Protein 2XFX (pdb70)

Nearest PDB structures (foldseek):
  7emd-assembly1_B  TM=9.935E-01  e=4.336E-16  Sus scrofa
  7cjq-assembly2_E  TM=9.975E-01  e=2.329E-15  Canis lupus familiaris
  6j2f-assembly2_E  TM=9.961E-01  e=1.791E-15  Pteropus alecto
  5f1n-assembly2_E  TM=9.832E-01  e=1.452E-15  Canis lupus familiaris
  7dc6-assembly2_D  TM=9.765E-01  e=4.612E-15  Ailuropoda melanoleuca

Organism: Bos taurus (NCBI:txid9913)

Structure (mmCIF, N/CA/C/O backbone):
data_2XFX
#
_entry.id   2XFX
#
_cell.length_a   44.611
_cell.length_b   97.888
_cell.length_c   123.717
_cell.angle_alpha   90.00
_cell.angle_beta   90.00
_cell.angle_gamma   90.00
#
_symmetry.space_group_name_H-M   'P 21 21 21'
#
loop_
_entity.id
_entity.type
_entity.pdbx_description
1 polymer 'MHC CLASS 1'
2 polymer BETA-2-MICROGLOBULIN
3 polymer 'UNCHARACTERIZED PROTEIN'
4 water water
#
loop_
_atom_site.group_PDB
_atom_site.id
_atom_site.type_symbol
_atom_site.label_atom_id
_atom_site.label_alt_id
_atom_site.label_comp_id
_atom_site.label_asym_id
_atom_site.label_entity_id
_atom_site.label_seq_id
_atom_site.pdbx_PDB_ins_code
_atom_site.Cartn_x
_atom_site.Cartn_y
_atom_site.Cartn_z
_atom_site.occupancy
_atom_site.B_iso_or_equiv
_atom_site.auth_seq_id
_atom_site.auth_comp_id
_atom_site.auth_asym_id
_atom_site.auth_atom_id
_atom_site.pdbx_PDB_model_num
ATOM 1 N N . GLY A 1 1 ? 65.812 64.296 9.393 1.00 58.20 1 GLY A N 1
ATOM 2 C CA . GLY A 1 1 ? 66.713 63.207 9.859 1.00 53.12 1 GLY A CA 1
ATOM 3 C C . GLY A 1 1 ? 66.879 62.143 8.773 1.00 48.81 1 GLY A C 1
ATOM 4 O O . GLY A 1 1 ? 65.938 61.786 8.063 1.00 49.67 1 GLY A O 1
ATOM 5 N N . SER A 1 2 ? 68.108 61.686 8.611 1.00 47.34 2 SER A N 1
ATOM 6 C CA . SER A 1 2 ? 68.446 60.562 7.712 1.00 43.59 2 SER A CA 1
ATOM 7 C C . SER A 1 2 ? 68.126 59.248 8.376 1.00 38.83 2 SER A C 1
ATOM 8 O O . SER A 1 2 ? 67.969 59.195 9.559 1.00 35.94 2 SER A O 1
ATOM 11 N N . HIS A 1 3 ? 68.058 58.177 7.602 1.00 32.85 3 HIS A N 1
ATOM 12 C CA . HIS A 1 3 ? 67.741 56.855 8.138 1.00 30.79 3 HIS A CA 1
ATOM 13 C C . HIS A 1 3 ? 68.418 55.735 7.352 1.00 28.51 3 HIS A C 1
ATOM 14 O O . HIS A 1 3 ? 68.797 55.943 6.218 1.00 26.55 3 HIS A O 1
ATOM 21 N N . SER A 1 4 ? 68.528 54.522 7.947 1.00 25.60 4 SER A N 1
ATOM 22 C CA . SER A 1 4 ? 69.202 53.442 7.258 1.00 28.28 4 SER A CA 1
ATOM 23 C C . SER A 1 4 ? 68.435 52.145 7.360 1.00 25.54 4 SER A C 1
ATOM 24 O O . SER A 1 4 ? 67.756 51.889 8.352 1.00 27.62 4 SER A O 1
ATOM 27 N N . LEU A 1 5 ? 68.575 51.303 6.343 1.00 24.69 5 LEU A N 1
ATOM 28 C CA . LEU A 1 5 ? 68.131 49.939 6.437 1.00 21.34 5 LEU A CA 1
ATOM 29 C C . LEU A 1 5 ? 69.419 49.110 6.230 1.00 21.04 5 LEU A C 1
ATOM 30 O O . LEU A 1 5 ? 70.098 49.293 5.220 1.00 22.06 5 LEU A O 1
ATOM 35 N N . ARG A 1 6 ? 69.722 48.194 7.128 1.00 22.36 6 ARG A N 1
ATOM 36 C CA . ARG A 1 6 ? 70.928 47.400 7.011 1.00 22.83 6 ARG A CA 1
ATOM 37 C C . ARG A 1 6 ? 70.663 45.999 7.382 1.00 21.25 6 ARG A C 1
ATOM 38 O O . ARG A 1 6 ? 69.994 45.720 8.374 1.00 22.81 6 ARG A O 1
ATOM 46 N N . TYR A 1 7 ? 71.262 45.126 6.618 1.00 19.92 7 TYR A N 1
ATOM 47 C CA . TYR A 1 7 ? 71.275 43.720 6.956 1.00 18.39 7 TYR A CA 1
ATOM 48 C C . TYR A 1 7 ? 72.715 43.253 7.243 1.00 17.44 7 TYR A C 1
ATOM 49 O O . TYR A 1 7 ? 73.659 43.686 6.545 1.00 17.79 7 TYR A O 1
ATOM 58 N N . PHE A 1 8 ? 72.833 42.226 8.092 1.00 15.65 8 PHE A N 1
ATOM 59 C CA . PHE A 1 8 ? 74.089 41.714 8.583 1.00 16.73 8 PHE A CA 1
ATOM 60 C C . PHE A 1 8 ? 74.006 40.198 8.478 1.00 16.64 8 PHE A C 1
ATOM 61 O O . PHE A 1 8 ? 73.173 39.632 9.196 1.00 19.30 8 PHE A O 1
ATOM 69 N N . HIS A 1 9 ? 74.866 39.570 7.657 1.00 15.02 9 HIS A N 1
ATOM 70 C CA . HIS A 1 9 ? 74.959 38.104 7.521 1.00 15.24 9 HIS A CA 1
ATOM 71 C C . HIS A 1 9 ? 76.232 37.640 8.203 1.00 14.91 9 HIS A C 1
ATOM 72 O O . HIS A 1 9 ? 77.313 38.263 8.037 1.00 14.85 9 HIS A O 1
ATOM 79 N N . THR A 1 10 ? 76.188 36.475 8.880 1.00 15.23 10 THR A N 1
ATOM 80 C CA . THR A 1 10 ? 77.345 35.863 9.430 1.00 13.74 10 THR A CA 1
ATOM 81 C C . THR A 1 10 ? 77.235 34.391 9.045 1.00 14.42 10 THR A C 1
ATOM 82 O O . THR A 1 10 ? 76.215 33.815 9.318 1.00 15.78 10 THR A O 1
ATOM 86 N N . ALA A 1 11 ? 78.254 33.922 8.357 1.00 13.40 11 ALA A N 1
ATOM 87 C CA . ALA A 1 11 ? 78.327 32.457 8.018 1.00 12.72 11 ALA A CA 1
ATOM 88 C C . ALA A 1 11 ? 79.577 31.911 8.699 1.00 15.29 11 ALA A C 1
ATOM 89 O O . ALA A 1 11 ? 80.682 32.352 8.403 1.00 15.86 11 ALA A O 1
ATOM 91 N N . VAL A 1 12 ? 79.453 30.771 9.400 1.00 17.17 12 VAL A N 1
ATOM 92 C CA . VAL A 1 12 ? 80.532 30.180 10.138 1.00 15.92 12 VAL A CA 1
ATOM 93 C C . VAL A 1 12 ? 80.645 28.740 9.770 1.00 16.98 12 VAL A C 1
ATOM 94 O O . VAL A 1 12 ? 79.663 28.011 9.908 1.00 18.11 12 VAL A O 1
ATOM 98 N N . SER A 1 13 ? 81.739 28.409 9.189 1.00 16.55 13 SER A N 1
ATOM 99 C CA . SER A 1 13 ? 81.906 26.962 8.822 1.00 16.81 13 SER A CA 1
ATOM 100 C C . SER A 1 13 ? 82.033 26.127 10.053 1.00 19.48 13 SER A C 1
ATOM 101 O O . SER A 1 13 ? 82.571 26.538 11.023 1.00 18.34 13 SER A O 1
ATOM 104 N N . ARG A 1 14 ? 81.672 24.811 9.963 1.00 19.00 14 ARG A N 1
ATOM 105 C CA . ARG A 1 14 ? 81.592 23.984 11.140 1.00 23.76 14 ARG A CA 1
ATOM 106 C C . ARG A 1 14 ? 82.104 22.637 10.686 1.00 23.49 14 ARG A C 1
ATOM 107 O O . ARG A 1 14 ? 81.321 21.751 10.323 1.00 32.20 14 ARG A O 1
ATOM 115 N N . PRO A 1 15 ? 83.430 22.482 10.743 1.00 26.40 15 PRO A N 1
ATOM 116 C CA . PRO A 1 15 ? 84.097 21.252 10.351 1.00 28.08 15 PRO A CA 1
ATOM 117 C C . PRO A 1 15 ? 83.341 20.012 10.864 1.00 32.73 15 PRO A C 1
ATOM 118 O O . PRO A 1 15 ? 83.049 19.942 12.042 1.00 32.77 15 PRO A O 1
ATOM 122 N N . GLY A 1 16 ? 83.000 19.071 9.977 1.00 41.79 16 GLY A N 1
ATOM 123 C CA . GLY A 1 16 ? 82.301 17.872 10.372 1.00 50.19 16 GLY A CA 1
ATOM 124 C C . GLY A 1 16 ? 80.825 17.998 10.779 1.00 60.53 16 GLY A C 1
ATOM 125 O O . GLY A 1 16 ? 80.287 17.061 11.370 1.00 54.41 16 GLY A O 1
ATOM 126 N N . LEU A 1 17 ? 80.156 19.126 10.505 1.00 51.70 17 LEU A N 1
ATOM 127 C CA . LEU A 1 17 ? 78.699 19.142 10.560 1.00 42.31 17 LEU A CA 1
ATOM 128 C C . LEU A 1 17 ? 78.191 19.307 9.126 1.00 44.89 17 LEU A C 1
ATOM 129 O O . LEU A 1 17 ? 78.959 19.666 8.203 1.00 39.34 17 LEU A O 1
ATOM 134 N N . ARG A 1 18 ? 76.894 19.018 8.935 1.00 40.44 18 ARG A N 1
ATOM 135 C CA . ARG A 1 18 ? 76.299 19.013 7.606 1.00 42.82 18 ARG A CA 1
ATOM 136 C C . ARG A 1 18 ? 76.276 20.420 6.978 1.00 39.04 18 ARG A C 1
ATOM 137 O O . ARG A 1 18 ? 76.366 20.575 5.766 1.00 35.51 18 ARG A O 1
ATOM 145 N N . GLU A 1 19 ? 76.192 21.444 7.816 1.00 29.82 19 GLU A N 1
ATOM 146 C CA . GLU A 1 19 ? 76.002 22.778 7.325 1.00 29.97 19 GLU A CA 1
ATOM 147 C C . GLU A 1 19 ? 76.750 23.811 8.189 1.00 25.56 19 GLU A C 1
ATOM 148 O O . GLU A 1 19 ? 76.843 23.693 9.376 1.00 23.70 19 GLU A O 1
ATOM 154 N N . PRO A 1 20 ? 77.198 24.859 7.571 1.00 22.00 20 PRO A N 1
ATOM 155 C CA . PRO A 1 20 ? 77.549 26.063 8.349 1.00 23.17 20 PRO A CA 1
ATOM 156 C C . PRO A 1 20 ? 76.411 26.654 9.141 1.00 22.65 20 PRO A C 1
ATOM 157 O O . PRO A 1 20 ? 75.263 26.337 8.884 1.00 24.19 20 PRO A O 1
ATOM 161 N N . LEU A 1 21 ? 76.765 27.537 10.091 1.00 21.48 21 LEU A N 1
ATOM 162 C CA . LEU A 1 21 ? 75.814 28.308 10.843 1.00 20.28 21 LEU A CA 1
ATOM 163 C C . LEU A 1 21 ? 75.643 29.594 10.022 1.00 19.63 21 LEU A C 1
ATOM 164 O O . LEU A 1 21 ? 76.643 30.149 9.582 1.00 20.46 21 LEU A O 1
ATOM 169 N N . PHE A 1 22 ? 74.413 29.923 9.678 1.00 17.14 22 PHE A N 1
ATOM 170 C CA . PHE A 1 22 ? 74.070 31.146 8.938 1.00 17.71 22 PHE A CA 1
ATOM 171 C C . PHE A 1 22 ? 73.059 31.948 9.728 1.00 17.69 22 PHE A C 1
ATOM 172 O O . PHE A 1 22 ? 71.956 31.492 9.971 1.00 18.09 22 PHE A O 1
ATOM 180 N N . ILE A 1 23 ? 73.380 33.195 10.035 1.00 19.55 23 ILE A N 1
ATOM 181 C CA . ILE A 1 23 ? 72.504 34.111 10.7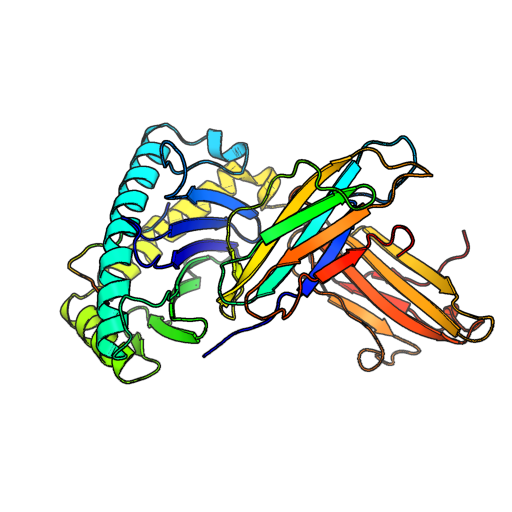82 1.00 21.92 23 ILE A CA 1
ATOM 182 C C . ILE A 1 23 ? 72.377 35.419 10.024 1.00 21.43 23 ILE A C 1
ATOM 183 O O . ILE A 1 23 ? 73.370 35.970 9.534 1.00 20.99 23 ILE A O 1
ATOM 188 N N . THR A 1 24 ? 71.177 35.908 9.885 1.00 19.78 24 THR A N 1
ATOM 189 C CA . THR A 1 24 ? 70.958 37.217 9.360 1.00 19.06 24 THR A CA 1
ATOM 190 C C . THR A 1 24 ? 70.228 38.030 10.400 1.00 18.82 24 THR A C 1
ATOM 191 O O . THR A 1 24 ? 69.312 37.540 10.996 1.00 19.66 24 THR A O 1
ATOM 195 N N . VAL A 1 25 ? 70.574 39.318 10.550 1.00 16.53 25 VAL A N 1
ATOM 196 C CA . VAL A 1 25 ? 69.790 40.232 11.330 1.00 19.50 25 VAL A CA 1
ATOM 197 C C . VAL A 1 25 ? 69.613 41.525 10.526 1.00 17.99 25 VAL A C 1
ATOM 198 O O . VAL A 1 25 ? 70.481 41.881 9.666 1.00 19.19 25 VAL A O 1
ATOM 202 N N . GLY A 1 26 ? 68.448 42.113 10.630 1.00 18.84 26 GLY A N 1
ATOM 203 C CA . GLY A 1 26 ? 68.155 43.363 10.000 1.00 17.62 26 GLY A CA 1
ATOM 204 C C . GLY A 1 26 ? 67.840 44.433 10.975 1.00 18.60 26 GLY A C 1
ATOM 205 O O . GLY A 1 26 ? 67.113 44.209 11.958 1.00 18.94 26 GLY A O 1
ATOM 206 N N . TYR A 1 27 ? 68.236 45.667 10.593 1.00 19.95 27 TYR A N 1
ATOM 207 C CA . TYR A 1 27 ? 68.089 46.823 11.434 1.00 20.89 27 TYR A CA 1
ATOM 208 C C . TYR A 1 27 ? 67.541 48.003 10.601 1.00 23.10 27 TYR A C 1
ATOM 209 O O . TYR A 1 27 ? 67.926 48.215 9.428 1.00 21.29 27 TYR A O 1
ATOM 218 N N . VAL A 1 28 ? 66.690 48.797 11.231 1.00 21.65 28 VAL A N 1
ATOM 219 C CA . VAL A 1 28 ? 66.366 50.120 10.723 1.00 23.55 28 VAL A CA 1
ATOM 220 C C . VAL A 1 28 ? 66.945 51.051 11.803 1.00 22.70 28 VAL A C 1
ATOM 221 O O . VAL A 1 28 ? 66.626 50.867 12.956 1.00 24.68 28 VAL A O 1
ATOM 225 N N . ASP A 1 29 ? 67.888 51.912 11.429 1.00 22.78 29 ASP A N 1
ATOM 226 C CA . ASP A 1 29 ? 68.671 52.741 12.348 1.00 25.04 29 ASP A CA 1
ATOM 227 C C . ASP A 1 29 ? 69.267 51.828 13.399 1.00 28.86 29 ASP A C 1
ATOM 228 O O . ASP A 1 29 ? 69.957 50.901 13.043 1.00 25.45 29 ASP A O 1
ATOM 233 N N . ASP A 1 30 ? 69.022 52.054 14.682 1.00 26.15 30 ASP A N 1
ATOM 234 C CA . ASP A 1 30 ? 69.618 51.267 15.716 1.00 25.49 30 ASP A CA 1
ATOM 235 C C . ASP A 1 30 ? 68.590 50.306 16.309 1.00 23.79 30 ASP A C 1
ATOM 236 O O . ASP A 1 30 ? 68.725 49.911 17.478 1.00 25.86 30 ASP A O 1
ATOM 241 N N . THR A 1 31 ? 67.554 49.971 15.546 1.00 23.20 31 THR A N 1
ATOM 242 C CA . THR A 1 31 ? 66.548 48.994 16.004 1.00 22.68 31 THR A CA 1
ATOM 243 C C . THR A 1 31 ? 66.543 47.682 15.188 1.00 23.35 31 THR A C 1
ATOM 244 O O . THR A 1 31 ? 66.313 47.696 13.985 1.00 24.31 31 THR A O 1
ATOM 248 N N . GLN A 1 32 ? 66.738 46.565 15.859 1.00 21.98 32 GLN A N 1
ATOM 249 C CA . GLN A 1 32 ? 66.692 45.267 15.180 1.00 23.35 32 GLN A CA 1
ATOM 250 C C . GLN A 1 32 ? 65.228 44.876 14.910 1.00 24.08 32 GLN A C 1
ATOM 251 O O . GLN A 1 32 ? 64.395 44.941 15.819 1.00 23.65 32 GLN A O 1
ATOM 257 N N . PHE A 1 33 ? 64.903 44.470 13.677 1.00 21.78 33 PHE A N 1
ATOM 258 C CA . PHE A 1 33 ? 63.508 44.239 13.292 1.00 23.77 33 PHE A CA 1
ATOM 259 C C . PHE A 1 33 ? 63.189 42.854 12.766 1.00 22.79 33 PHE A C 1
ATOM 260 O O . PHE A 1 33 ? 62.035 42.458 12.825 1.00 22.67 33 PHE A O 1
ATOM 268 N N . VAL A 1 34 ? 64.226 42.093 12.309 1.00 22.06 34 VAL A N 1
ATOM 269 C CA . VAL A 1 34 ? 64.058 40.772 11.847 1.00 19.08 34 VAL A CA 1
ATOM 270 C C . VAL A 1 34 ? 65.287 39.972 12.148 1.00 20.42 34 VAL A C 1
ATOM 271 O O . VAL A 1 34 ? 66.396 40.505 12.333 1.00 18.81 34 VAL A O 1
ATOM 275 N N . ARG A 1 35 ? 65.126 38.641 12.138 1.00 19.08 35 ARG A N 1
ATOM 276 C CA . ARG A 1 35 ? 66.264 37.742 12.155 1.00 20.29 35 ARG A CA 1
ATOM 277 C C . ARG A 1 35 ? 65.968 36.448 11.401 1.00 19.19 35 ARG A C 1
ATOM 278 O O . ARG A 1 35 ? 64.807 36.147 11.192 1.00 19.28 35 ARG A O 1
ATOM 286 N N . PHE A 1 36 ? 67.021 35.698 11.064 1.00 18.97 36 PHE A N 1
ATOM 287 C CA . PHE A 1 36 ? 66.923 34.348 10.550 1.00 19.45 36 PHE A CA 1
ATOM 288 C C . PHE A 1 36 ? 68.064 33.587 11.199 1.00 18.82 36 PHE A C 1
ATOM 289 O O . PHE A 1 36 ? 69.211 34.092 11.279 1.00 19.36 36 PHE A O 1
ATOM 297 N N . ASP A 1 37 ? 67.820 32.368 11.638 1.00 21.05 37 ASP A N 1
ATOM 298 C CA . ASP A 1 37 ? 68.873 31.564 12.232 1.00 23.17 37 ASP A CA 1
ATOM 299 C C . ASP A 1 37 ? 68.773 30.143 11.678 1.00 25.47 37 ASP A C 1
ATOM 300 O O . ASP A 1 37 ? 67.817 29.418 11.981 1.00 26.58 37 ASP A O 1
ATOM 305 N N . SER A 1 38 ? 69.780 29.745 10.878 1.00 20.63 38 SER A N 1
ATOM 306 C CA . SER A 1 38 ? 69.813 28.450 10.234 1.00 25.34 38 SER A CA 1
ATOM 307 C C . SER A 1 38 ? 69.799 27.308 11.226 1.00 26.13 38 SER A C 1
ATOM 308 O O . SER A 1 38 ? 69.491 26.192 10.860 1.00 25.27 38 SER A O 1
ATOM 311 N N . ASP A 1 39 ? 70.101 27.571 12.470 1.00 27.91 39 ASP A N 1
ATOM 312 C CA . ASP A 1 39 ? 70.101 26.475 13.409 1.00 32.17 39 ASP A CA 1
ATOM 313 C C . ASP A 1 39 ? 68.712 26.304 14.098 1.00 33.94 39 ASP A C 1
ATOM 314 O O . ASP A 1 39 ? 68.492 25.359 14.842 1.00 32.47 39 ASP A O 1
ATOM 319 N N . ALA A 1 40 ? 67.770 27.207 13.868 1.00 30.29 40 ALA A N 1
ATOM 320 C CA . ALA A 1 40 ? 66.423 27.027 14.502 1.00 34.93 40 ALA A CA 1
ATOM 321 C C . ALA A 1 40 ? 65.829 25.668 14.091 1.00 36.02 40 ALA A C 1
ATOM 322 O O . ALA A 1 40 ? 66.193 25.116 13.051 1.00 39.99 40 ALA A O 1
ATOM 324 N N . ARG A 1 41 ? 64.860 25.165 14.848 1.00 44.58 41 ARG A N 1
ATOM 325 C CA . ARG A 1 41 ? 64.226 23.861 14.516 1.00 51.85 41 ARG A CA 1
ATOM 326 C C . ARG A 1 41 ? 63.587 23.893 13.118 1.00 45.44 41 ARG A C 1
ATOM 327 O O . ARG A 1 41 ? 63.779 22.988 12.297 1.00 42.52 41 ARG A O 1
ATOM 335 N N . ASP A 1 42 ? 62.859 24.956 12.844 1.00 36.30 42 ASP A N 1
ATOM 336 C CA . ASP A 1 42 ? 62.259 25.150 11.530 1.00 38.17 42 ASP A CA 1
ATOM 337 C C . ASP A 1 42 ? 62.625 26.559 11.080 1.00 32.96 42 ASP A C 1
ATOM 338 O O . ASP A 1 42 ? 61.883 27.501 11.327 1.00 34.01 42 ASP A O 1
ATOM 343 N N . PRO A 1 43 ? 63.810 26.709 10.481 1.00 30.44 43 PRO A N 1
ATOM 344 C CA . PRO A 1 43 ? 64.336 28.080 10.291 1.00 25.79 43 PRO A CA 1
ATOM 345 C C . PRO A 1 43 ? 63.402 28.974 9.487 1.00 23.76 43 PRO A C 1
ATOM 346 O O . PRO A 1 43 ? 63.038 28.662 8.361 1.00 23.81 43 PRO A O 1
ATOM 350 N N . ARG A 1 44 ? 63.110 30.144 10.010 1.00 24.73 44 ARG A N 1
ATOM 351 C CA . ARG A 1 44 ? 62.255 31.077 9.373 1.00 26.85 44 ARG A CA 1
ATOM 352 C C . ARG A 1 44 ? 62.710 32.459 9.703 1.00 23.99 44 ARG A C 1
ATOM 353 O O . ARG A 1 44 ? 63.240 32.699 10.797 1.00 24.87 44 ARG A O 1
ATOM 361 N N . THR A 1 45 ? 62.468 33.393 8.822 1.00 21.99 45 THR A N 1
ATOM 362 C CA . THR A 1 45 ? 62.638 34.780 9.148 1.00 24.56 45 THR A CA 1
ATOM 363 C C . THR A 1 45 ? 61.511 35.195 10.097 1.00 24.67 45 THR A C 1
ATOM 364 O O . THR A 1 45 ? 60.382 34.914 9.827 1.00 26.03 45 THR A O 1
ATOM 368 N N . GLU A 1 46 ? 61.850 35.894 11.165 1.00 23.24 46 GLU A N 1
ATOM 369 C CA . GLU A 1 46 ? 60.950 36.247 12.254 1.00 25.91 46 GLU A CA 1
ATOM 370 C C . GLU A 1 46 ? 61.046 37.674 12.591 1.00 24.49 46 GLU A C 1
ATOM 371 O O . GLU A 1 46 ? 62.111 38.241 12.461 1.00 23.33 46 GLU A O 1
ATOM 377 N N . PRO A 1 47 ? 59.954 38.233 13.100 1.00 25.66 47 PRO A N 1
ATOM 378 C CA . PRO A 1 47 ? 59.947 39.616 13.483 1.00 26.06 47 PRO A CA 1
ATOM 379 C C . PRO A 1 47 ? 60.657 39.745 14.818 1.00 27.12 47 PRO A C 1
ATOM 380 O O . PRO A 1 47 ? 60.661 38.794 15.600 1.00 24.66 47 PRO A O 1
ATOM 384 N N . ARG A 1 48 ? 61.289 40.889 15.049 1.00 26.04 48 ARG A N 1
ATOM 385 C CA . ARG A 1 48 ? 61.864 41.232 16.372 1.00 27.26 48 ARG A CA 1
ATOM 386 C C . ARG A 1 48 ? 61.333 42.522 16.896 1.00 27.81 48 ARG A C 1
ATOM 387 O O . ARG A 1 48 ? 61.864 43.105 17.846 1.00 27.54 48 ARG A O 1
ATOM 395 N N . GLN A 1 49 ? 60.283 42.999 16.250 1.00 30.24 49 GLN A N 1
ATOM 396 C CA . GLN A 1 49 ? 59.528 44.146 16.742 1.00 33.21 49 GLN A CA 1
ATOM 397 C C . GLN A 1 49 ? 58.023 43.891 16.519 1.00 33.75 49 GLN A C 1
ATOM 398 O O . GLN A 1 49 ? 57.609 43.388 15.469 1.00 33.10 49 GLN A O 1
ATOM 404 N N . PRO A 1 50 ? 57.184 44.298 17.488 1.00 36.59 50 PRO A N 1
ATOM 405 C CA . PRO A 1 50 ? 55.759 44.025 17.381 1.00 36.79 50 PRO A CA 1
ATOM 406 C C . PRO A 1 50 ? 55.123 44.590 16.134 1.00 35.99 50 PRO A C 1
ATOM 407 O O . PRO A 1 50 ? 54.245 43.950 15.590 1.00 36.78 50 PRO A O 1
ATOM 411 N N . TRP A 1 51 ? 55.580 45.767 15.683 1.00 32.92 51 TRP A N 1
ATOM 412 C CA . TRP A 1 51 ? 55.027 46.430 14.513 1.00 33.39 51 TRP A CA 1
ATOM 413 C C . TRP A 1 51 ? 55.333 45.768 13.163 1.00 33.06 51 TRP A C 1
ATOM 414 O O . TRP A 1 51 ? 54.730 46.127 12.132 1.00 31.96 51 TRP A O 1
ATOM 425 N N . MET A 1 52 ? 56.304 44.846 13.136 1.00 31.09 52 MET A N 1
ATOM 426 C CA . MET A 1 52 ? 56.474 43.933 11.988 1.00 31.02 52 MET A CA 1
ATOM 427 C C . MET A 1 52 ? 55.348 42.930 11.812 1.00 32.49 52 MET A C 1
ATOM 428 O O . MET A 1 52 ? 55.232 42.313 10.769 1.00 33.77 52 MET A O 1
ATOM 433 N N . GLU A 1 53 ? 54.467 42.797 12.786 1.00 39.48 53 GLU A N 1
ATOM 434 C CA . GLU A 1 53 ? 53.315 41.905 12.590 1.00 42.66 53 GLU A CA 1
ATOM 435 C C . GLU A 1 53 ? 52.357 42.488 11.549 1.00 39.29 53 GLU A C 1
ATOM 436 O O . GLU A 1 53 ? 51.546 41.809 11.003 1.00 39.67 53 GLU A O 1
ATOM 442 N N . LYS A 1 54 ? 52.524 43.752 11.231 1.00 40.43 54 LYS A N 1
ATOM 443 C CA . LYS A 1 54 ? 51.808 44.352 10.122 1.00 39.80 54 LYS A CA 1
ATOM 444 C C . LYS A 1 54 ? 52.072 43.701 8.765 1.00 45.63 54 LYS A C 1
ATOM 445 O O . LYS A 1 54 ? 51.332 43.956 7.831 1.00 41.53 54 LYS A O 1
ATOM 451 N N . GLU A 1 55 ? 53.151 42.908 8.620 1.00 37.14 55 GLU A N 1
ATOM 452 C CA . GLU A 1 55 ? 53.457 42.257 7.334 1.00 32.66 55 GLU A CA 1
ATOM 453 C C . GLU A 1 55 ? 52.824 40.921 7.334 1.00 33.61 55 GLU A C 1
ATOM 454 O O . GLU A 1 55 ? 52.920 40.166 8.302 1.00 37.01 55 GLU A O 1
ATOM 460 N N . GLY A 1 56 ? 52.211 40.607 6.218 1.00 32.80 56 GLY A N 1
ATOM 461 C CA . GLY A 1 56 ? 51.524 39.377 6.025 1.00 33.39 56 GLY A CA 1
ATOM 462 C C . GLY A 1 56 ? 52.384 38.189 5.728 1.00 32.07 56 GLY A C 1
ATOM 463 O O . GLY A 1 56 ? 53.637 38.293 5.617 1.00 30.53 56 GLY A O 1
ATOM 464 N N . PRO A 1 57 ? 51.755 37.028 5.661 1.00 31.84 57 PRO A N 1
ATOM 465 C CA . PRO A 1 57 ? 52.490 35.795 5.515 1.00 33.98 57 PRO A CA 1
ATOM 466 C C . PRO A 1 57 ? 53.315 35.627 4.227 1.00 35.22 57 PRO A C 1
ATOM 467 O O . PRO A 1 57 ? 54.202 34.754 4.191 1.00 35.55 57 PRO A O 1
ATOM 471 N N . GLU A 1 58 ? 53.039 36.400 3.175 1.00 31.41 58 GLU A N 1
ATOM 472 C CA . GLU A 1 58 ? 53.897 36.361 2.006 1.00 31.67 58 GLU A CA 1
ATOM 473 C C . GLU A 1 58 ? 55.263 36.957 2.279 1.00 27.76 58 GLU A C 1
ATOM 474 O O . GLU A 1 58 ? 56.260 36.477 1.743 1.00 25.06 58 GLU A O 1
ATOM 480 N N . TYR A 1 59 ? 55.266 38.051 3.027 1.00 28.94 59 TYR A N 1
ATOM 481 C CA . TYR A 1 59 ? 56.497 38.708 3.455 1.00 28.27 59 TYR A CA 1
ATOM 482 C C . TYR A 1 59 ? 57.434 37.701 4.147 1.00 26.90 59 TYR A C 1
ATOM 483 O O . TYR A 1 59 ? 58.580 37.526 3.736 1.00 24.45 59 TYR A O 1
ATOM 492 N N . TRP A 1 60 ? 56.899 37.023 5.157 1.00 28.91 60 TRP A N 1
ATOM 493 C CA . TRP A 1 60 ? 57.649 36.007 5.959 1.00 29.20 60 TRP A CA 1
ATOM 494 C C . TRP A 1 60 ? 58.119 34.841 5.172 1.00 26.90 60 TRP A C 1
ATOM 495 O O . TRP A 1 60 ? 59.323 34.450 5.240 1.00 24.67 60 TRP A O 1
ATOM 506 N N . ASP A 1 61 ? 57.231 34.332 4.324 1.00 29.28 61 ASP A N 1
ATOM 507 C CA . ASP A 1 61 ? 57.588 33.201 3.457 1.00 27.07 61 ASP A CA 1
ATOM 508 C C . ASP A 1 61 ? 58.677 33.530 2.477 1.00 26.51 61 ASP A C 1
ATOM 509 O O . ASP A 1 61 ? 59.586 32.764 2.327 1.00 26.59 61 ASP A O 1
ATOM 514 N N . ARG A 1 62 ? 58.585 34.693 1.852 1.00 26.69 62 ARG A N 1
ATOM 515 C CA . ARG A 1 62 ? 59.574 35.116 0.887 1.00 30.30 62 ARG A CA 1
ATOM 516 C C . ARG A 1 62 ? 60.912 35.411 1.596 1.00 25.57 62 ARG A C 1
ATOM 517 O O . ARG A 1 62 ? 61.964 34.986 1.105 1.00 28.61 62 ARG A O 1
ATOM 525 N N . GLU A 1 63 ? 60.887 36.112 2.716 1.00 23.72 63 GLU A N 1
ATOM 526 C CA . GLU A 1 63 ? 62.176 36.438 3.412 1.00 23.59 63 GLU A CA 1
ATOM 527 C C . GLU A 1 63 ? 62.815 35.083 3.799 1.00 23.19 63 GLU A C 1
ATOM 528 O O . GLU A 1 63 ? 64.028 34.915 3.758 1.00 22.15 63 GLU A O 1
ATOM 534 N N . THR A 1 64 ? 61.979 34.108 4.155 1.00 25.46 64 THR A N 1
ATOM 535 C CA . THR A 1 64 ? 62.462 32.823 4.605 1.00 22.89 64 THR A CA 1
ATOM 536 C C . THR A 1 64 ? 63.123 32.089 3.465 1.00 23.27 64 THR A C 1
ATOM 537 O O . THR A 1 64 ? 64.259 31.542 3.624 1.00 22.32 64 THR A O 1
ATOM 541 N N . GLN A 1 65 ? 62.483 32.133 2.300 1.00 22.52 65 GLN A N 1
ATOM 542 C CA . GLN A 1 65 ? 62.994 31.419 1.160 1.00 26.67 65 GLN A CA 1
ATOM 543 C C . GLN A 1 65 ? 64.315 31.996 0.680 1.00 21.11 65 GLN A C 1
ATOM 544 O O . GLN A 1 65 ? 65.271 31.252 0.426 1.00 18.77 65 GLN A O 1
ATOM 550 N N . ILE A 1 66 ? 64.443 33.310 0.661 1.00 21.92 66 ILE A N 1
ATOM 551 C CA . ILE A 1 66 ? 65.692 33.806 0.173 1.00 23.21 66 ILE A CA 1
ATOM 552 C C . ILE A 1 66 ? 66.807 33.563 1.213 1.00 20.79 66 ILE A C 1
ATOM 553 O O . ILE A 1 66 ? 67.966 33.446 0.820 1.00 18.85 66 ILE A O 1
ATOM 558 N N . SER A 1 67 ? 66.465 33.499 2.520 1.00 18.84 67 SER A N 1
ATOM 559 C CA . SER A 1 67 ? 67.428 33.292 3.579 1.00 19.42 67 SER A CA 1
ATOM 560 C C . SER A 1 67 ? 68.012 31.915 3.441 1.00 21.06 67 SER A C 1
ATOM 561 O O . SER A 1 67 ? 69.207 31.760 3.531 1.00 18.42 67 SER A O 1
ATOM 564 N N . LYS A 1 68 ? 67.148 30.952 3.139 1.00 20.85 68 LYS A N 1
ATOM 565 C CA . LYS A 1 68 ? 67.601 29.587 2.923 1.00 22.03 68 LYS A CA 1
ATOM 566 C C . LYS A 1 68 ? 68.534 29.485 1.748 1.00 21.00 68 LYS A C 1
ATOM 567 O O . LYS A 1 68 ? 69.571 28.750 1.811 1.00 20.35 68 LYS A O 1
ATOM 573 N N . GLU A 1 69 ? 68.181 30.154 0.652 1.00 19.25 69 GLU A N 1
ATOM 574 C CA . GLU A 1 69 ? 69.041 30.147 -0.500 1.00 21.08 69 GLU A CA 1
ATOM 575 C C . GLU A 1 69 ? 70.383 30.869 -0.213 1.00 17.95 69 GLU A C 1
ATOM 576 O O . GLU A 1 69 ? 71.417 30.451 -0.665 1.00 18.22 69 GLU A O 1
ATOM 582 N N . ASN A 1 70 ? 70.317 32.023 0.451 1.00 18.11 70 ASN A N 1
ATOM 583 C CA . ASN A 1 70 ? 71.484 32.704 0.991 1.00 16.80 70 ASN A CA 1
ATOM 584 C C . ASN A 1 70 ? 72.419 31.806 1.807 1.00 17.58 70 ASN A C 1
ATOM 585 O O . ASN A 1 70 ? 73.617 31.869 1.610 1.00 17.33 70 ASN A O 1
ATOM 590 N N . ALA A 1 71 ? 71.832 30.962 2.661 1.00 18.38 71 ALA A N 1
ATOM 591 C CA . ALA A 1 71 ? 72.587 29.981 3.437 1.00 21.34 71 ALA A CA 1
ATOM 592 C C . ALA A 1 71 ? 73.346 29.058 2.510 1.00 21.75 71 ALA A C 1
ATOM 593 O O . ALA A 1 71 ? 74.564 28.772 2.730 1.00 17.16 71 ALA A O 1
ATOM 595 N N . LEU A 1 72 ? 72.672 28.565 1.457 1.00 24.85 72 LEU A N 1
ATOM 596 C CA . LEU A 1 72 ? 73.397 27.717 0.456 1.00 22.82 72 LEU A CA 1
ATOM 597 C C . LEU A 1 72 ? 74.519 28.464 -0.266 1.00 20.32 72 LEU A C 1
ATOM 598 O O . LEU A 1 72 ? 75.590 27.931 -0.469 1.00 23.21 72 LEU A O 1
ATOM 603 N N . TRP A 1 73 ? 74.276 29.730 -0.585 1.00 17.98 73 TRP A N 1
ATOM 604 C CA . TRP A 1 73 ? 75.232 30.495 -1.280 1.00 18.17 73 TRP A CA 1
ATOM 605 C C . TRP A 1 73 ? 76.498 30.614 -0.385 1.00 19.26 73 TRP A C 1
ATOM 606 O O . TRP A 1 73 ? 77.609 30.468 -0.866 1.00 18.34 73 TRP A O 1
ATOM 617 N N . TYR A 1 74 ? 76.307 30.939 0.881 1.00 18.20 74 TYR A N 1
ATOM 618 C CA . TYR A 1 74 ? 77.390 31.116 1.826 1.00 16.50 74 TYR A CA 1
ATOM 619 C C . TYR A 1 74 ? 78.183 29.808 2.013 1.00 16.51 74 TYR A C 1
ATOM 620 O O . TYR A 1 74 ? 79.405 29.838 2.172 1.00 17.24 74 TYR A O 1
ATOM 629 N N . ARG A 1 75 ? 77.538 28.696 1.886 1.00 20.49 75 ARG A N 1
ATOM 630 C CA . ARG A 1 75 ? 78.258 27.474 2.073 1.00 20.32 75 ARG A CA 1
ATOM 631 C C . ARG A 1 75 ? 79.335 27.319 0.964 1.00 20.93 75 ARG A C 1
ATOM 632 O O . ARG A 1 75 ? 80.483 26.883 1.200 1.00 21.03 75 ARG A O 1
ATOM 640 N N . GLU A 1 76 ? 78.915 27.604 -0.261 1.00 20.78 76 GLU A N 1
ATOM 641 C CA . GLU A 1 76 ? 79.807 27.539 -1.404 1.00 20.90 76 GLU A CA 1
ATOM 642 C C . GLU A 1 76 ? 80.918 28.635 -1.263 1.00 19.98 76 GLU A C 1
ATOM 643 O O . GLU A 1 76 ? 82.123 28.393 -1.526 1.00 18.61 76 GLU A O 1
ATOM 649 N N . ALA A 1 77 ? 80.525 29.832 -0.880 1.00 19.92 77 ALA A N 1
ATOM 650 C CA . ALA A 1 77 ? 81.508 30.902 -0.698 1.00 19.03 77 ALA A CA 1
ATOM 651 C C . ALA A 1 77 ? 82.605 30.523 0.293 1.00 17.76 77 ALA A C 1
ATOM 652 O O . ALA A 1 77 ? 83.796 30.760 0.035 1.00 18.42 77 ALA A O 1
ATOM 654 N N . LEU A 1 78 ? 82.220 29.933 1.405 1.00 18.00 78 LEU A N 1
ATOM 655 C CA . LEU A 1 78 ? 83.147 29.538 2.435 1.00 18.03 78 LEU A CA 1
ATOM 656 C C . LEU A 1 78 ? 84.147 28.506 1.858 1.00 19.16 78 LEU A C 1
ATOM 657 O O . LEU A 1 78 ? 85.383 28.597 2.082 1.00 18.23 78 LEU A O 1
ATOM 662 N N . ASN A 1 79 ? 83.652 27.545 1.137 1.00 18.54 79 ASN A N 1
ATOM 663 C CA . ASN A 1 79 ? 84.542 26.620 0.441 1.00 20.02 79 ASN A CA 1
ATOM 664 C C . ASN A 1 79 ? 85.521 27.269 -0.510 1.00 19.56 79 ASN A C 1
ATOM 665 O O . ASN A 1 79 ? 86.709 26.936 -0.515 1.00 19.72 79 ASN A O 1
ATOM 670 N N . ASN A 1 80 ? 85.038 28.216 -1.299 1.00 20.63 80 ASN A N 1
ATOM 671 C CA . ASN A 1 80 ? 85.885 28.855 -2.279 1.00 20.44 80 ASN A CA 1
ATOM 672 C C . ASN A 1 80 ? 87.007 29.666 -1.592 1.00 21.37 80 ASN A C 1
ATOM 673 O O . ASN A 1 80 ? 88.205 29.630 -1.990 1.00 20.83 80 ASN A O 1
ATOM 678 N N . LEU A 1 81 ? 86.615 30.475 -0.609 1.00 19.59 81 LEU A N 1
ATOM 679 C CA . LEU A 1 81 ? 87.610 31.243 0.144 1.00 20.73 81 LEU A CA 1
ATOM 680 C C . LEU A 1 81 ? 88.670 30.388 0.785 1.00 21.86 81 LEU A C 1
ATOM 681 O O . LEU A 1 81 ? 89.836 30.727 0.731 1.00 21.62 81 LEU A O 1
ATOM 686 N N . ARG A 1 82 ? 88.306 29.266 1.400 1.00 19.69 82 ARG A N 1
ATOM 687 C CA . ARG A 1 82 ? 89.344 28.400 1.924 1.00 21.67 82 ARG A CA 1
ATOM 688 C C . ARG A 1 82 ? 90.353 27.963 0.812 1.00 20.96 82 ARG A C 1
ATOM 689 O O . ARG A 1 82 ? 91.574 27.853 1.035 1.00 22.16 82 ARG A O 1
ATOM 697 N N . GLY A 1 83 ? 89.845 27.712 -0.393 1.00 20.42 83 GLY A N 1
ATOM 698 C CA . GLY A 1 83 ? 90.669 27.341 -1.540 1.00 21.50 83 GLY A CA 1
ATOM 699 C C . GLY A 1 83 ? 91.684 28.433 -1.874 1.00 22.73 83 GLY A C 1
ATOM 700 O O . GLY A 1 83 ? 92.875 28.166 -1.955 1.00 21.90 83 GLY A O 1
ATOM 701 N N . TYR A 1 84 ? 91.207 29.685 -1.932 1.00 22.02 84 TYR A N 1
ATOM 702 C CA . TYR A 1 84 ? 92.055 30.784 -2.223 1.00 24.15 84 TYR A CA 1
ATOM 703 C C . TYR A 1 84 ? 93.179 30.908 -1.234 1.00 25.22 84 TYR A C 1
ATOM 704 O O . TYR A 1 84 ? 94.257 31.309 -1.612 1.00 23.32 84 TYR A O 1
ATOM 713 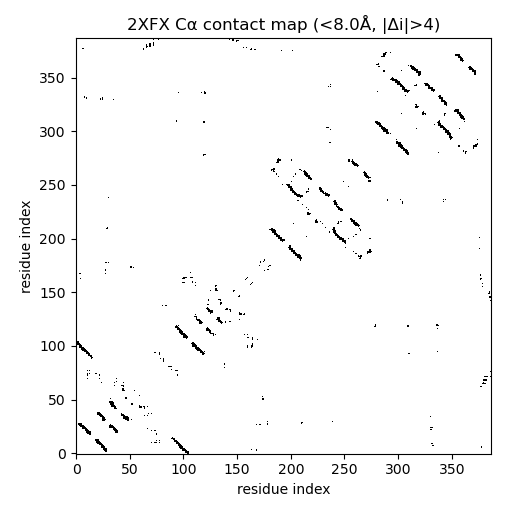N N . TYR A 1 85 ? 92.936 30.555 0.020 1.00 23.01 85 TYR A N 1
ATOM 714 C CA . TYR A 1 85 ? 93.870 30.790 1.100 1.00 22.92 85 TYR A CA 1
ATOM 715 C C . TYR A 1 85 ? 94.607 29.515 1.520 1.00 24.64 85 TYR A C 1
ATOM 716 O O . TYR A 1 85 ? 95.346 29.510 2.493 1.00 21.40 85 TYR A O 1
ATOM 725 N N . ASN A 1 86 ? 94.406 28.459 0.768 1.00 21.93 86 ASN A N 1
ATOM 726 C CA . ASN A 1 86 ? 94.957 27.113 1.106 1.00 24.65 86 ASN A CA 1
AT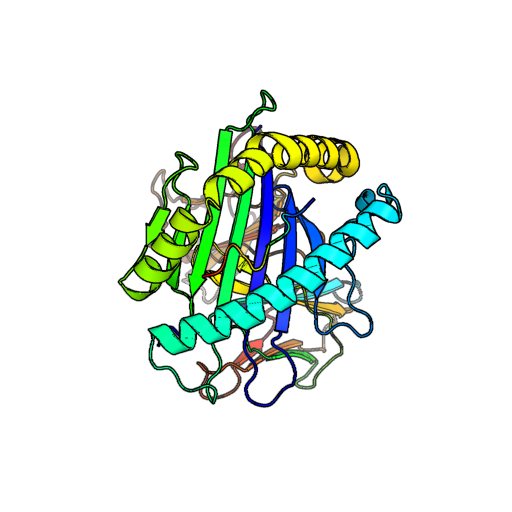OM 727 C C . ASN A 1 86 ? 94.682 26.735 2.556 1.00 22.51 86 ASN A C 1
ATOM 728 O O . ASN A 1 86 ? 95.543 26.290 3.308 1.00 23.59 86 ASN A O 1
ATOM 733 N N . GLN A 1 87 ? 93.445 26.912 2.970 1.00 20.40 87 GLN A N 1
ATOM 734 C CA . GLN A 1 87 ? 93.037 26.634 4.339 1.00 19.09 87 GLN A CA 1
ATOM 735 C C . GLN A 1 87 ? 92.297 25.328 4.353 1.00 20.97 87 GLN A C 1
ATOM 736 O O . GLN A 1 87 ? 91.352 25.112 3.562 1.00 20.47 87 GLN A O 1
ATOM 742 N N . SER A 1 88 ? 92.699 24.475 5.283 1.00 21.15 88 SER A N 1
ATOM 743 C CA . SER A 1 88 ? 92.099 23.122 5.424 1.00 22.17 88 SER A CA 1
ATOM 744 C C . SER A 1 88 ? 90.614 23.199 5.849 1.00 22.96 88 SER A C 1
ATOM 745 O O . SER A 1 88 ? 90.221 24.088 6.615 1.00 22.26 88 SER A O 1
ATOM 748 N N . GLU A 1 89 ? 89.799 22.321 5.251 1.00 24.99 89 GLU A N 1
ATOM 749 C CA . GLU A 1 89 ? 88.382 22.148 5.659 1.00 26.31 89 GLU A CA 1
ATOM 750 C C . GLU A 1 89 ? 88.252 21.827 7.174 1.00 26.31 89 GLU A C 1
ATOM 751 O O . GLU A 1 89 ? 87.202 22.010 7.736 1.00 22.05 89 GLU A O 1
ATOM 757 N N . ALA A 1 90 ? 89.315 21.335 7.809 1.00 26.99 90 ALA A N 1
ATOM 758 C CA . ALA A 1 90 ? 89.339 21.006 9.258 1.00 26.69 90 ALA A CA 1
ATOM 759 C C . ALA A 1 90 ? 89.171 22.192 10.201 1.00 26.29 90 ALA A C 1
ATOM 760 O O . ALA A 1 90 ? 88.943 22.008 11.378 1.00 27.88 90 ALA A O 1
ATOM 762 N N . GLY A 1 91 ? 89.358 23.390 9.700 1.00 22.55 91 GLY A N 1
ATOM 763 C CA . GLY A 1 91 ? 89.372 24.593 10.495 1.00 22.74 91 GLY A CA 1
ATOM 764 C C . GLY A 1 91 ? 88.126 25.396 10.161 1.00 21.82 91 GLY A C 1
ATOM 765 O O . GLY A 1 91 ? 87.620 25.363 9.013 1.00 23.03 91 GLY A O 1
ATOM 766 N N . SER A 1 92 ? 87.605 26.080 11.183 1.00 22.23 92 SER A N 1
ATOM 767 C CA . SER A 1 92 ? 86.489 27.014 11.022 1.00 19.42 92 SER A CA 1
ATOM 768 C C . SER A 1 92 ? 86.905 28.458 10.589 1.00 21.77 92 SER A C 1
ATOM 769 O O . SER A 1 92 ? 87.974 28.899 10.905 1.00 21.34 92 SER A O 1
ATOM 772 N N . HIS A 1 93 ? 86.098 29.048 9.698 1.00 17.22 93 HIS A N 1
ATOM 773 C CA . HIS A 1 93 ? 86.304 30.401 9.191 1.00 17.93 93 HIS A CA 1
ATOM 774 C C . HIS A 1 93 ? 84.991 31.109 9.172 1.00 17.17 93 HIS A C 1
ATOM 775 O O . HIS A 1 93 ? 83.946 30.491 9.198 1.00 19.96 93 HIS A O 1
ATOM 782 N N . THR A 1 94 ? 85.035 32.442 9.110 1.00 17.44 94 THR A N 1
ATOM 783 C CA . THR A 1 94 ? 83.894 33.251 9.222 1.00 18.61 94 THR A CA 1
ATOM 784 C C . THR A 1 94 ? 83.811 34.242 8.032 1.00 19.01 94 THR A C 1
ATOM 785 O O . THR A 1 94 ? 84.754 34.990 7.712 1.00 19.49 94 THR A O 1
ATOM 789 N N . LEU A 1 95 ? 82.679 34.207 7.354 1.00 18.29 95 LEU A N 1
ATOM 790 C CA . LEU A 1 95 ? 82.351 35.210 6.358 1.00 16.03 95 LEU A CA 1
ATOM 791 C C . LEU A 1 95 ? 81.261 36.081 6.884 1.00 17.44 95 LEU A C 1
ATOM 792 O O . LEU A 1 95 ? 80.272 35.622 7.418 1.00 16.29 95 LEU A O 1
ATOM 797 N N . GLN A 1 96 ? 81.455 37.386 6.721 1.00 16.20 96 GLN A N 1
ATOM 798 C CA . GLN A 1 96 ? 80.482 38.375 7.166 1.00 17.25 96 GLN A CA 1
ATOM 799 C C . GLN A 1 96 ? 80.158 39.363 6.050 1.00 16.61 96 GLN A C 1
ATOM 800 O O . GLN A 1 96 ? 81.010 39.683 5.221 1.00 17.01 96 GLN A O 1
ATOM 806 N N . GLU A 1 97 ? 78.919 39.840 6.039 1.00 15.49 97 GLU A N 1
ATOM 807 C CA . GLU A 1 97 ? 78.458 40.786 5.036 1.00 16.16 97 GLU A CA 1
ATOM 808 C C . GLU A 1 97 ? 77.545 41.796 5.700 1.00 16.80 97 GLU A C 1
ATOM 809 O O . GLU A 1 97 ? 76.639 41.492 6.450 1.00 14.87 97 GLU A O 1
ATOM 815 N N . MET A 1 98 ? 77.752 43.035 5.348 1.00 16.51 98 MET A N 1
ATOM 816 C CA . MET A 1 98 ? 76.854 44.096 5.717 1.00 19.58 98 MET A CA 1
ATOM 817 C C . MET A 1 98 ? 76.447 44.813 4.455 1.00 18.21 98 MET A C 1
ATOM 818 O O . MET A 1 98 ? 77.306 45.029 3.556 1.00 18.45 98 MET A O 1
ATOM 823 N N . TYR A 1 99 ? 75.156 45.119 4.330 1.00 17.34 99 TYR A N 1
ATOM 824 C CA . TYR A 1 99 ? 74.651 45.770 3.123 1.00 18.07 99 TYR A CA 1
ATOM 825 C C . TYR A 1 99 ? 73.375 46.536 3.453 1.00 21.92 99 TYR A C 1
ATOM 826 O O . TYR A 1 99 ? 72.699 46.235 4.449 1.00 19.18 99 TYR A O 1
ATOM 835 N N . GLY A 1 100 ? 73.045 47.529 2.627 1.00 23.21 100 GLY A N 1
ATOM 836 C CA . GLY A 1 100 ? 71.804 48.259 2.778 1.00 25.06 100 GLY A CA 1
ATOM 837 C C . GLY A 1 100 ? 71.955 49.639 2.209 1.00 25.51 100 GLY A C 1
ATOM 838 O O . GLY A 1 100 ? 72.902 49.897 1.458 1.00 24.75 100 GLY A O 1
ATOM 839 N N . CYS A 1 101 ? 71.061 50.528 2.634 1.00 26.27 101 CYS A N 1
ATOM 840 C CA . CYS A 1 101 ? 70.933 51.826 2.068 1.00 30.33 101 CYS A CA 1
ATOM 841 C C . CYS A 1 101 ? 70.695 52.847 3.139 1.00 30.61 101 CYS A C 1
ATOM 842 O O . CYS A 1 101 ? 70.031 52.544 4.131 1.00 30.69 101 CYS A O 1
ATOM 845 N N . ASP A 1 102 ? 71.235 54.058 2.906 1.00 32.86 102 ASP A N 1
ATOM 846 C CA . ASP A 1 102 ? 70.917 55.264 3.688 1.00 34.91 102 ASP A CA 1
ATOM 847 C C . ASP A 1 102 ? 70.060 56.196 2.868 1.00 40.36 102 ASP A C 1
ATOM 848 O O . ASP A 1 102 ? 70.318 56.366 1.664 1.00 40.77 102 ASP A O 1
ATOM 853 N N . VAL A 1 103 ? 69.066 56.812 3.504 1.00 37.85 103 VAL A N 1
ATOM 854 C CA . VAL A 1 103 ? 68.214 57.777 2.802 1.00 40.38 103 VAL A CA 1
ATOM 855 C C . VAL A 1 103 ? 68.213 59.058 3.587 1.00 40.29 103 VAL A C 1
ATOM 856 O O . VAL A 1 103 ? 68.328 59.041 4.809 1.00 36.58 103 VAL A O 1
ATOM 860 N N . GLY A 1 104 ? 68.117 60.184 2.870 1.00 45.47 104 GLY A N 1
ATOM 861 C CA . GLY A 1 104 ? 68.131 61.477 3.508 1.00 43.93 104 GLY A CA 1
ATOM 862 C C . GLY A 1 104 ? 66.729 61.797 3.940 1.00 45.09 104 GLY A C 1
ATOM 863 O O . GLY A 1 104 ? 65.829 61.045 3.633 1.00 41.77 104 GLY A O 1
ATOM 864 N N . SER A 1 105 ? 66.545 62.923 4.642 1.00 51.14 105 SER A N 1
ATOM 865 C CA . SER A 1 105 ? 65.193 63.452 4.989 1.00 58.24 105 SER A CA 1
ATOM 866 C C . SER A 1 105 ? 64.344 63.592 3.751 1.00 55.81 105 SER A C 1
ATOM 867 O O . SER A 1 105 ? 63.176 63.250 3.769 1.00 55.71 105 SER A O 1
ATOM 870 N N . ASP A 1 106 ? 64.957 64.012 2.650 1.00 60.38 106 ASP A N 1
ATOM 871 C CA . ASP A 1 106 ? 64.255 64.082 1.368 1.00 63.32 106 ASP A CA 1
ATOM 872 C C . ASP A 1 106 ? 63.728 62.740 0.870 1.00 62.83 106 ASP A C 1
ATOM 873 O O . ASP A 1 106 ? 63.120 62.711 -0.174 1.00 56.66 106 ASP A O 1
ATOM 878 N N . GLY A 1 107 ? 64.019 61.633 1.563 1.00 61.18 107 GLY A N 1
ATOM 879 C CA . GLY A 1 107 ? 63.481 60.302 1.216 1.00 54.49 107 GLY A CA 1
ATOM 880 C C . GLY A 1 107 ? 64.192 59.482 0.132 1.00 52.46 107 GLY A C 1
ATOM 881 O O . GLY A 1 107 ? 63.773 58.357 -0.164 1.00 47.65 107 GLY A O 1
ATOM 882 N N . ARG A 1 108 ? 65.248 60.048 -0.457 1.00 46.84 108 ARG A N 1
ATOM 883 C CA . ARG A 1 108 ? 65.973 59.460 -1.587 1.00 50.33 108 ARG A CA 1
ATOM 884 C C . ARG A 1 108 ? 67.340 58.836 -1.159 1.00 44.15 108 ARG A C 1
ATOM 885 O O . ARG A 1 108 ? 67.973 59.287 -0.192 1.00 38.76 108 ARG A O 1
ATOM 893 N N . LEU A 1 109 ? 67.800 57.870 -1.949 1.00 39.34 109 LEU A N 1
ATOM 894 C CA . LEU A 1 109 ? 69.061 57.188 -1.737 1.00 40.80 109 LEU A CA 1
ATOM 895 C C . LEU A 1 109 ? 70.225 58.158 -1.572 1.00 46.78 109 LEU A C 1
ATOM 896 O O . LEU A 1 109 ? 70.591 58.889 -2.495 1.00 42.42 109 LEU A O 1
ATOM 901 N N . ARG A 1 110 ? 70.774 58.213 -0.364 1.00 40.35 110 ARG A N 1
ATOM 902 C CA . ARG A 1 110 ? 71.969 58.980 -0.143 1.00 44.55 110 ARG A CA 1
ATOM 903 C C . ARG A 1 110 ? 73.227 58.132 -0.304 1.00 45.57 110 ARG A C 1
ATOM 904 O O . ARG A 1 110 ? 74.270 58.612 -0.773 1.00 45.02 110 ARG A O 1
ATOM 912 N N . ARG A 1 111 ? 73.168 56.873 0.103 1.00 43.16 111 ARG A N 1
ATOM 913 C CA . ARG A 1 111 ? 74.341 56.037 -0.081 1.00 38.54 111 ARG A CA 1
ATOM 914 C C . ARG A 1 111 ? 73.967 54.545 0.020 1.00 32.99 111 ARG A C 1
ATOM 915 O O . ARG A 1 111 ? 73.123 54.165 0.828 1.00 34.42 111 ARG A O 1
ATOM 923 N N . GLY A 1 112 ? 74.595 53.737 -0.824 1.00 29.70 112 GLY A N 1
ATOM 924 C CA . GLY A 1 112 ? 74.413 52.260 -0.755 1.00 26.30 112 GLY A CA 1
ATOM 925 C C . GLY A 1 112 ? 75.705 51.551 -0.348 1.00 30.24 112 GLY A C 1
ATOM 926 O O . GLY A 1 112 ? 76.808 52.071 -0.592 1.00 28.11 112 GLY A O 1
ATOM 927 N N . TYR A 1 113 ? 75.565 50.334 0.238 1.00 23.79 113 TYR A N 1
ATOM 928 C CA . TYR A 1 113 ? 76.689 49.644 0.916 1.00 26.30 113 TYR A CA 1
ATOM 929 C C . TYR A 1 113 ? 76.557 48.208 0.574 1.00 22.46 113 TYR A C 1
ATOM 930 O O . TYR A 1 113 ? 75.423 47.752 0.558 1.00 20.15 113 TYR A O 1
ATOM 939 N N . GLU A 1 114 ? 77.696 47.536 0.301 1.00 21.81 114 GLU A N 1
ATOM 940 C CA . GLU A 1 114 ? 77.807 46.097 0.309 1.00 22.90 114 GLU A CA 1
ATOM 941 C C . GLU A 1 114 ? 79.268 45.685 0.557 1.00 23.41 114 GLU A C 1
ATOM 942 O O . GLU A 1 114 ? 80.114 45.927 -0.269 1.00 26.23 114 GLU A O 1
ATOM 948 N N . GLN A 1 115 ? 79.530 45.111 1.717 1.00 22.50 115 GLN A N 1
ATOM 949 C CA . GLN A 1 115 ? 80.876 44.833 2.222 1.00 22.48 115 GLN A CA 1
ATOM 950 C C . GLN A 1 115 ? 80.931 43.465 2.769 1.00 18.94 115 GLN A C 1
ATOM 951 O O . GLN A 1 115 ? 80.074 43.078 3.563 1.00 18.73 115 GLN A O 1
ATOM 957 N N . TYR A 1 116 ? 81.959 42.739 2.392 1.00 17.29 116 TYR A N 1
ATOM 958 C CA . TYR A 1 116 ? 82.296 41.457 2.915 1.00 18.35 116 TYR A CA 1
ATOM 959 C C . TYR A 1 116 ? 83.547 41.528 3.792 1.00 18.09 116 TYR A C 1
ATOM 960 O O . TYR A 1 116 ? 84.543 42.197 3.436 1.00 18.57 116 TYR A O 1
ATOM 969 N N . GLY A 1 117 ? 83.551 40.692 4.842 1.00 17.19 117 GLY A N 1
ATOM 970 C CA . GLY A 1 117 ? 84.642 40.491 5.731 1.00 15.53 117 GLY A CA 1
ATOM 971 C C . GLY A 1 117 ? 84.963 39.035 5.800 1.00 16.02 117 GLY A C 1
ATOM 972 O O . GLY A 1 117 ? 84.050 38.249 5.719 1.00 15.34 117 GLY A O 1
ATOM 973 N N . TYR A 1 118 ? 86.216 38.732 5.894 1.00 15.31 118 TYR A N 1
ATOM 974 C CA . TYR A 1 118 ? 86.614 37.290 6.012 1.00 13.90 118 TYR A CA 1
ATOM 975 C C . TYR A 1 118 ? 87.565 37.154 7.212 1.00 17.60 118 TYR A C 1
ATOM 976 O O . TYR A 1 118 ? 88.631 37.792 7.300 1.00 17.68 118 TYR A O 1
ATOM 985 N N . ASP A 1 119 ? 87.235 36.229 8.117 1.00 18.42 119 ASP A N 1
ATOM 986 C CA . ASP A 1 119 ? 87.982 36.016 9.393 1.00 18.92 119 ASP A CA 1
ATOM 987 C C . ASP A 1 119 ? 88.328 37.314 10.078 1.00 20.06 119 ASP A C 1
ATOM 988 O O . ASP A 1 119 ? 89.438 37.510 10.527 1.00 19.57 119 ASP A O 1
ATOM 993 N N . GLY A 1 120 ? 87.358 38.209 10.097 1.00 21.14 120 GLY A N 1
ATOM 994 C CA . GLY A 1 120 ? 87.496 39.483 10.811 1.00 19.95 120 GLY A CA 1
ATOM 995 C C . GLY A 1 120 ? 88.177 40.585 10.112 1.00 21.69 120 GLY A C 1
ATOM 996 O O . GLY A 1 120 ? 88.410 41.578 10.767 1.00 21.39 120 GLY A O 1
ATOM 997 N N . ARG A 1 121 ? 88.515 40.457 8.824 1.00 19.51 121 ARG A N 1
ATOM 998 C CA . ARG A 1 121 ? 89.159 41.509 8.075 1.00 23.73 121 ARG A CA 1
ATOM 999 C C . ARG A 1 121 ? 88.348 41.904 6.847 1.00 21.30 121 ARG A C 1
ATOM 1000 O O . ARG A 1 121 ? 87.710 41.068 6.219 1.00 17.21 121 ARG A O 1
ATOM 1008 N N . ASP A 1 122 ? 88.532 43.129 6.352 1.00 18.97 122 ASP A N 1
ATOM 1009 C CA . ASP A 1 122 ? 87.923 43.525 5.096 1.00 20.39 122 ASP A CA 1
ATOM 1010 C C . ASP A 1 122 ? 88.368 42.669 3.968 1.00 20.58 122 ASP A C 1
ATOM 1011 O O . ASP A 1 122 ? 89.552 42.396 3.856 1.00 18.66 122 ASP A O 1
ATOM 1016 N N . TYR A 1 123 ? 87.415 42.175 3.160 1.00 18.96 123 TYR A N 1
ATOM 1017 C CA . TYR A 1 123 ? 87.730 41.366 2.075 1.00 18.09 123 TYR A CA 1
ATOM 1018 C C . TYR A 1 123 ? 87.449 41.965 0.707 1.00 19.37 123 TYR A C 1
ATOM 1019 O O . TYR A 1 123 ? 88.355 42.124 -0.110 1.00 20.20 123 TYR A O 1
ATOM 1028 N N . LEU A 1 124 ? 86.182 42.283 0.463 1.00 19.36 124 LEU A N 1
ATOM 1029 C CA . LEU A 1 124 ? 85.702 42.787 -0.811 1.00 20.56 124 LEU A CA 1
ATOM 1030 C C . LEU A 1 124 ? 84.570 43.738 -0.508 1.00 21.33 124 LEU A C 1
ATOM 1031 O O . LEU A 1 124 ? 83.675 43.406 0.278 1.00 20.85 124 LEU A O 1
ATOM 1036 N N . ALA A 1 125 ? 84.587 44.897 -1.162 1.00 20.75 125 ALA A N 1
ATOM 1037 C CA . ALA A 1 125 ? 83.558 45.936 -0.971 1.00 23.12 125 ALA A CA 1
ATOM 1038 C C . ALA A 1 125 ? 83.099 46.597 -2.295 1.00 23.44 125 ALA A C 1
ATOM 1039 O O . ALA A 1 125 ? 83.907 46.903 -3.179 1.00 21.49 125 ALA A O 1
ATOM 1041 N N . LEU A 1 126 ? 81.793 46.798 -2.397 1.00 23.03 126 LEU A N 1
ATOM 1042 C CA . LEU A 1 126 ? 81.196 47.507 -3.521 1.00 23.99 126 LEU A CA 1
ATOM 1043 C C . LEU A 1 126 ? 81.578 49.006 -3.267 1.00 26.70 126 LEU A C 1
ATOM 1044 O O . LEU A 1 126 ? 81.472 49.447 -2.140 1.00 25.81 126 LEU A O 1
ATOM 1049 N N . ASN A 1 127 ? 82.120 49.693 -4.254 1.00 26.66 127 ASN A N 1
ATOM 1050 C CA . ASN A 1 127 ? 82.432 51.125 -4.055 1.00 28.45 127 ASN A CA 1
ATOM 1051 C C . ASN A 1 127 ? 81.174 51.989 -4.052 1.00 28.28 127 ASN A C 1
ATOM 1052 O O . ASN A 1 127 ? 80.078 51.600 -4.509 1.00 25.38 127 ASN A O 1
ATOM 1057 N N . GLU A 1 128 ? 81.327 53.185 -3.515 1.00 33.24 128 GLU A N 1
ATOM 1058 C CA . GLU A 1 128 ? 80.256 54.165 -3.503 1.00 36.01 128 GLU A CA 1
ATOM 1059 C C . GLU A 1 128 ? 79.640 54.440 -4.879 1.00 36.56 128 GLU A C 1
ATOM 1060 O O . GLU A 1 128 ? 78.456 54.771 -4.960 1.00 35.07 128 GLU A O 1
ATOM 1066 N N . ASP A 1 129 ? 80.394 54.265 -5.958 1.00 36.77 129 ASP A N 1
ATOM 1067 C CA . ASP A 1 129 ? 79.808 54.427 -7.326 1.00 36.66 129 ASP A CA 1
ATOM 1068 C C . ASP A 1 129 ? 78.800 53.306 -7.693 1.00 32.16 129 ASP A C 1
ATOM 1069 O O . ASP A 1 129 ? 78.159 53.366 -8.710 1.00 31.19 129 ASP A O 1
ATOM 1074 N N . LEU A 1 130 ? 78.720 52.252 -6.877 1.00 32.78 130 LEU A N 1
ATOM 1075 C CA . LEU A 1 130 ? 77.800 51.153 -7.070 1.00 28.33 130 LEU A CA 1
ATOM 1076 C C . LEU A 1 130 ? 77.990 50.464 -8.381 1.00 27.90 130 LEU A C 1
ATOM 1077 O O . LEU A 1 130 ? 77.060 49.874 -8.897 1.00 29.23 130 LEU A O 1
ATOM 1082 N N . ARG A 1 131 ? 79.210 50.503 -8.919 1.00 31.05 131 ARG A N 1
ATOM 1083 C CA . ARG A 1 131 ? 79.533 49.789 -10.130 1.00 33.95 131 ARG A CA 1
ATOM 1084 C C . ARG A 1 131 ? 80.936 49.244 -10.184 1.00 36.39 131 ARG A C 1
ATOM 1085 O O . ARG A 1 131 ? 81.300 48.609 -11.152 1.00 49.07 131 ARG A O 1
ATOM 1093 N N . SER A 1 132 ? 81.741 49.483 -9.175 1.00 33.07 132 SER A N 1
ATOM 1094 C CA . SER A 1 132 ? 83.111 48.941 -9.176 1.00 29.84 132 SER A CA 1
ATOM 1095 C C . SER A 1 132 ? 83.357 48.391 -7.742 1.00 28.20 132 SER A C 1
ATOM 1096 O O . SER A 1 132 ? 82.633 48.760 -6.798 1.00 29.36 132 SER A O 1
ATOM 1099 N N . TRP A 1 133 ? 84.365 47.550 -7.612 1.00 27.66 133 TRP A N 1
ATOM 1100 C CA . TRP A 1 133 ? 84.697 46.915 -6.386 1.00 26.22 133 TRP A CA 1
ATOM 1101 C C . TRP A 1 133 ? 86.153 47.108 -5.942 1.00 25.78 133 TRP A C 1
ATOM 1102 O O . TRP A 1 133 ? 87.064 47.262 -6.795 1.00 25.85 133 TRP A O 1
ATOM 1113 N N . THR A 1 134 ? 86.373 47.004 -4.620 1.00 24.87 134 THR A N 1
ATOM 1114 C CA . THR A 1 134 ? 87.700 47.074 -3.975 1.00 24.86 134 THR A CA 1
ATOM 1115 C C . THR A 1 134 ? 87.973 45.786 -3.277 1.00 25.61 134 THR A C 1
ATOM 1116 O O . THR A 1 134 ? 87.200 45.362 -2.382 1.00 24.79 134 THR A O 1
ATOM 1120 N N . ALA A 1 135 ? 89.070 45.161 -3.709 1.00 25.68 135 ALA A N 1
ATOM 1121 C CA . ALA A 1 135 ? 89.514 43.874 -3.209 1.00 24.44 135 ALA A CA 1
ATOM 1122 C C . ALA A 1 135 ? 90.719 44.115 -2.275 1.00 26.58 135 ALA A C 1
ATOM 1123 O O . ALA A 1 135 ? 91.670 44.813 -2.649 1.00 26.19 135 ALA A O 1
ATOM 1125 N N . ALA A 1 136 ? 90.711 43.486 -1.111 1.00 25.26 136 ALA A N 1
ATOM 1126 C CA . ALA A 1 136 ? 91.742 43.687 -0.088 1.00 27.54 136 ALA A CA 1
ATOM 1127 C C . ALA A 1 136 ? 93.062 42.998 -0.422 1.00 30.22 136 ALA A C 1
ATOM 1128 O O . ALA A 1 136 ? 94.067 43.418 0.093 1.00 32.59 136 ALA A O 1
ATOM 1130 N N . ASP A 1 137 ? 93.081 41.972 -1.278 1.00 27.25 137 ASP A N 1
ATOM 1131 C CA . ASP A 1 137 ? 94.277 41.184 -1.559 1.00 26.46 137 ASP A CA 1
ATOM 1132 C C . ASP A 1 137 ? 94.045 40.358 -2.819 1.00 28.85 137 ASP A C 1
ATOM 1133 O O . ASP A 1 137 ? 93.015 40.534 -3.463 1.00 24.49 137 ASP A O 1
ATOM 1138 N N . THR A 1 138 ? 94.931 39.422 -3.175 1.00 29.07 138 THR A N 1
ATOM 1139 C CA . THR A 1 138 ? 94.736 38.695 -4.448 1.00 29.82 138 THR A CA 1
ATOM 1140 C C . THR A 1 138 ? 93.607 37.644 -4.447 1.00 29.88 138 THR A C 1
ATOM 1141 O O . THR A 1 138 ? 92.972 37.445 -5.472 1.00 29.57 138 THR A O 1
ATOM 1145 N N . ALA A 1 139 ? 93.292 37.035 -3.297 1.00 26.83 139 ALA A N 1
ATOM 1146 C CA . ALA A 1 139 ? 92.117 36.201 -3.142 1.00 27.02 139 ALA A CA 1
ATOM 1147 C C . ALA A 1 139 ? 90.877 37.030 -3.501 1.00 25.24 139 ALA A C 1
ATOM 1148 O O . ALA A 1 139 ? 90.074 36.658 -4.362 1.00 24.96 139 ALA A O 1
ATOM 1150 N N . ALA A 1 140 ? 90.721 38.172 -2.856 1.00 22.58 140 ALA A N 1
ATOM 1151 C CA . ALA A 1 140 ? 89.576 39.014 -3.110 1.00 20.76 140 ALA A CA 1
ATOM 1152 C C . ALA A 1 140 ? 89.568 39.535 -4.547 1.00 23.61 140 ALA A C 1
ATOM 1153 O O . ALA A 1 140 ? 88.486 39.801 -5.116 1.00 23.63 140 ALA A O 1
ATOM 1155 N N . GLN A 1 141 ? 90.735 39.616 -5.197 1.00 24.01 141 GLN A N 1
ATOM 1156 C CA . GLN A 1 141 ? 90.750 39.985 -6.618 1.00 26.28 141 GLN A CA 1
ATOM 1157 C C . GLN A 1 141 ? 90.095 38.883 -7.507 1.00 25.18 141 GLN A C 1
ATOM 1158 O O . GLN A 1 141 ? 89.456 39.184 -8.485 1.00 24.88 141 GLN A O 1
ATOM 1164 N N . ILE A 1 142 ? 90.249 37.615 -7.138 1.00 22.82 142 ILE A N 1
ATOM 1165 C CA . ILE A 1 142 ? 89.500 36.523 -7.764 1.00 22.54 142 ILE A CA 1
ATOM 1166 C C . ILE A 1 142 ? 87.993 36.721 -7.596 1.00 23.12 142 ILE A C 1
ATOM 1167 O O . ILE A 1 142 ? 87.252 36.769 -8.590 1.00 24.45 142 ILE A O 1
ATOM 1172 N N . SER A 1 143 ? 87.545 36.980 -6.363 1.00 21.79 143 SER A N 1
ATOM 1173 C CA . SER A 1 143 ? 86.139 37.310 -6.127 1.00 21.12 143 SER A CA 1
ATOM 1174 C C . SER A 1 143 ? 85.697 38.532 -6.901 1.00 21.94 143 SER A C 1
ATOM 1175 O O . SER A 1 143 ? 84.613 38.535 -7.452 1.00 22.11 143 SER A O 1
ATOM 1178 N N . LYS A 1 144 ? 86.516 39.588 -6.945 1.00 22.28 144 LYS A N 1
ATOM 1179 C CA . LYS A 1 144 ? 86.197 40.782 -7.696 1.00 25.04 144 LYS A CA 1
ATOM 1180 C C . LYS A 1 144 ? 85.981 40.472 -9.204 1.00 25.74 144 LYS A C 1
ATOM 1181 O O . LYS A 1 144 ? 85.016 40.947 -9.795 1.00 22.77 144 LYS A O 1
ATOM 1187 N N . ARG A 1 145 ? 86.894 39.717 -9.794 1.00 26.48 145 ARG A N 1
ATOM 1188 C CA . ARG A 1 145 ? 86.758 39.301 -11.212 1.00 31.77 145 ARG A CA 1
ATOM 1189 C C . ARG A 1 145 ? 85.486 38.535 -11.451 1.00 28.77 145 ARG A C 1
ATOM 1190 O O . ARG A 1 145 ? 84.832 38.802 -12.404 1.00 26.21 145 ARG A O 1
ATOM 1198 N N . LYS A 1 146 ? 85.170 37.569 -10.582 1.00 28.28 146 LYS A N 1
ATOM 1199 C CA . LYS A 1 146 ? 83.873 36.852 -10.634 1.00 24.56 146 LYS A CA 1
ATOM 1200 C C . LYS A 1 146 ? 82.704 37.786 -10.563 1.00 23.34 146 LYS A C 1
ATOM 1201 O O . LYS A 1 146 ? 81.812 37.707 -11.369 1.00 23.82 146 LYS A O 1
ATOM 1207 N N . MET A 1 147 ? 82.698 38.746 -9.650 1.00 24.28 147 MET A N 1
ATOM 1208 C CA . MET A 1 147 ? 81.573 39.689 -9.550 1.00 24.95 147 MET A CA 1
ATOM 1209 C C . MET A 1 147 ? 81.411 40.576 -10.826 1.00 24.75 147 MET A C 1
ATOM 1210 O O . MET A 1 147 ? 80.290 41.029 -11.202 1.00 23.72 147 MET A O 1
ATOM 1215 N N . GLU A 1 148 ? 82.544 40.960 -11.377 1.00 26.89 148 GLU A N 1
ATOM 1216 C CA . GLU A 1 148 ? 82.575 41.735 -12.635 1.00 26.12 148 GLU A CA 1
ATOM 1217 C C . GLU A 1 148 ? 82.050 40.886 -13.800 1.00 23.69 148 GLU A C 1
ATOM 1218 O O . GLU A 1 148 ? 81.209 41.320 -14.560 1.00 25.28 148 GLU A O 1
ATOM 1224 N N . ALA A 1 149 ? 82.481 39.621 -13.899 1.00 27.26 149 ALA A N 1
ATOM 1225 C CA . ALA A 1 149 ? 82.060 38.782 -15.020 1.00 25.87 149 ALA A CA 1
ATOM 1226 C C . ALA A 1 149 ? 80.594 38.445 -14.915 1.00 27.96 149 ALA A C 1
ATOM 1227 O O . ALA A 1 149 ? 79.895 38.191 -15.940 1.00 27.90 149 ALA A O 1
ATOM 1229 N N . ALA A 1 150 ? 80.085 38.352 -13.668 1.00 25.74 150 ALA A N 1
ATOM 1230 C CA . ALA A 1 150 ? 78.684 38.071 -13.457 1.00 22.84 150 ALA A CA 1
ATOM 1231 C C . ALA A 1 150 ? 77.756 39.274 -13.562 1.00 23.27 150 ALA A C 1
ATOM 1232 O O . ALA A 1 150 ? 76.515 39.163 -13.563 1.00 23.80 150 ALA A O 1
ATOM 1234 N N . GLY A 1 151 ? 78.360 40.453 -13.616 1.00 26.07 151 GLY A N 1
ATOM 1235 C CA . GLY A 1 151 ? 77.619 41.704 -13.492 1.00 24.03 151 GLY A CA 1
ATOM 1236 C C . GLY A 1 151 ? 76.846 41.980 -12.215 1.00 24.60 151 GLY A C 1
ATOM 1237 O O . GLY A 1 151 ? 75.841 42.667 -12.217 1.00 25.19 151 GLY A O 1
ATOM 1238 N N . ALA A 1 152 ? 77.362 41.473 -11.103 1.00 23.11 152 ALA A N 1
ATOM 1239 C CA . ALA A 1 152 ? 76.669 41.486 -9.817 1.00 21.27 152 ALA A CA 1
ATOM 1240 C C . ALA A 1 152 ? 76.311 42.891 -9.409 1.00 19.73 152 ALA A C 1
ATOM 1241 O O . ALA A 1 152 ? 75.304 43.121 -8.813 1.00 20.63 152 ALA A O 1
ATOM 1243 N N . ALA A 1 153 ? 77.218 43.788 -9.658 1.00 20.68 153 ALA A N 1
ATOM 1244 C CA . ALA A 1 153 ? 76.992 45.185 -9.175 1.00 21.66 153 ALA A CA 1
ATOM 1245 C C . ALA A 1 153 ? 75.695 45.738 -9.708 1.00 23.74 153 ALA A C 1
ATOM 1246 O O . ALA A 1 153 ? 74.998 46.495 -9.008 1.00 23.86 153 ALA A O 1
ATOM 1248 N N . GLU A 1 154 ? 75.361 45.415 -10.976 1.00 26.03 154 GLU A N 1
ATOM 1249 C CA . GLU A 1 154 ? 74.155 45.996 -11.612 1.00 24.98 154 GLU A CA 1
ATOM 1250 C C . GLU A 1 154 ? 72.892 45.606 -10.856 1.00 25.01 154 GLU A C 1
ATOM 1251 O O . GLU A 1 154 ? 72.056 46.447 -10.547 1.00 22.45 154 GLU A O 1
ATOM 1257 N N . ARG A 1 155 ? 72.781 44.327 -10.548 1.00 22.62 155 ARG A N 1
ATOM 1258 C CA . ARG A 1 155 ? 71.640 43.825 -9.829 1.00 23.09 155 ARG A CA 1
ATOM 1259 C C . ARG A 1 155 ? 71.546 44.408 -8.441 1.00 24.33 155 ARG A C 1
ATOM 1260 O O . ARG A 1 155 ? 70.440 44.833 -7.991 1.00 26.79 155 ARG A O 1
ATOM 1268 N N . PHE A 1 156 ? 72.682 44.567 -7.784 1.00 23.84 156 PHE A N 1
ATOM 1269 C CA . PHE A 1 156 ? 72.647 45.137 -6.457 1.00 23.70 156 PHE A CA 1
ATOM 1270 C C . PHE A 1 156 ? 72.293 46.626 -6.477 1.00 25.23 156 PHE A C 1
ATOM 1271 O O . PHE A 1 156 ? 71.493 47.091 -5.671 1.00 25.55 156 PHE A O 1
ATOM 1279 N N . ARG A 1 157 ? 72.868 47.346 -7.427 1.00 24.61 157 ARG A N 1
ATOM 1280 C CA . ARG A 1 157 ? 72.489 48.769 -7.616 1.00 26.85 157 ARG A CA 1
ATOM 1281 C C . ARG A 1 157 ? 70.977 48.919 -7.829 1.00 28.14 157 ARG A C 1
ATOM 1282 O O . ARG A 1 157 ? 70.356 49.802 -7.233 1.00 31.60 157 ARG A O 1
ATOM 1290 N N . ASN A 1 158 ? 70.364 48.067 -8.637 1.00 30.11 158 ASN A N 1
ATOM 1291 C CA . ASN A 1 158 ? 68.897 48.129 -8.866 1.00 32.10 158 ASN A CA 1
ATOM 1292 C C . ASN A 1 158 ? 68.123 47.929 -7.541 1.00 33.50 158 ASN A C 1
ATOM 1293 O O . ASN A 1 158 ? 67.120 48.551 -7.287 1.00 28.94 158 ASN A O 1
ATOM 1298 N N . TYR A 1 159 ? 68.603 47.017 -6.696 1.00 31.28 159 TYR A N 1
ATOM 1299 C CA . TYR A 1 159 ? 67.952 46.800 -5.401 1.00 29.27 159 TYR A CA 1
ATOM 1300 C C . TYR A 1 159 ? 68.000 48.026 -4.527 1.00 27.75 159 TYR A C 1
ATOM 1301 O O . TYR A 1 159 ? 67.006 48.430 -3.935 1.00 30.15 159 TYR A O 1
ATOM 1310 N N . LEU A 1 160 ? 69.180 48.583 -4.419 1.00 31.35 160 LEU A N 1
ATOM 1311 C CA . LEU A 1 160 ? 69.425 49.727 -3.612 1.00 32.89 160 LEU A CA 1
ATOM 1312 C C . LEU A 1 160 ? 68.571 50.950 -3.989 1.00 40.34 160 LEU A C 1
ATOM 1313 O O . LEU A 1 160 ? 68.012 51.670 -3.114 1.00 39.49 160 LEU A O 1
ATOM 1318 N N . GLU A 1 161 ? 68.488 51.189 -5.295 1.00 37.19 161 GLU A N 1
ATOM 1319 C CA . GLU A 1 161 ? 67.846 52.393 -5.811 1.00 39.59 161 GLU A CA 1
ATOM 1320 C C . GLU A 1 161 ? 66.347 52.218 -5.780 1.00 38.15 161 GLU A C 1
ATOM 1321 O O . GLU A 1 161 ? 65.638 53.178 -5.771 1.00 43.32 161 GLU A O 1
ATOM 1327 N N . GLY A 1 162 ? 65.861 50.983 -5.739 1.00 38.79 162 GLY A N 1
ATOM 1328 C CA . GLY A 1 162 ? 64.442 50.761 -5.736 1.00 35.34 162 GLY A CA 1
ATOM 1329 C C . GLY A 1 162 ? 63.965 50.123 -4.450 1.00 37.35 162 GLY A C 1
ATOM 1330 O O . GLY A 1 162 ? 63.620 50.801 -3.469 1.00 32.09 162 GLY A O 1
ATOM 1331 N N . THR A 1 163 ? 63.898 48.802 -4.483 1.00 31.46 163 THR A N 1
ATOM 1332 C CA . THR A 1 163 ? 63.475 48.001 -3.319 1.00 35.21 163 THR A CA 1
ATOM 1333 C C . THR A 1 163 ? 64.000 48.495 -1.933 1.00 30.92 163 THR A C 1
ATOM 1334 O O . THR A 1 163 ? 63.213 48.761 -1.030 1.00 29.03 163 THR A O 1
ATOM 1338 N N . CYS A 1 164 ? 65.309 48.698 -1.810 1.00 27.69 164 CYS A N 1
ATOM 1339 C CA . CYS A 1 164 ? 65.877 49.036 -0.500 1.00 27.75 164 CYS A CA 1
ATOM 1340 C C . CYS A 1 164 ? 65.249 50.324 0.044 1.00 29.95 164 CYS A C 1
ATOM 1341 O O . CYS A 1 164 ? 64.690 50.347 1.169 1.00 26.73 164 CYS A O 1
ATOM 1344 N N . VAL A 1 165 ? 65.325 51.387 -0.758 1.00 31.52 165 VAL A N 1
ATOM 1345 C CA . VAL A 1 165 ? 64.849 52.703 -0.356 1.00 30.06 165 VAL A CA 1
ATOM 1346 C C . VAL A 1 165 ? 63.331 52.669 -0.119 1.00 31.16 165 VAL A C 1
ATOM 1347 O O . VAL A 1 165 ? 62.833 53.281 0.824 1.00 31.81 165 VAL A O 1
ATOM 1351 N N . GLU A 1 166 ? 62.607 51.879 -0.908 1.00 30.41 166 GLU A N 1
ATOM 1352 C CA . GLU A 1 166 ? 61.157 51.806 -0.814 1.00 34.99 166 GLU A CA 1
ATOM 1353 C C . GLU A 1 166 ? 60.725 51.070 0.428 1.00 33.03 166 GLU A C 1
ATOM 1354 O O . GLU A 1 166 ? 59.869 51.513 1.152 1.00 27.54 166 GLU A O 1
ATOM 1360 N N . TRP A 1 167 ? 61.328 49.925 0.693 1.00 28.83 167 TRP A N 1
ATOM 1361 C CA . TRP A 1 167 ? 61.032 49.268 1.948 1.00 27.82 167 TRP A CA 1
ATOM 1362 C C . TRP A 1 167 ? 61.426 50.000 3.200 1.00 27.14 167 TRP A C 1
ATOM 1363 O O . TRP A 1 167 ? 60.711 49.972 4.175 1.00 29.00 167 TRP A O 1
ATOM 1374 N N . LEU A 1 168 ? 62.539 50.693 3.208 1.00 26.42 168 LEU A N 1
ATOM 1375 C CA . LEU A 1 168 ? 62.915 51.445 4.386 1.00 27.07 168 LEU A CA 1
ATOM 1376 C C . LEU A 1 168 ? 61.831 52.480 4.678 1.00 31.30 168 LEU A C 1
ATOM 1377 O O . LEU A 1 168 ? 61.378 52.579 5.796 1.00 32.70 168 LEU A O 1
ATOM 1382 N N . ARG A 1 169 ? 61.352 53.176 3.637 1.00 33.30 169 ARG A N 1
ATOM 1383 C CA . ARG A 1 169 ? 60.189 54.108 3.785 1.00 33.92 169 ARG A CA 1
ATOM 1384 C C . ARG A 1 169 ? 58.992 53.390 4.456 1.00 31.82 169 ARG A C 1
ATOM 1385 O O . ARG A 1 169 ? 58.441 53.827 5.451 1.00 33.36 169 ARG A O 1
ATOM 1393 N N . ARG A 1 170 ? 58.651 52.222 3.974 1.00 29.18 170 ARG A N 1
ATOM 1394 C CA . ARG A 1 170 ? 57.566 51.501 4.550 1.00 30.59 170 ARG A CA 1
ATOM 1395 C C . ARG A 1 170 ? 57.796 51.117 6.023 1.00 32.38 170 ARG A C 1
ATOM 1396 O O . ARG A 1 170 ? 56.876 51.166 6.858 1.00 34.12 170 ARG A O 1
ATOM 1404 N N . TYR A 1 171 ? 59.026 50.703 6.376 1.00 29.20 171 TYR A N 1
ATOM 1405 C CA . TYR A 1 171 ? 59.288 50.239 7.733 1.00 28.14 171 TYR A CA 1
ATOM 1406 C C . TYR A 1 171 ? 59.204 51.430 8.650 1.00 27.28 171 TYR A C 1
ATOM 1407 O O . TYR A 1 171 ? 58.710 51.297 9.770 1.00 28.40 171 TYR A O 1
ATOM 1416 N N . LEU A 1 172 ? 59.675 52.565 8.155 1.00 29.25 172 LEU A N 1
ATOM 1417 C CA . LEU A 1 172 ? 59.685 53.795 8.904 1.00 33.33 172 LEU A CA 1
ATOM 1418 C C . LEU A 1 172 ? 58.250 54.265 9.218 1.00 38.64 172 LEU A C 1
ATOM 1419 O O . LEU A 1 172 ? 58.021 54.855 10.267 1.00 38.52 172 LEU A O 1
ATOM 1424 N N . GLU A 1 173 ? 57.324 54.009 8.303 1.00 41.68 173 GLU A N 1
ATOM 1425 C CA . GLU A 1 173 ? 55.905 54.291 8.542 1.00 46.02 173 GLU A CA 1
ATOM 1426 C C . GLU A 1 173 ? 55.288 53.239 9.487 1.00 41.30 173 GLU A C 1
ATOM 1427 O O . GLU A 1 173 ? 54.727 53.606 10.505 1.00 43.68 173 GLU A O 1
ATOM 1433 N N . ASN A 1 174 ? 55.434 51.956 9.194 1.00 34.58 174 ASN A N 1
ATOM 1434 C CA . ASN A 1 174 ? 54.874 50.922 10.088 1.00 36.48 174 ASN A CA 1
ATOM 1435 C C . ASN A 1 174 ? 55.382 50.921 11.538 1.00 37.85 174 ASN A C 1
ATOM 1436 O O . ASN A 1 174 ? 54.645 50.558 12.444 1.00 33.44 174 ASN A O 1
ATOM 1441 N N . GLY A 1 175 ? 56.620 51.360 11.773 1.00 34.87 175 GLY A N 1
ATOM 1442 C CA . GLY A 1 175 ? 57.165 51.429 13.125 1.00 34.38 175 GLY A CA 1
ATOM 1443 C C . GLY A 1 175 ? 57.412 52.861 13.570 1.00 37.43 175 GLY A C 1
ATOM 1444 O O . GLY A 1 175 ? 58.299 53.108 14.364 1.00 38.18 175 GLY A O 1
ATOM 1445 N N . LYS A 1 176 ? 56.634 53.795 13.059 1.00 38.52 176 LYS A N 1
ATOM 1446 C CA . LYS A 1 176 ? 56.863 55.222 13.329 1.00 44.31 176 LYS A CA 1
ATOM 1447 C C . LYS A 1 176 ? 57.025 55.552 14.817 1.00 43.43 176 LYS A C 1
ATOM 1448 O O . LYS A 1 176 ? 57.951 56.267 15.192 1.00 45.30 176 LYS A O 1
ATOM 1454 N N . ASP A 1 177 ? 56.220 54.936 15.669 1.00 45.57 177 ASP A N 1
ATOM 1455 C CA . ASP A 1 177 ? 56.321 55.176 17.126 1.00 51.09 177 ASP A CA 1
ATOM 1456 C C . ASP A 1 177 ? 57.636 54.762 17.768 1.00 50.01 177 ASP A C 1
ATOM 1457 O O . ASP A 1 177 ? 58.187 55.483 18.581 1.00 53.94 177 ASP A O 1
ATOM 1462 N N . THR A 1 178 ? 58.098 53.584 17.428 1.00 48.15 178 THR A N 1
ATOM 1463 C CA . THR A 1 178 ? 59.416 53.099 17.783 1.00 46.67 178 THR A CA 1
ATOM 1464 C C . THR A 1 178 ? 60.518 53.925 17.081 1.00 42.10 178 THR A C 1
ATOM 1465 O O . THR A 1 178 ? 61.443 54.400 17.725 1.00 42.69 178 THR A O 1
ATOM 1469 N N . LEU A 1 179 ? 60.442 54.047 15.763 1.00 35.29 179 LEU A N 1
ATOM 1470 C CA . LEU A 1 179 ? 61.614 54.418 14.964 1.00 31.93 179 LEU A CA 1
ATOM 1471 C C . LEU A 1 179 ? 61.838 55.877 14.857 1.00 37.10 179 LEU A C 1
ATOM 1472 O O . LEU A 1 179 ? 62.951 56.300 14.707 1.00 35.08 179 LEU A O 1
ATOM 1477 N N . LEU A 1 180 ? 60.792 56.688 14.918 1.00 40.04 180 LEU A N 1
ATOM 1478 C CA . LEU A 1 180 ? 60.993 58.100 14.695 1.00 41.66 180 LEU A CA 1
ATOM 1479 C C . LEU A 1 180 ? 61.114 58.899 16.002 1.00 47.26 180 LEU A C 1
ATOM 1480 O O . LEU A 1 180 ? 60.989 60.111 16.005 1.00 56.02 180 LEU A O 1
ATOM 1485 N N . ARG A 1 181 ? 61.371 58.219 17.099 1.00 46.04 181 ARG A N 1
ATOM 1486 C CA . ARG A 1 181 ? 61.534 58.858 18.384 1.00 45.57 181 ARG A CA 1
ATOM 1487 C C . ARG A 1 181 ? 62.984 59.237 18.619 1.00 44.44 181 ARG A C 1
ATOM 1488 O O . ARG A 1 181 ? 63.906 58.658 18.008 1.00 45.88 181 ARG A O 1
ATOM 1496 N N . ALA A 1 182 ? 63.191 60.230 19.476 1.00 41.17 182 ALA A N 1
ATOM 1497 C CA . ALA A 1 182 ? 64.529 60.611 19.939 1.00 38.69 182 ALA A CA 1
ATOM 1498 C C . ALA A 1 182 ? 64.368 60.721 21.417 1.00 39.56 182 ALA A C 1
ATOM 1499 O O . ALA A 1 182 ? 63.878 61.736 21.863 1.00 46.32 182 ALA A O 1
ATOM 1501 N N . ASP A 1 183 ? 64.639 59.648 22.164 1.00 37.66 183 ASP A N 1
ATOM 1502 C CA . ASP A 1 183 ? 64.465 59.633 23.621 1.00 37.28 183 ASP A CA 1
ATOM 1503 C C . ASP A 1 183 ? 65.759 60.098 24.247 1.00 38.54 183 ASP A C 1
ATOM 1504 O O . ASP A 1 183 ? 66.804 59.418 24.122 1.00 33.99 183 ASP A O 1
ATOM 1509 N N . PRO A 1 184 ? 65.724 61.255 24.915 1.00 35.49 184 PRO A N 1
ATOM 1510 C CA . PRO A 1 184 ? 66.928 61.800 25.512 1.00 35.71 184 PRO A CA 1
ATOM 1511 C C . PRO A 1 184 ? 67.389 60.935 26.677 1.00 31.62 184 PRO A C 1
ATOM 1512 O O . PRO A 1 184 ? 66.582 60.241 27.325 1.00 32.36 184 PRO A O 1
ATOM 1516 N N . PRO A 1 185 ? 68.687 60.959 26.955 1.00 31.17 185 PRO A N 1
ATOM 1517 C CA . PRO A 1 185 ? 69.128 60.199 28.117 1.00 29.96 185 PRO A CA 1
ATOM 1518 C C . PRO A 1 185 ? 68.610 60.850 29.429 1.00 33.48 185 PRO A C 1
ATOM 1519 O O . PRO A 1 185 ? 68.602 62.043 29.495 1.00 33.46 185 PRO A O 1
ATOM 1523 N N . LYS A 1 186 ? 68.249 60.066 30.429 1.00 33.22 186 LYS A N 1
ATOM 1524 C CA . LYS A 1 186 ? 68.165 60.566 31.814 1.00 38.39 186 LYS A CA 1
ATOM 1525 C C . LYS A 1 186 ? 69.585 60.454 32.361 1.00 38.70 186 LYS A C 1
ATOM 1526 O O . LYS A 1 186 ? 70.190 59.369 32.306 1.00 29.32 186 LYS A O 1
ATOM 1532 N N . ALA A 1 187 ? 70.145 61.573 32.820 1.00 31.77 187 ALA A N 1
ATOM 1533 C CA . ALA A 1 187 ? 71.541 61.586 33.222 1.00 31.21 187 ALA A CA 1
ATOM 1534 C C . ALA A 1 187 ? 71.724 62.003 34.685 1.00 30.61 187 ALA A C 1
ATOM 1535 O O . ALA A 1 187 ? 71.022 62.849 35.191 1.00 32.12 187 ALA A O 1
ATOM 1537 N N . HIS A 1 188 ? 72.672 61.385 35.344 1.00 28.21 188 HIS A N 1
ATOM 1538 C CA . HIS A 1 188 ? 73.072 61.796 36.689 1.00 29.61 188 HIS A CA 1
ATOM 1539 C C . HIS A 1 188 ? 74.504 61.369 37.004 1.00 31.91 188 HIS A C 1
ATOM 1540 O O . HIS A 1 188 ? 75.016 60.449 36.359 1.00 24.91 188 HIS A O 1
ATOM 1547 N N . VAL A 1 189 ? 75.152 62.088 37.945 1.00 31.82 189 VAL A N 1
ATOM 1548 C CA . VAL A 1 189 ? 76.494 61.783 38.401 1.00 30.50 189 VAL A CA 1
ATOM 1549 C C . VAL A 1 189 ? 76.350 61.076 39.742 1.00 33.63 189 VAL A C 1
ATOM 1550 O O . VAL A 1 189 ? 75.625 61.515 40.622 1.00 31.68 189 VAL A O 1
ATOM 1554 N N . THR A 1 190 ? 77.034 59.957 39.915 1.00 27.68 190 THR A N 1
ATOM 1555 C CA . THR A 1 190 ? 77.084 59.313 41.190 1.00 23.83 190 THR A CA 1
ATOM 1556 C C . THR A 1 190 ? 78.505 59.303 41.752 1.00 22.71 190 THR A C 1
ATOM 1557 O O . THR A 1 190 ? 79.483 59.353 40.996 1.00 23.27 190 THR A O 1
ATOM 1561 N N . ARG A 1 191 ? 78.598 59.240 43.082 1.00 23.65 191 ARG A N 1
ATOM 1562 C CA . ARG A 1 191 ? 79.865 59.330 43.804 1.00 26.15 191 ARG A CA 1
ATOM 1563 C C . ARG A 1 191 ? 80.263 57.988 44.424 1.00 24.68 191 ARG A C 1
ATOM 1564 O O . ARG A 1 191 ? 79.476 57.321 45.078 1.00 23.75 191 ARG A O 1
ATOM 1572 N N . HIS A 1 192 ? 81.534 57.628 44.270 1.00 24.35 192 HIS A N 1
ATOM 1573 C CA . HIS A 1 192 ? 82.072 56.356 44.724 1.00 25.46 192 HIS A CA 1
ATOM 1574 C C . HIS A 1 192 ? 83.449 56.573 45.344 1.00 25.80 192 HIS A C 1
ATOM 1575 O O . HIS A 1 192 ? 84.468 56.623 44.637 1.00 27.26 192 HIS A O 1
ATOM 1582 N N . PRO A 1 193 ? 83.486 56.775 46.664 1.00 29.59 193 PRO A N 1
ATOM 1583 C CA . PRO A 1 193 ? 84.697 57.116 47.367 1.00 32.44 193 PRO A CA 1
ATOM 1584 C C . PRO A 1 193 ? 85.512 55.882 47.693 1.00 35.47 193 PRO A C 1
ATOM 1585 O O . PRO A 1 193 ? 85.073 55.080 48.482 1.00 34.57 193 PRO A O 1
ATOM 1589 N N . SER A 1 194 ? 86.691 55.752 47.121 1.00 40.99 194 SER A N 1
ATOM 1590 C CA . SER A 1 194 ? 87.631 54.677 47.573 1.00 50.30 194 SER A CA 1
ATOM 1591 C C . SER A 1 194 ? 88.251 54.959 48.970 1.00 48.16 194 SER A C 1
ATOM 1592 O O . SER A 1 194 ? 88.233 54.074 49.866 1.00 48.43 194 SER A O 1
ATOM 1595 N N . SER A 1 195 ? 88.735 56.203 49.142 1.00 42.14 195 SER A N 1
ATOM 1596 C CA . SER A 1 195 ? 89.353 56.678 50.354 1.00 43.93 195 SER A CA 1
ATOM 1597 C C . SER A 1 195 ? 88.877 58.130 50.604 1.00 52.15 195 SER A C 1
ATOM 1598 O O . SER A 1 195 ? 88.048 58.714 49.815 1.00 46.88 195 SER A O 1
ATOM 1601 N N . GLU A 1 196 ? 89.413 58.696 51.697 1.00 49.09 196 GLU A N 1
ATOM 16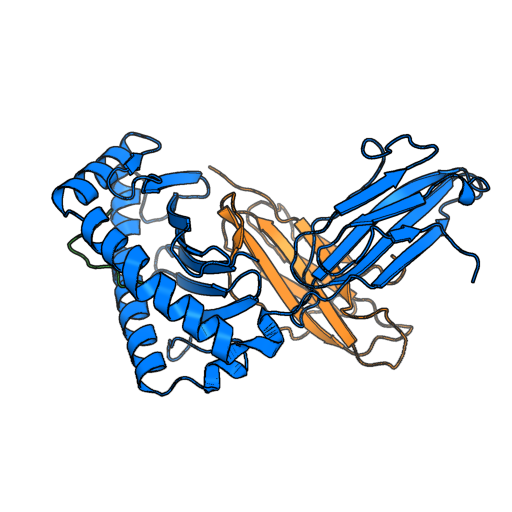02 C CA . GLU A 1 196 ? 89.160 60.086 52.115 1.00 52.13 196 GLU A CA 1
ATOM 1603 C C . GLU A 1 196 ? 89.860 61.102 51.210 1.00 54.70 196 GLU A C 1
ATOM 1604 O O . GLU A 1 196 ? 89.581 62.311 51.333 1.00 51.40 196 GLU A O 1
ATOM 1610 N N . HIS A 1 197 ? 90.768 60.618 50.336 1.00 54.78 197 HIS A N 1
ATOM 1611 C CA . HIS A 1 197 ? 91.559 61.477 49.450 1.00 56.09 197 HIS A CA 1
ATOM 1612 C C . HIS A 1 197 ? 91.068 61.428 47.997 1.00 48.33 197 HIS A C 1
ATOM 1613 O O . HIS A 1 197 ? 91.150 62.438 47.289 1.00 42.79 197 HIS A O 1
ATOM 1620 N N . GLU A 1 198 ? 90.563 60.281 47.571 1.00 40.44 198 GLU A N 1
ATOM 1621 C CA . GLU A 1 198 ? 90.158 60.086 46.172 1.00 41.70 198 GLU A CA 1
ATOM 1622 C C . GLU A 1 198 ? 88.727 59.567 46.001 1.00 38.37 198 GLU A C 1
ATOM 1623 O O . GLU A 1 198 ? 88.312 58.619 46.697 1.00 31.59 198 GLU A O 1
ATOM 1629 N N . VAL A 1 199 ? 87.983 60.139 45.053 1.00 33.67 199 VAL A N 1
ATOM 1630 C CA . VAL A 1 199 ? 86.656 59.604 44.792 1.00 30.66 199 VAL A CA 1
ATOM 1631 C C . VAL A 1 199 ? 86.481 59.468 43.295 1.00 29.80 199 VAL A C 1
ATOM 1632 O O . VAL A 1 199 ? 87.049 60.252 42.508 1.00 30.47 199 VAL A O 1
ATOM 1636 N N . THR A 1 200 ? 85.751 58.444 42.883 1.00 25.88 200 THR A N 1
ATOM 1637 C CA . THR A 1 200 ? 85.366 58.279 41.502 1.00 25.23 200 THR A CA 1
ATOM 1638 C C . THR A 1 200 ? 83.989 58.870 41.285 1.00 27.42 200 THR A C 1
ATOM 1639 O O . THR A 1 200 ? 83.021 58.515 42.019 1.00 28.20 200 THR A O 1
ATOM 1643 N N . LEU A 1 201 ? 83.889 59.808 40.359 1.00 26.73 201 LEU A N 1
ATOM 1644 C CA . LEU A 1 201 ? 82.611 60.259 39.876 1.00 25.62 201 LEU A CA 1
ATOM 1645 C C . LEU A 1 201 ? 82.210 59.510 38.629 1.00 24.02 201 LEU A C 1
ATOM 1646 O O . LEU A 1 201 ? 82.982 59.461 37.667 1.00 25.78 201 LEU A O 1
ATOM 1651 N N . ARG A 1 202 ? 80.989 58.970 38.610 1.00 22.34 202 ARG A N 1
ATOM 1652 C CA . ARG A 1 202 ? 80.464 58.288 37.418 1.00 22.32 202 ARG A CA 1
ATOM 1653 C C . ARG A 1 202 ? 79.246 59.014 36.855 1.00 21.62 202 ARG A C 1
ATOM 1654 O O . ARG A 1 202 ? 78.246 59.176 37.547 1.00 23.08 202 ARG A O 1
ATOM 1662 N N . CYS A 1 203 ? 79.414 59.523 35.642 1.00 21.74 203 CYS A N 1
ATOM 1663 C CA . CYS A 1 203 ? 78.356 60.154 34.886 1.00 23.01 203 CYS A CA 1
ATOM 1664 C C . CYS A 1 203 ? 77.595 59.124 34.046 1.00 23.33 203 CYS A C 1
ATOM 1665 O O . CYS A 1 203 ? 78.160 58.556 33.116 1.00 26.77 203 CYS A O 1
ATOM 1668 N N . TRP A 1 204 ? 76.344 58.891 34.411 1.00 23.03 204 TRP A N 1
ATOM 1669 C CA . TRP A 1 204 ? 75.459 57.878 33.816 1.00 22.41 204 TRP A CA 1
ATOM 1670 C C . TRP A 1 204 ? 74.469 58.542 32.832 1.00 29.48 204 TRP A C 1
ATOM 1671 O O . TRP A 1 204 ? 73.960 59.614 33.117 1.00 26.45 204 TRP A O 1
ATOM 1682 N N . ALA A 1 205 ? 74.202 57.897 31.675 1.00 25.32 205 ALA A N 1
ATOM 1683 C CA . ALA A 1 205 ? 73.187 58.310 30.725 1.00 25.96 205 ALA A CA 1
ATOM 1684 C C . ALA A 1 205 ? 72.384 57.034 30.452 1.00 31.77 205 ALA A C 1
ATOM 1685 O O . ALA A 1 205 ? 72.973 55.984 30.129 1.00 25.98 205 ALA A O 1
ATOM 1687 N N . LEU A 1 206 ? 71.092 57.066 30.740 1.00 31.27 206 LEU A N 1
ATOM 1688 C CA . LEU A 1 206 ? 70.231 55.858 30.667 1.00 30.13 206 LEU A CA 1
ATOM 1689 C C . LEU A 1 206 ? 69.028 56.128 29.815 1.00 30.84 206 LEU A C 1
ATOM 1690 O O . LEU A 1 206 ? 68.578 57.280 29.719 1.00 25.08 206 LEU A O 1
ATOM 1695 N N . GLY A 1 207 ? 68.494 55.062 29.217 1.00 29.69 207 GLY A N 1
ATOM 1696 C CA . GLY A 1 207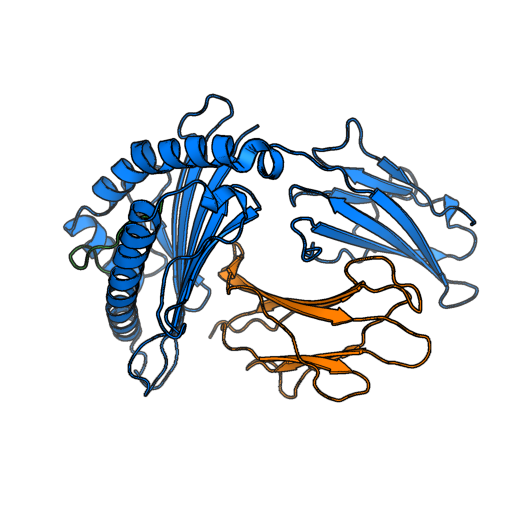 ? 67.218 55.125 28.494 1.00 29.71 207 GLY A CA 1
ATOM 1697 C C . GLY A 1 207 ? 67.156 55.895 27.181 1.00 30.21 207 GLY A C 1
ATOM 1698 O O . GLY A 1 207 ? 66.107 56.347 26.801 1.00 31.03 207 GLY A O 1
ATOM 1699 N N . PHE A 1 208 ? 68.272 56.066 26.498 1.00 27.65 208 PHE A N 1
ATOM 1700 C CA . PHE A 1 208 ? 68.349 56.906 25.320 1.00 25.55 208 PHE A CA 1
ATOM 1701 C C . PHE A 1 208 ? 68.314 56.119 24.022 1.00 27.53 208 PHE A C 1
ATOM 1702 O O . PHE A 1 208 ? 68.679 54.891 24.014 1.00 26.82 208 PHE A O 1
ATOM 1710 N N . TYR A 1 209 ? 67.824 56.802 22.975 1.00 26.57 209 TYR A N 1
ATOM 1711 C CA . TYR A 1 209 ? 67.614 56.301 21.609 1.00 26.94 209 TYR A CA 1
ATOM 1712 C C . TYR A 1 209 ? 67.574 57.521 20.673 1.00 30.81 209 TYR A C 1
ATOM 1713 O O . TYR A 1 209 ? 66.819 58.434 20.935 1.00 34.58 209 TYR A O 1
ATOM 1722 N N . PRO A 1 210 ? 68.366 57.524 19.573 1.00 31.97 210 PRO A N 1
ATOM 1723 C CA . PRO A 1 210 ? 69.226 56.414 19.115 1.00 28.73 210 PRO A CA 1
ATOM 1724 C C . PRO A 1 210 ? 70.573 56.297 19.872 1.00 28.06 210 PRO A C 1
ATOM 1725 O O . PRO A 1 210 ? 70.801 56.970 20.902 1.00 25.24 210 PRO A O 1
ATOM 1729 N N . GLU A 1 211 ? 71.472 55.447 19.374 1.00 24.24 211 GLU A N 1
ATOM 1730 C CA . GLU A 1 211 ? 72.643 55.042 20.117 1.00 25.97 211 GLU A CA 1
ATOM 1731 C C . GLU A 1 211 ? 73.702 56.116 20.306 1.00 26.55 211 GLU A C 1
ATOM 1732 O O . GLU A 1 211 ? 74.362 56.090 21.315 1.00 27.13 211 GLU A O 1
ATOM 1738 N N . GLU A 1 212 ? 73.894 56.951 19.287 1.00 24.97 212 GLU A N 1
ATOM 1739 C CA . GLU A 1 212 ? 74.903 57.9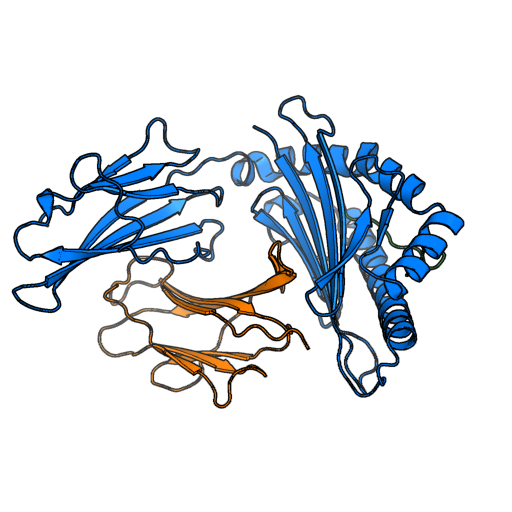30 19.286 1.00 29.20 212 GLU A CA 1
ATOM 1740 C C . GLU A 1 212 ? 74.691 58.893 20.466 1.00 28.43 212 GLU A C 1
ATOM 1741 O O . GLU A 1 212 ? 73.576 59.409 20.655 1.00 26.14 212 GLU A O 1
ATOM 1747 N N . ILE A 1 213 ? 75.777 59.150 21.195 1.00 29.83 213 ILE A N 1
ATOM 1748 C CA . ILE A 1 213 ? 75.792 60.008 22.381 1.00 30.45 213 ILE A CA 1
ATOM 1749 C C . ILE A 1 213 ? 77.207 60.500 22.651 1.00 32.61 213 ILE A C 1
ATOM 1750 O O . ILE A 1 213 ? 78.176 59.831 22.381 1.00 29.36 213 ILE A O 1
ATOM 1755 N N . SER A 1 214 ? 77.322 61.702 23.188 1.00 30.14 214 SER A N 1
ATOM 1756 C CA . SER A 1 214 ? 78.592 62.182 23.683 1.00 35.68 214 SER A CA 1
ATOM 1757 C C . SER A 1 214 ? 78.549 62.422 25.211 1.00 32.69 214 SER A C 1
ATOM 1758 O O . SER A 1 214 ? 77.743 63.241 25.687 1.00 29.71 214 SER A O 1
ATOM 1761 N N . LEU A 1 215 ? 79.398 61.698 25.951 1.00 30.06 215 LEU A N 1
ATOM 1762 C CA . LEU A 1 215 ? 79.699 61.942 27.384 1.00 27.11 215 LEU A CA 1
ATOM 1763 C C . LEU A 1 215 ? 81.109 62.436 27.543 1.00 31.58 215 LEU A C 1
ATOM 1764 O O . LEU A 1 215 ? 82.009 61.735 27.150 1.00 34.05 215 LEU A O 1
ATOM 1769 N N . THR A 1 216 ? 81.324 63.659 28.092 1.00 28.52 216 THR A N 1
ATOM 1770 C CA . THR A 1 216 ? 82.675 64.154 28.372 1.00 31.76 216 THR A CA 1
ATOM 1771 C C . THR A 1 216 ? 82.689 64.785 29.762 1.00 33.10 216 THR A C 1
ATOM 1772 O O . THR A 1 216 ? 81.662 65.200 30.305 1.00 34.35 216 THR A O 1
ATOM 1776 N N . TRP A 1 217 ? 83.862 64.844 30.349 1.00 35.29 217 TRP A N 1
ATOM 1777 C CA . TRP A 1 217 ? 84.049 65.440 31.634 1.00 33.78 217 TRP A CA 1
ATOM 1778 C C . TRP A 1 217 ? 84.874 66.732 31.428 1.00 36.52 217 TRP A C 1
ATOM 1779 O O . TRP A 1 217 ? 85.814 66.761 30.617 1.00 39.49 217 TRP A O 1
ATOM 1790 N N . GLN A 1 218 ? 84.544 67.761 32.182 1.00 37.06 218 GLN A N 1
ATOM 1791 C CA . GLN A 1 218 ? 85.359 68.996 32.186 1.00 40.00 218 GLN A CA 1
ATOM 1792 C C . GLN A 1 218 ? 85.684 69.461 33.620 1.00 42.22 218 GLN A C 1
ATOM 1793 O O . GLN A 1 218 ? 84.919 69.183 34.516 1.00 39.26 218 GLN A O 1
ATOM 1799 N N . ARG A 1 219 ? 86.828 70.117 33.824 1.00 44.03 219 ARG A N 1
ATOM 1800 C CA . ARG A 1 219 ? 87.163 70.723 35.102 1.00 47.21 219 ARG A CA 1
ATOM 1801 C C . ARG A 1 219 ? 86.949 72.224 35.045 1.00 53.61 219 ARG A C 1
ATOM 1802 O O . ARG A 1 219 ? 86.278 72.763 35.915 1.00 57.14 219 ARG A O 1
ATOM 1810 N N . ASN A 1 220 ? 87.514 72.917 34.054 1.00 54.36 220 ASN A N 1
ATOM 1811 C CA . ASN A 1 220 ? 87.310 74.398 33.987 1.00 70.50 220 ASN A CA 1
ATOM 1812 C C . ASN A 1 220 ? 87.381 74.826 32.559 1.00 75.13 220 ASN A C 1
ATOM 1813 O O . ASN A 1 220 ? 88.318 75.564 32.179 1.00 69.79 220 ASN A O 1
ATOM 1818 N N . GLY A 1 221 ? 86.404 74.359 31.766 1.00 63.89 221 GLY A N 1
ATOM 1819 C CA . GLY A 1 221 ? 86.462 74.529 30.320 1.00 66.71 221 GLY A CA 1
ATOM 1820 C C . GLY A 1 221 ? 87.574 73.656 29.761 1.00 69.02 221 GLY A C 1
ATOM 1821 O O . GLY A 1 221 ? 87.913 73.750 28.560 1.00 71.20 221 GLY A O 1
ATOM 1822 N N . GLU A 1 222 ? 88.135 72.803 30.632 1.00 58.17 222 GLU A N 1
ATOM 1823 C CA . GLU A 1 222 ? 89.282 71.955 30.294 1.00 65.21 222 GLU A CA 1
ATOM 1824 C C . GLU A 1 222 ? 88.828 70.512 30.278 1.00 58.32 222 GLU A C 1
ATOM 1825 O O . GLU A 1 222 ? 88.378 69.993 31.305 1.00 54.36 222 GLU A O 1
ATOM 1831 N N . ASP A 1 223 ? 88.989 69.886 29.115 1.00 51.14 223 ASP A N 1
ATOM 1832 C CA . ASP A 1 223 ? 88.495 68.535 28.816 1.00 54.73 223 ASP A CA 1
ATOM 1833 C C . ASP A 1 223 ? 89.285 67.404 29.523 1.00 53.48 223 ASP A C 1
ATOM 1834 O O . ASP A 1 223 ? 90.502 67.336 29.433 1.00 53.14 223 ASP A O 1
ATOM 1839 N N . GLN A 1 224 ? 88.610 66.488 30.173 1.00 53.96 224 GLN A N 1
ATOM 1840 C CA . GLN A 1 224 ? 89.338 65.486 30.912 1.00 55.99 224 GLN A CA 1
ATOM 1841 C C . GLN A 1 224 ? 89.511 64.113 30.262 1.00 58.68 224 GLN A C 1
ATOM 1842 O O . GLN A 1 224 ? 89.869 63.207 30.937 1.00 70.60 224 GLN A O 1
ATOM 1848 N N . THR A 1 225 ? 89.312 63.958 28.955 1.00 76.72 225 THR A N 1
ATOM 1849 C CA . THR A 1 225 ? 89.309 62.604 28.372 1.00 84.53 225 THR A CA 1
ATOM 1850 C C . THR A 1 225 ? 90.549 61.759 28.555 1.00 89.53 225 THR A C 1
ATOM 1851 O O . THR A 1 225 ? 90.479 60.538 28.456 1.00 90.59 225 THR A O 1
ATOM 1855 N N . GLN A 1 226 ? 91.676 62.385 28.822 1.00 84.61 226 GLN A N 1
ATOM 1856 C CA . GLN A 1 226 ? 92.841 61.593 29.097 1.00 90.64 226 GLN A CA 1
ATOM 1857 C C . GLN A 1 226 ? 92.770 60.888 30.455 1.00 78.03 226 GLN A C 1
ATOM 1858 O O . GLN A 1 226 ? 93.459 59.933 30.653 1.00 86.56 226 GLN A O 1
ATOM 1864 N N . ASP A 1 227 ? 91.951 61.337 31.384 1.00 60.39 227 ASP A N 1
ATOM 1865 C CA . ASP A 1 227 ? 91.897 60.622 32.661 1.00 74.36 227 ASP A CA 1
ATOM 1866 C C . ASP A 1 227 ? 90.639 59.777 32.892 1.00 63.69 227 ASP A C 1
ATOM 1867 O O . ASP A 1 227 ? 90.567 58.983 33.821 1.00 52.07 227 ASP A O 1
ATOM 1872 N N . MET A 1 228 ? 89.676 59.954 32.007 1.00 54.27 228 MET A N 1
ATOM 1873 C CA . MET A 1 228 ? 88.369 59.346 32.188 1.00 48.86 228 MET A CA 1
ATOM 1874 C C . MET A 1 228 ? 88.280 57.912 31.635 1.00 43.27 228 MET A C 1
ATOM 1875 O O . MET A 1 228 ? 88.925 57.567 30.633 1.00 39.62 228 MET A O 1
ATOM 1880 N N . GLU A 1 229 ? 87.459 57.085 32.284 1.00 37.73 229 GLU A N 1
ATOM 1881 C CA . GLU A 1 229 ? 87.093 55.780 31.730 1.00 32.66 229 GLU A CA 1
ATOM 1882 C C . GLU A 1 229 ? 85.749 55.947 31.055 1.00 33.86 229 GLU A C 1
ATOM 1883 O O . GLU A 1 229 ? 84.728 56.176 31.731 1.00 31.46 229 GLU A O 1
ATOM 1889 N N . LEU A 1 230 ? 85.711 55.765 29.737 1.00 31.20 230 LEU A N 1
ATOM 1890 C CA . LEU A 1 230 ? 84.477 55.788 28.974 1.00 31.32 230 LEU A CA 1
ATOM 1891 C C . LEU A 1 230 ? 84.051 54.390 28.508 1.00 30.09 230 LEU A C 1
ATOM 1892 O O . LEU A 1 230 ? 84.684 53.827 27.645 1.00 30.65 230 LEU A O 1
ATOM 1897 N N . VAL A 1 231 ? 82.974 53.826 29.040 1.00 28.30 231 VAL A N 1
ATOM 1898 C CA . VAL A 1 231 ? 82.617 52.456 28.625 1.00 28.43 231 VAL A CA 1
ATOM 1899 C C . VAL A 1 231 ? 81.905 52.457 27.300 1.00 25.87 231 VAL A C 1
ATOM 1900 O O . VAL A 1 231 ? 81.278 53.430 26.876 1.00 23.60 231 VAL A O 1
ATOM 1904 N N . GLU A 1 232 ? 81.978 51.348 26.602 1.00 22.43 232 GLU A N 1
ATOM 1905 C CA . GLU A 1 232 ? 81.271 51.254 25.332 1.00 23.63 232 GLU A CA 1
ATOM 1906 C C . GLU A 1 232 ? 79.769 51.308 25.650 1.00 23.88 232 GLU A C 1
ATOM 1907 O O . GLU A 1 232 ? 79.264 50.772 26.677 1.00 22.99 232 GLU A O 1
ATOM 1913 N N . THR A 1 233 ? 79.043 51.946 24.758 1.00 22.08 233 THR A N 1
ATOM 1914 C CA . THR A 1 233 ? 77.588 52.035 24.887 1.00 23.09 233 THR A CA 1
ATOM 1915 C C . THR A 1 233 ? 76.963 50.661 24.885 1.00 24.51 233 THR A C 1
ATOM 1916 O O . THR A 1 233 ? 77.355 49.827 24.103 1.00 25.28 233 THR A O 1
ATOM 1920 N N . ARG A 1 234 ? 75.986 50.461 25.753 1.00 23.69 234 ARG A N 1
ATOM 1921 C CA . ARG A 1 234 ? 75.445 49.132 25.907 1.00 24.09 234 ARG A CA 1
ATOM 1922 C C . ARG A 1 234 ? 73.910 49.199 25.803 1.00 25.94 234 ARG A C 1
ATOM 1923 O O . ARG A 1 234 ? 73.285 50.283 26.045 1.00 22.83 234 ARG A O 1
ATOM 1931 N N . PRO A 1 235 ? 73.303 48.076 25.410 1.00 23.41 235 PRO A N 1
ATOM 1932 C CA . PRO A 1 235 ? 71.836 48.016 25.297 1.00 27.19 235 PRO A CA 1
ATOM 1933 C C . PRO A 1 235 ? 71.117 47.859 26.652 1.00 26.88 235 PRO A C 1
ATOM 1934 O O . PRO A 1 235 ? 71.561 47.128 27.525 1.00 27.10 235 PRO A O 1
ATOM 1938 N N . SER A 1 236 ? 69.969 48.509 26.793 1.00 26.70 236 SER A N 1
ATOM 1939 C CA . SER A 1 236 ? 69.136 48.337 27.987 1.00 28.44 236 SER A CA 1
ATOM 1940 C C . SER A 1 236 ? 68.526 46.929 28.013 1.00 27.26 236 SER A C 1
ATOM 1941 O O . SER A 1 236 ? 68.246 46.378 29.082 1.00 28.67 236 SER A O 1
ATOM 1944 N N . GLY A 1 237 ? 68.316 46.361 26.831 1.00 28.28 237 GLY A N 1
ATOM 1945 C CA . GLY A 1 237 ? 67.577 45.108 26.688 1.00 28.58 237 GLY A CA 1
ATOM 1946 C C . GLY A 1 237 ? 66.130 45.351 26.224 1.00 31.85 237 GLY A C 1
ATOM 1947 O O . GLY A 1 237 ? 65.410 44.419 25.850 1.00 31.45 237 GLY A O 1
ATOM 1948 N N . ASP A 1 238 ? 65.698 46.630 26.217 1.00 32.07 238 ASP A N 1
ATOM 1949 C CA . ASP A 1 238 ? 64.337 46.954 25.817 1.00 33.88 238 ASP A CA 1
ATOM 1950 C C . ASP A 1 238 ? 64.228 47.992 24.736 1.00 33.08 238 ASP A C 1
ATOM 1951 O O . ASP A 1 238 ? 63.166 48.571 24.578 1.00 32.65 238 ASP A O 1
ATOM 1956 N N . GLY A 1 239 ? 65.305 48.194 23.981 1.00 31.33 239 GLY A N 1
ATOM 1957 C CA . GLY A 1 239 ? 65.310 48.996 22.775 1.00 30.07 239 GLY A CA 1
ATOM 1958 C C . GLY A 1 239 ? 65.981 50.312 22.916 1.00 30.55 239 GLY A C 1
ATOM 1959 O O . GLY A 1 239 ? 65.906 51.156 21.997 1.00 32.45 239 GLY A O 1
ATOM 1960 N N . ASN A 1 240 ? 66.561 50.539 24.083 1.00 28.78 240 ASN A N 1
ATOM 1961 C CA . ASN A 1 240 ? 67.295 51.750 24.371 1.00 30.17 240 ASN A CA 1
ATOM 1962 C C . ASN A 1 240 ? 68.739 51.435 24.698 1.00 25.71 240 ASN A C 1
ATOM 1963 O O . ASN A 1 240 ? 69.175 50.296 24.691 1.00 29.43 240 ASN A O 1
ATOM 1968 N N . PHE A 1 241 ? 69.484 52.469 25.014 1.00 25.02 241 PHE A N 1
ATOM 1969 C CA . PHE A 1 241 ? 70.905 52.359 25.306 1.00 25.17 241 PHE A CA 1
ATOM 1970 C C . PHE A 1 241 ? 71.298 52.990 26.652 1.00 24.64 241 PHE A C 1
ATOM 1971 O O . PHE A 1 241 ? 70.495 53.773 27.226 1.00 25.67 241 PHE A O 1
ATOM 1979 N N . GLN A 1 242 ? 72.517 52.701 27.077 1.00 21.52 242 GLN A N 1
ATOM 1980 C CA . GLN A 1 242 ? 73.071 53.113 28.376 1.00 23.76 242 GLN A CA 1
ATOM 1981 C C . GLN A 1 242 ? 74.548 53.352 28.213 1.00 24.11 242 GLN A C 1
ATOM 1982 O O . GLN A 1 242 ? 75.196 52.753 27.346 1.00 23.00 242 GLN A O 1
ATOM 1988 N N . LYS A 1 243 ? 75.108 54.309 28.943 1.00 23.81 243 LYS A N 1
ATOM 1989 C CA . LYS A 1 243 ? 76.559 54.561 28.884 1.00 22.05 243 LYS A CA 1
ATOM 1990 C C . LYS A 1 243 ? 76.957 55.321 30.115 1.00 22.92 243 LYS A C 1
ATOM 1991 O O . LYS A 1 243 ? 76.106 55.937 30.729 1.00 24.12 243 LYS A O 1
ATOM 1997 N N . TRP A 1 244 ? 78.227 55.225 30.504 1.00 23.59 244 TRP A N 1
ATOM 1998 C CA . TRP A 1 244 ? 78.792 56.048 31.533 1.00 22.39 244 TRP A CA 1
ATOM 1999 C C . TRP A 1 244 ? 80.240 56.353 31.313 1.00 23.67 244 TRP A C 1
ATOM 2000 O O . TRP A 1 244 ? 80.941 55.706 30.493 1.00 23.69 244 TRP A O 1
ATOM 2011 N N . ALA A 1 245 ? 80.633 57.462 31.951 1.00 26.26 245 ALA A N 1
ATOM 2012 C CA . ALA A 1 245 ? 81.983 58.024 31.918 1.00 26.35 245 ALA A CA 1
ATOM 2013 C C . ALA A 1 245 ? 82.390 58.323 33.368 1.00 27.77 245 ALA A C 1
ATOM 2014 O O . ALA A 1 245 ? 81.640 58.960 34.099 1.00 24.17 245 ALA A O 1
ATOM 2016 N N . ALA A 1 246 ? 83.539 57.824 33.808 1.00 25.25 246 ALA A N 1
ATOM 2017 C CA . ALA A 1 246 ? 83.968 57.942 35.206 1.00 25.97 246 ALA A CA 1
ATOM 2018 C C . ALA A 1 246 ? 85.333 58.567 35.274 1.00 29.28 246 ALA A C 1
ATOM 2019 O O . ALA A 1 246 ? 86.146 58.399 34.353 1.00 32.00 246 ALA A O 1
ATOM 2021 N N . LEU A 1 247 ? 85.572 59.355 36.292 1.00 29.47 247 LEU A N 1
ATOM 2022 C CA . LEU A 1 247 ? 86.897 59.860 36.544 1.00 35.45 247 LEU A CA 1
ATOM 2023 C C . LEU A 1 247 ? 87.189 60.005 38.012 1.00 32.36 247 LEU A C 1
ATOM 2024 O O . LEU A 1 247 ? 86.306 60.205 38.795 1.00 27.15 247 LEU A O 1
ATOM 2029 N N . VAL A 1 248 ? 88.453 59.854 38.342 1.00 30.91 248 VAL A N 1
ATOM 2030 C CA . VAL A 1 248 ? 88.873 59.901 39.693 1.00 30.56 248 VAL A CA 1
ATOM 2031 C C . VAL A 1 248 ? 89.242 61.376 39.963 1.00 33.16 248 VAL A C 1
ATOM 2032 O O . VAL A 1 248 ? 89.986 61.995 39.194 1.00 31.23 248 VAL A O 1
ATOM 2036 N N . VAL A 1 249 ? 88.740 61.909 41.068 1.00 30.98 249 VAL A N 1
ATOM 2037 C CA . VAL A 1 249 ? 88.977 63.279 41.478 1.00 32.37 249 VAL A CA 1
ATOM 2038 C C . VAL A 1 249 ? 89.322 63.295 42.980 1.00 34.01 249 VAL A C 1
ATOM 2039 O O . VAL A 1 249 ? 89.042 62.329 43.697 1.00 35.32 249 VAL A O 1
ATOM 2043 N N . PRO A 1 250 ? 89.945 64.397 43.444 1.00 37.79 250 PRO A N 1
ATOM 2044 C CA . PRO A 1 250 ? 90.259 64.514 44.882 1.00 38.65 250 PRO A CA 1
ATOM 2045 C C . PRO A 1 250 ? 89.000 64.757 45.705 1.00 34.24 250 PRO A C 1
ATOM 2046 O O . PRO A 1 250 ? 88.137 65.589 45.319 1.00 33.04 250 PRO A O 1
ATOM 2050 N N . SER A 1 251 ? 88.913 64.091 46.845 1.00 34.51 251 SER A N 1
ATOM 2051 C CA . SER A 1 251 ? 87.790 64.326 47.778 1.00 34.17 251 SER A CA 1
ATOM 2052 C C . SER A 1 251 ? 87.762 65.801 48.129 1.00 33.40 251 SER A C 1
ATOM 2053 O O . SER A 1 251 ? 88.805 66.376 48.415 1.00 35.76 251 SER A O 1
ATOM 2056 N N . GLY A 1 252 ? 86.555 66.368 48.134 1.00 32.68 252 GLY A N 1
ATOM 2057 C CA . GLY A 1 252 ? 86.302 67.743 48.409 1.00 32.96 252 GLY A CA 1
ATOM 2058 C C . GLY A 1 252 ? 86.365 68.657 47.192 1.00 35.31 252 GLY A C 1
ATOM 2059 O O . GLY A 1 252 ? 86.116 69.840 47.302 1.00 36.61 252 GLY A O 1
ATOM 2060 N N . GLU A 1 253 ? 86.722 68.139 46.035 1.00 36.20 253 GLU A N 1
ATOM 2061 C CA . GLU A 1 253 ? 86.734 68.954 44.808 1.00 38.45 253 GLU A CA 1
ATOM 2062 C C . GLU A 1 253 ? 85.681 68.544 43.780 1.00 37.44 253 GLU A C 1
ATOM 2063 O O . GLU A 1 253 ? 85.777 68.941 42.584 1.00 34.58 253 GLU A O 1
ATOM 2069 N N . GLU A 1 254 ? 84.704 67.750 44.237 1.00 33.16 254 GLU A N 1
ATOM 2070 C CA . GLU A 1 254 ? 83.701 67.166 43.333 1.00 30.94 254 GLU A CA 1
ATOM 2071 C C . 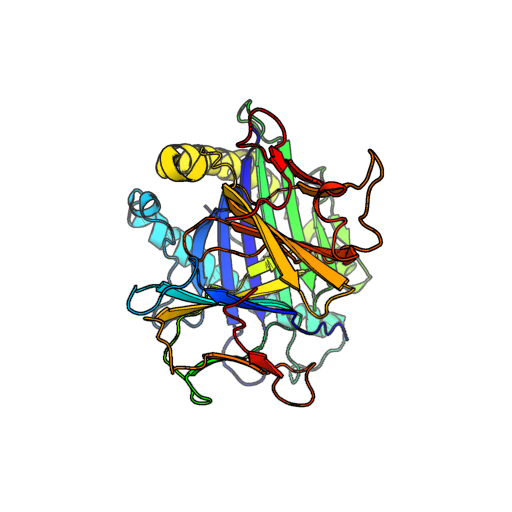GLU A 1 254 ? 83.025 68.238 42.477 1.00 34.27 254 GLU A C 1
ATOM 2072 O O . GLU A 1 254 ? 82.669 67.984 41.326 1.00 31.08 254 GLU A O 1
ATOM 2078 N N . GLN A 1 255 ? 82.860 69.445 43.023 1.00 31.95 255 GLN A N 1
ATOM 2079 C CA . GLN A 1 255 ? 82.039 70.458 42.367 1.00 35.98 255 GLN A CA 1
ATOM 2080 C C . GLN A 1 255 ? 82.809 71.231 41.304 1.00 36.15 255 GLN A C 1
ATOM 2081 O O . GLN A 1 255 ? 82.227 71.980 40.566 1.00 36.43 255 GLN A O 1
ATOM 2087 N N . ARG A 1 256 ? 84.104 70.983 41.200 1.00 35.52 256 ARG A N 1
ATOM 2088 C CA . ARG A 1 256 ? 84.928 71.521 40.133 1.00 38.42 256 ARG A CA 1
ATOM 2089 C C . ARG A 1 256 ? 84.710 70.817 38.790 1.00 38.83 256 ARG A C 1
ATOM 2090 O O . ARG A 1 256 ? 85.183 71.299 37.775 1.00 38.40 256 ARG A O 1
ATOM 2098 N N . TYR A 1 257 ? 84.057 69.637 38.803 1.00 34.72 257 TYR A N 1
ATOM 2099 C CA . TYR A 1 257 ? 83.971 68.773 37.636 1.00 31.98 257 TYR A CA 1
ATOM 2100 C C . TYR A 1 257 ? 82.538 68.701 37.131 1.00 33.65 257 TYR A C 1
ATOM 2101 O O . TYR A 1 257 ? 81.623 68.566 37.938 1.00 30.99 257 TYR A O 1
ATOM 2110 N N . THR A 1 258 ? 82.364 68.840 35.809 1.00 31.29 258 THR A N 1
ATOM 2111 C CA . THR A 1 258 ? 81.048 68.779 35.174 1.00 31.08 258 THR A CA 1
ATOM 2112 C C . THR A 1 258 ? 81.017 67.690 34.093 1.00 33.80 258 THR A C 1
ATOM 2113 O O . THR A 1 258 ? 82.020 67.443 33.366 1.00 32.10 258 THR A O 1
ATOM 2117 N N . CYS A 1 259 ? 79.867 67.041 33.977 1.00 30.81 259 CYS A N 1
ATOM 2118 C CA . CYS A 1 259 ? 79.668 66.058 32.946 1.00 31.23 259 CYS A CA 1
ATOM 2119 C C . CYS A 1 259 ? 78.784 66.727 31.922 1.00 31.97 259 CYS A C 1
ATOM 2120 O O . CYS A 1 259 ? 77.749 67.264 32.272 1.00 35.70 259 CYS A O 1
ATOM 2123 N N . ARG A 1 260 ? 79.175 66.617 30.668 1.00 34.40 260 ARG A N 1
ATOM 2124 C CA . ARG A 1 260 ? 78.438 67.135 29.540 1.00 33.23 260 ARG A CA 1
ATOM 2125 C C . ARG A 1 260 ? 77.885 66.007 28.702 1.00 28.57 260 ARG A C 1
ATOM 2126 O O . ARG A 1 260 ? 78.635 65.214 28.151 1.00 29.51 260 ARG A O 1
ATOM 2134 N N . VAL A 1 261 ? 76.584 65.987 28.542 1.00 30.23 261 VAL A N 1
ATOM 2135 C CA . VAL A 1 261 ? 75.908 64.969 27.749 1.00 31.43 261 VAL A CA 1
ATOM 2136 C C . VAL A 1 261 ? 75.260 65.627 26.524 1.00 36.33 261 VAL A C 1
ATOM 2137 O O . VAL A 1 261 ? 74.486 66.553 26.675 1.00 32.58 261 VAL A O 1
ATOM 2141 N N . GLN A 1 262 ? 75.578 65.137 25.336 1.00 34.42 262 GLN A N 1
ATOM 2142 C CA . GLN A 1 262 ? 74.999 65.588 24.091 1.00 36.47 262 GLN A CA 1
ATOM 2143 C C . GLN A 1 262 ? 74.331 64.446 23.408 1.00 35.29 262 GLN A C 1
ATOM 2144 O O . GLN A 1 262 ? 74.945 63.378 23.238 1.00 31.00 262 GLN A O 1
ATOM 2150 N N . HIS A 1 263 ? 73.113 64.678 22.951 1.00 35.35 263 HIS A N 1
ATOM 2151 C CA . HIS A 1 263 ? 72.324 63.647 22.343 1.00 34.99 263 HIS A CA 1
ATOM 2152 C C . HIS A 1 263 ? 71.222 64.306 21.520 1.00 39.14 263 HIS A C 1
ATOM 2153 O O . HIS A 1 263 ? 70.835 65.412 21.822 1.00 38.13 263 HIS A O 1
ATOM 2160 N N . GLU A 1 264 ? 70.794 63.617 20.460 1.00 39.42 264 GLU A N 1
ATOM 2161 C CA . GLU A 1 264 ? 69.826 64.126 19.475 1.00 42.33 264 GLU A CA 1
ATOM 2162 C C . GLU A 1 264 ? 68.483 64.427 20.124 1.00 41.21 264 GLU A C 1
ATOM 2163 O O . GLU A 1 264 ? 67.803 65.312 19.699 1.00 43.38 264 GLU A O 1
ATOM 2169 N N . GLY A 1 265 ? 68.111 63.704 21.179 1.00 38.43 265 GLY A N 1
ATOM 2170 C CA . GLY A 1 265 ? 66.845 63.981 21.903 1.00 43.57 265 GLY A CA 1
ATOM 2171 C C . GLY A 1 265 ? 66.901 65.177 22.850 1.00 40.67 265 GLY A C 1
ATOM 2172 O O . GLY A 1 265 ? 65.914 65.497 23.490 1.00 42.65 265 GLY A O 1
ATOM 2173 N N . LEU A 1 266 ? 68.069 65.791 22.999 1.00 43.22 266 LEU A N 1
ATOM 2174 C CA . LEU A 1 266 ? 68.253 66.943 23.918 1.00 43.11 266 LEU A CA 1
ATOM 2175 C C . LEU A 1 266 ? 68.197 68.239 23.103 1.00 42.96 266 LEU A C 1
ATOM 2176 O O . LEU A 1 266 ? 68.851 68.345 22.075 1.00 41.44 266 LEU A O 1
ATOM 2181 N N . GLN A 1 267 ? 67.432 69.215 23.590 1.00 51.61 267 GLN A N 1
ATOM 2182 C CA . GLN A 1 267 ? 67.369 70.549 22.985 1.00 55.87 267 GLN A CA 1
ATOM 2183 C C . GLN A 1 267 ? 68.735 71.265 23.076 1.00 56.37 267 GLN A C 1
ATOM 2184 O O . GLN A 1 267 ? 69.185 71.960 22.149 1.00 55.95 267 GLN A O 1
ATOM 2190 N N . GLU A 1 268 ? 69.371 71.095 24.225 1.00 49.44 268 GLU A N 1
ATOM 2191 C CA . GLU A 1 268 ? 70.696 71.635 24.497 1.00 54.68 268 GLU A CA 1
ATOM 2192 C C . GLU A 1 268 ? 71.488 70.522 25.226 1.00 48.25 268 GLU A C 1
ATOM 2193 O O . GLU A 1 268 ? 70.884 69.682 25.871 1.00 44.51 268 GLU A O 1
ATOM 2199 N N . PRO A 1 269 ? 72.824 70.538 25.153 1.00 46.46 269 PRO A N 1
ATOM 2200 C CA . PRO A 1 269 ? 73.614 69.605 25.985 1.00 48.19 269 PRO A CA 1
ATOM 2201 C C . PRO A 1 269 ? 73.299 69.729 27.494 1.00 46.48 269 PRO A C 1
ATOM 2202 O O . PRO A 1 269 ? 73.070 70.822 27.964 1.00 41.20 269 PRO A O 1
ATOM 2206 N N . LEU A 1 270 ? 73.248 68.616 28.225 1.00 41.56 270 LEU A N 1
ATOM 2207 C CA . LEU A 1 270 ? 73.125 68.660 29.664 1.00 40.59 270 LEU A CA 1
ATOM 2208 C C . LEU A 1 270 ? 74.505 68.938 30.237 1.00 38.27 270 LEU A C 1
ATOM 2209 O O . LEU A 1 270 ? 75.513 68.501 29.677 1.00 40.51 270 LEU A O 1
ATOM 2214 N N . THR A 1 271 ? 74.566 69.664 31.344 1.00 35.34 271 THR A N 1
ATOM 2215 C CA . THR A 1 271 ? 75.808 69.866 32.049 1.00 36.75 271 THR A CA 1
ATOM 2216 C C . THR A 1 271 ? 75.459 69.515 33.476 1.00 37.04 271 THR A C 1
ATOM 2217 O O . THR A 1 271 ? 74.563 70.071 34.019 1.00 39.83 271 THR A O 1
ATOM 2221 N N . LEU A 1 272 ? 76.126 68.535 34.073 1.00 34.78 272 LEU A N 1
ATOM 2222 C CA . LEU A 1 272 ? 75.709 68.003 35.380 1.00 32.13 272 LEU A CA 1
ATOM 2223 C C . LEU A 1 272 ? 76.900 67.932 36.315 1.00 30.72 272 LEU A C 1
ATOM 2224 O O . LEU A 1 272 ? 78.042 67.768 35.861 1.00 29.33 272 LEU A O 1
ATOM 2229 N N . ARG A 1 273 ? 76.631 68.001 37.621 1.00 31.64 273 ARG A N 1
ATOM 2230 C CA . ARG A 1 273 ? 77.626 67.822 38.655 1.00 32.45 273 ARG A CA 1
ATOM 2231 C C . ARG A 1 273 ? 77.094 66.883 39.679 1.00 28.40 273 ARG A C 1
ATOM 2232 O O . ARG A 1 273 ? 75.881 66.755 39.806 1.00 29.30 273 ARG A O 1
ATOM 2240 N N . TRP A 1 274 ? 77.979 66.278 40.474 1.00 30.19 274 TRP A N 1
ATOM 2241 C CA . TRP A 1 274 ? 77.526 65.405 41.510 1.00 28.96 274 TRP A CA 1
ATOM 2242 C C . TRP A 1 274 ? 76.759 66.270 42.505 1.00 33.97 274 TRP A C 1
ATOM 2243 O O . TRP A 1 274 ? 77.243 67.333 42.912 1.00 33.23 274 TRP A O 1
ATOM 2254 N N . GLU A 1 275 ? 75.588 65.771 42.898 1.00 34.10 275 GLU A N 1
ATOM 2255 C CA . GLU A 1 275 ? 74.709 66.491 43.815 1.00 41.29 275 GLU A CA 1
ATOM 2256 C C . GLU A 1 275 ? 74.392 65.627 45.069 1.00 34.09 275 GLU A C 1
ATOM 2257 O O . GLU A 1 275 ? 73.713 64.550 44.948 1.00 31.91 275 GLU A O 1
ATOM 2263 N N . PRO A 1 276 ? 74.852 66.094 46.241 1.00 35.65 276 PRO A N 1
ATOM 2264 C CA . PRO A 1 276 ? 74.430 65.552 47.530 1.00 37.26 276 PRO A CA 1
ATOM 2265 C C . PRO A 1 276 ? 72.941 65.175 47.560 1.00 41.22 276 PRO A C 1
ATOM 2266 O O . PRO A 1 276 ? 72.092 66.004 47.137 1.00 44.62 276 PRO A O 1
ATOM 2270 N N . GLY A 1 277 ? 72.636 63.950 48.028 1.00 39.09 277 GLY A N 1
ATOM 2271 C CA . GLY A 1 277 ? 71.249 63.382 48.018 1.00 51.95 277 GLY A CA 1
ATOM 2272 C C . GLY A 1 277 ? 70.773 62.800 46.668 1.00 59.55 277 GLY A C 1
ATOM 2273 O O . GLY A 1 277 ? 69.764 62.073 46.627 1.00 50.55 277 GLY A O 1
ATOM 2274 N N . ALA B 2 1 ? 94.340 34.620 11.414 1.00 57.63 1 ALA B N 1
ATOM 2275 C CA . ALA B 2 1 ? 95.025 34.802 12.720 1.00 66.05 1 ALA B CA 1
ATOM 2276 C C . ALA B 2 1 ? 94.408 35.958 13.562 1.00 60.52 1 ALA B C 1
ATOM 2277 O O . ALA B 2 1 ? 95.007 36.339 14.590 1.00 64.03 1 ALA B O 1
ATOM 2279 N N . ILE B 2 2 ? 93.244 36.512 13.155 1.00 57.89 2 ILE B N 1
ATOM 2280 C CA . ILE B 2 2 ? 92.608 37.643 13.921 1.00 50.26 2 ILE B CA 1
ATOM 2281 C C . ILE B 2 2 ? 91.725 37.088 15.036 1.00 43.20 2 ILE B C 1
ATOM 2282 O O . ILE B 2 2 ? 90.722 36.462 14.788 1.00 42.41 2 ILE B O 1
ATOM 2287 N N . GLN B 2 3 ? 92.143 37.325 16.271 1.00 41.59 3 GLN B N 1
ATOM 2288 C CA . GLN B 2 3 ? 91.457 36.841 17.463 1.00 40.30 3 GLN B CA 1
ATOM 2289 C C . GLN B 2 3 ? 91.398 38.019 18.418 1.00 37.84 3 GLN B C 1
ATOM 2290 O O . GLN B 2 3 ? 92.402 38.513 18.859 1.00 39.80 3 GLN B O 1
ATOM 2296 N N . ARG B 2 4 ? 90.206 38.483 18.698 1.00 37.22 4 ARG B N 1
ATOM 2297 C CA . ARG B 2 4 ? 90.005 39.625 19.562 1.00 30.86 4 ARG B CA 1
ATOM 2298 C C . ARG B 2 4 ? 89.225 39.101 20.747 1.00 26.57 4 ARG B C 1
ATOM 2299 O O . ARG B 2 4 ? 88.194 38.409 20.554 1.00 23.41 4 ARG B O 1
ATOM 2307 N N . PRO B 2 5 ? 89.702 39.407 21.955 1.00 25.71 5 PRO B N 1
ATOM 2308 C CA . PRO B 2 5 ? 89.039 38.898 23.142 1.00 26.54 5 PRO B CA 1
ATOM 2309 C C . PRO B 2 5 ? 87.741 39.683 23.403 1.00 23.32 5 PRO B C 1
ATOM 2310 O O . PRO B 2 5 ? 87.645 40.838 23.044 1.00 23.76 5 PRO B O 1
ATOM 2314 N N . PRO B 2 6 ? 86.807 39.093 24.102 1.00 23.20 6 PRO B N 1
ATOM 2315 C CA . PRO B 2 6 ? 85.587 39.815 24.426 1.00 22.58 6 PRO B CA 1
ATOM 2316 C C . PRO B 2 6 ? 85.762 40.837 25.501 1.00 25.81 6 PRO B C 1
ATOM 2317 O O . PRO B 2 6 ? 86.570 40.641 26.409 1.00 26.39 6 PRO B O 1
ATOM 2321 N N . LYS B 2 7 ? 85.039 41.930 25.401 1.00 22.45 7 LYS B N 1
ATOM 2322 C CA . LYS B 2 7 ? 84.829 42.799 26.520 1.00 21.76 7 LYS B CA 1
ATOM 2323 C C . LYS B 2 7 ? 83.479 42.468 27.111 1.00 21.68 7 LYS B C 1
ATOM 2324 O O . LYS B 2 7 ? 82.599 42.047 26.387 1.00 21.40 7 LYS B O 1
ATOM 2330 N N . ILE B 2 8 ? 83.319 42.675 28.417 1.00 22.24 8 ILE B N 1
ATOM 2331 C CA . ILE B 2 8 ? 82.163 42.193 29.177 1.00 22.48 8 ILE B CA 1
ATOM 2332 C C . ILE B 2 8 ? 81.707 43.330 30.070 1.00 24.00 8 ILE B C 1
ATOM 2333 O O . ILE B 2 8 ? 82.480 43.810 30.843 1.00 24.67 8 ILE B O 1
ATOM 2338 N N . GLN B 2 9 ? 80.447 43.710 29.993 1.00 23.02 9 GLN B N 1
ATOM 2339 C CA . GLN B 2 9 ? 79.743 44.429 31.055 1.00 22.32 9 GLN B CA 1
ATOM 2340 C C . GLN B 2 9 ? 78.564 43.590 31.649 1.00 25.00 9 GLN B C 1
ATOM 2341 O O . GLN B 2 9 ? 77.758 43.025 30.906 1.00 20.16 9 GLN B O 1
ATOM 2347 N N . VAL B 2 10 ? 78.503 43.524 32.985 1.00 22.70 10 VAL B N 1
ATOM 2348 C CA . VAL B 2 10 ? 77.382 42.928 33.748 1.00 23.05 10 VAL B CA 1
ATOM 2349 C C . VAL B 2 10 ? 76.586 43.971 34.507 1.00 26.74 10 VAL B C 1
ATOM 2350 O O . VAL B 2 10 ? 77.154 44.875 35.161 1.00 27.27 10 VAL B O 1
ATOM 2354 N N . TYR B 2 11 ? 75.280 43.964 34.297 1.00 23.83 11 TYR B N 1
ATOM 2355 C CA . TYR B 2 11 ? 74.467 45.067 34.804 1.00 26.45 11 TYR B CA 1
ATOM 2356 C C . TYR B 2 11 ? 72.975 44.745 34.777 1.00 32.41 11 TYR B C 1
ATOM 2357 O O . TYR B 2 11 ? 72.502 43.842 34.043 1.00 25.34 11 TYR B O 1
ATOM 2366 N N . SER B 2 12 ? 72.214 45.452 35.625 1.00 32.62 12 SER B N 1
ATOM 2367 C CA . SER B 2 12 ? 70.764 45.297 35.611 1.00 30.95 12 SER B CA 1
ATOM 2368 C C . SER B 2 12 ? 70.185 46.315 34.656 1.00 36.60 12 SER B C 1
ATOM 2369 O O . SER B 2 12 ? 70.733 47.411 34.479 1.00 28.69 12 SER B O 1
ATOM 2372 N N . ARG B 2 13 ? 69.065 45.973 34.021 1.00 34.41 13 ARG B N 1
ATOM 2373 C CA . ARG B 2 13 ? 68.438 46.955 33.128 1.00 35.69 13 ARG B CA 1
ATOM 2374 C C . ARG B 2 13 ? 68.168 48.238 33.881 1.00 43.56 13 ARG B C 1
ATOM 2375 O O . ARG B 2 13 ? 68.471 49.302 33.367 1.00 39.64 13 ARG B O 1
ATOM 2383 N N . HIS B 2 14 ? 67.560 48.145 35.083 1.00 41.91 14 HIS B N 1
ATOM 2384 C CA . HIS B 2 14 ? 67.107 49.368 35.810 1.00 42.48 14 HIS B CA 1
ATOM 2385 C C . HIS B 2 14 ? 67.946 49.436 37.062 1.00 41.69 14 HIS B C 1
ATOM 2386 O O . HIS B 2 14 ? 68.562 48.424 37.452 1.00 42.58 14 HIS B O 1
ATOM 2393 N N . PRO B 2 15 ? 68.027 50.639 37.670 1.00 44.88 15 PRO B N 1
ATOM 2394 C CA . PRO B 2 15 ? 68.710 50.776 38.953 1.00 47.47 15 PRO B CA 1
ATOM 2395 C C . PRO B 2 15 ? 68.130 49.780 39.955 1.00 41.64 15 PRO B C 1
ATOM 2396 O O . PRO B 2 15 ? 66.923 49.607 40.036 1.00 51.30 15 PRO B O 1
ATOM 2400 N N . PRO B 2 16 ? 68.998 49.030 40.617 1.00 38.44 16 PRO B N 1
ATOM 2401 C CA . PRO B 2 16 ? 68.490 47.832 41.257 1.00 42.09 16 PRO B CA 1
ATOM 2402 C C . PRO B 2 16 ? 67.890 48.177 42.629 1.00 51.58 16 PRO B C 1
ATOM 2403 O O . PRO B 2 16 ? 68.389 49.075 43.297 1.00 52.96 16 PRO B O 1
ATOM 2407 N N . GLU B 2 17 ? 66.826 47.492 43.021 1.00 51.39 17 GLU B N 1
ATOM 2408 C CA . GLU B 2 17 ? 66.320 47.586 44.402 1.00 57.24 17 GLU B CA 1
ATOM 2409 C C . GLU B 2 17 ? 65.637 46.302 44.849 1.00 53.23 17 GLU B C 1
ATOM 2410 O O . GLU B 2 17 ? 64.807 45.690 44.125 1.00 44.38 17 GLU B O 1
ATOM 2416 N N . ASP B 2 18 ? 66.035 45.889 46.044 1.00 49.48 18 ASP B N 1
ATOM 2417 C CA . ASP B 2 18 ? 65.562 44.660 46.642 1.00 49.84 18 ASP B CA 1
ATOM 2418 C C . ASP B 2 18 ? 64.058 44.494 46.558 1.00 49.81 18 ASP B C 1
ATOM 2419 O O . ASP B 2 18 ? 63.296 45.462 46.772 1.00 59.73 18 ASP B O 1
ATOM 2424 N N . GLY B 2 19 ? 63.655 43.293 46.155 1.00 45.08 19 GLY B N 1
ATOM 2425 C CA . GLY B 2 19 ? 62.257 42.901 45.995 1.00 52.98 19 GLY B CA 1
ATOM 2426 C C . GLY B 2 19 ? 61.536 43.504 44.800 1.00 56.90 19 GLY B C 1
ATOM 2427 O O . GLY B 2 19 ? 60.356 43.225 44.605 1.00 64.29 19 GLY B O 1
ATOM 2428 N N . LYS B 2 20 ? 62.237 44.312 43.998 1.00 53.19 20 LYS B N 1
ATOM 2429 C CA . LYS B 2 20 ? 61.705 44.860 42.751 1.00 57.35 20 LYS B CA 1
ATOM 2430 C C . LYS B 2 20 ? 62.206 44.030 41.528 1.00 58.59 20 LYS B C 1
ATOM 2431 O O . LYS B 2 20 ? 63.426 43.875 41.308 1.00 46.02 20 LYS B O 1
ATOM 2437 N N . PRO B 2 21 ? 61.269 43.444 40.768 1.00 55.42 21 PRO B N 1
ATOM 2438 C CA . PRO B 2 21 ? 61.682 42.692 39.571 1.00 54.10 21 PRO B CA 1
ATOM 2439 C C . PRO B 2 21 ? 62.532 43.542 38.597 1.00 52.04 21 PRO B C 1
ATOM 2440 O O . PRO B 2 21 ? 62.409 44.779 38.543 1.00 43.00 21 PRO B O 1
ATOM 2444 N N . ASN B 2 22 ? 63.428 42.885 37.869 1.00 44.10 22 ASN B N 1
ATOM 2445 C CA . ASN B 2 22 ? 64.382 43.633 37.073 1.00 42.12 22 ASN B CA 1
ATOM 2446 C C . ASN B 2 22 ? 64.907 42.660 36.022 1.00 40.41 22 ASN B C 1
ATOM 2447 O O . ASN B 2 22 ? 64.408 41.509 35.889 1.00 38.57 22 ASN B O 1
ATOM 2452 N N . TYR B 2 23 ? 65.925 43.095 35.283 1.00 37.29 23 TYR B N 1
ATOM 2453 C CA . TYR B 2 23 ? 66.511 42.241 34.259 1.00 37.07 23 TYR B CA 1
ATOM 2454 C C . TYR B 2 23 ? 68.001 42.297 34.418 1.00 30.69 23 TYR B C 1
ATOM 2455 O O . TYR B 2 23 ? 68.583 43.370 34.546 1.00 29.52 23 TYR B O 1
ATOM 2464 N N . LEU B 2 24 ? 68.629 41.142 34.443 1.00 27.19 24 LEU B N 1
ATOM 2465 C CA . LEU B 2 24 ? 70.088 41.065 34.540 1.00 29.34 24 LEU B CA 1
ATOM 2466 C C . LEU B 2 24 ? 70.690 40.846 33.111 1.00 27.95 24 LEU B C 1
ATOM 2467 O O . LEU B 2 24 ? 70.220 39.975 32.374 1.00 28.19 24 LEU B O 1
ATOM 2472 N N . ASN B 2 25 ? 71.683 41.650 32.761 1.00 26.91 25 ASN B N 1
ATOM 2473 C CA . ASN B 2 25 ? 72.281 41.696 31.402 1.00 25.94 25 ASN B CA 1
ATOM 2474 C C . ASN B 2 25 ? 73.779 41.473 31.494 1.00 25.76 25 ASN B C 1
ATOM 2475 O O . ASN B 2 25 ? 74.461 41.961 32.405 1.00 24.33 25 ASN B O 1
ATOM 2480 N N . CYS B 2 26 ? 74.297 40.686 30.574 1.00 22.30 26 CYS B N 1
ATOM 2481 C CA . CYS B 2 26 ? 75.691 40.532 30.397 1.00 19.30 26 CYS B CA 1
ATOM 2482 C C . CYS B 2 26 ? 75.892 40.840 28.923 1.00 21.27 26 CYS B C 1
ATOM 2483 O O . CYS B 2 26 ? 75.526 40.019 28.082 1.00 22.05 26 CYS B O 1
ATOM 2486 N N . TYR B 2 27 ? 76.473 41.996 28.606 1.00 20.18 27 TYR B N 1
ATOM 2487 C CA . TYR B 2 27 ? 76.780 42.417 27.251 1.00 19.53 27 TYR B CA 1
ATOM 2488 C C . TYR B 2 27 ? 78.234 42.038 26.935 1.00 20.10 27 TYR B C 1
ATOM 2489 O O . TYR B 2 27 ? 79.162 42.411 27.666 1.00 18.28 27 TYR B O 1
ATOM 2498 N N . VAL B 2 28 ? 78.452 41.285 25.840 1.00 20.35 28 VAL B N 1
ATOM 2499 C CA . VAL B 2 28 ? 79.764 40.728 25.539 1.00 18.52 28 VAL B CA 1
ATOM 2500 C C . VAL B 2 28 ? 80.022 41.137 24.103 1.00 18.89 28 VAL B C 1
ATOM 2501 O O . VAL B 2 28 ? 79.190 40.898 23.175 1.00 18.78 28 VAL B O 1
ATOM 2505 N N . TYR B 2 29 ? 81.126 41.818 23.849 1.00 18.54 29 TYR B N 1
ATOM 2506 C CA . TYR B 2 29 ? 81.313 42.529 22.591 1.00 20.09 29 TYR B CA 1
ATOM 2507 C C . TYR B 2 29 ? 82.818 42.641 22.250 1.00 18.00 29 TYR B C 1
ATOM 2508 O O . TYR B 2 29 ? 83.687 42.377 23.100 1.00 19.96 29 TYR B O 1
ATOM 2517 N N . GLY B 2 30 ? 83.116 42.976 20.997 1.00 18.17 30 GLY B N 1
ATOM 2518 C CA . GLY B 2 30 ? 84.428 43.170 20.474 1.00 16.91 30 GLY B CA 1
ATOM 2519 C C . GLY B 2 30 ? 85.198 41.927 20.153 1.00 20.10 30 GLY B C 1
ATOM 2520 O O . GLY B 2 30 ? 86.391 41.995 19.875 1.00 21.13 30 GLY B O 1
ATOM 2521 N N . PHE B 2 31 ? 84.493 40.822 20.132 1.00 18.99 31 PHE B N 1
ATOM 2522 C CA . PHE B 2 31 ? 85.167 39.573 19.981 1.00 19.85 31 PHE B CA 1
ATOM 2523 C C . PHE B 2 31 ? 85.179 38.979 18.568 1.00 21.00 31 PHE B C 1
ATOM 2524 O O . PHE B 2 31 ? 84.280 39.211 17.748 1.00 18.29 31 PHE B O 1
ATOM 2532 N N . HIS B 2 32 ? 86.157 38.113 18.334 1.00 19.54 32 HIS B N 1
ATOM 2533 C CA . HIS B 2 32 ? 86.288 37.392 17.082 1.00 21.78 32 HIS B CA 1
ATOM 2534 C C . HIS B 2 32 ? 87.278 36.273 17.403 1.00 23.90 32 HIS B C 1
ATOM 2535 O O . HIS B 2 32 ? 88.243 36.506 18.091 1.00 23.31 32 HIS B O 1
ATOM 2542 N N . PRO B 2 33 ? 87.003 35.072 16.963 1.00 23.87 33 PRO B N 1
ATOM 2543 C CA . PRO B 2 33 ? 85.829 34.623 16.196 1.00 24.54 33 PRO B CA 1
ATOM 2544 C C . PRO B 2 33 ? 84.513 34.503 16.983 1.00 23.80 33 PRO B C 1
ATOM 2545 O O . PRO B 2 33 ? 84.526 34.702 18.180 1.00 22.43 33 PRO B O 1
ATOM 2549 N N . PRO B 2 34 ? 83.391 34.137 16.299 1.00 24.28 34 PRO B N 1
ATOM 2550 C CA . PRO B 2 34 ? 82.101 34.273 16.915 1.00 24.05 34 PRO B CA 1
ATOM 2551 C C . PRO B 2 34 ? 81.721 33.186 17.920 1.00 20.90 34 PRO B C 1
ATOM 2552 O O . PRO B 2 34 ? 80.798 33.357 18.707 1.00 19.55 34 PRO B O 1
ATOM 2556 N N . GLN B 2 35 ? 82.364 32.012 17.855 1.00 23.47 35 GLN B N 1
ATOM 2557 C CA . GLN B 2 35 ? 82.058 31.005 18.832 1.00 24.54 35 GLN B CA 1
ATOM 2558 C C . GLN B 2 35 ? 82.392 31.454 20.260 1.00 25.10 35 GLN B C 1
ATOM 2559 O O . GLN B 2 35 ? 83.496 31.912 20.545 1.00 23.01 35 GLN B O 1
ATOM 2565 N N . ILE B 2 36 ? 81.417 31.329 21.157 1.00 24.41 36 ILE B N 1
ATOM 2566 C CA . ILE B 2 36 ? 81.479 31.897 22.481 1.00 23.67 36 ILE B CA 1
ATOM 2567 C C . ILE B 2 36 ? 80.404 31.297 23.338 1.00 26.73 36 ILE B C 1
ATOM 2568 O O . ILE B 2 36 ? 79.347 30.902 22.834 1.00 24.05 36 ILE B O 1
ATOM 2573 N N . GLU B 2 37 ? 80.718 31.136 24.639 1.00 26.49 37 GLU B N 1
ATOM 2574 C CA . GLU B 2 37 ? 79.738 30.702 25.581 1.00 29.52 37 GLU B CA 1
ATOM 2575 C C . GLU B 2 37 ? 79.604 31.718 26.686 1.00 24.94 37 GLU B C 1
ATOM 2576 O O . GLU B 2 37 ? 80.579 32.135 27.266 1.00 25.45 37 GLU B O 1
ATOM 2582 N N . ILE B 2 38 ? 78.365 32.056 26.993 1.00 27.30 38 ILE B N 1
ATOM 2583 C CA . ILE B 2 38 ? 78.051 33.161 27.897 1.00 27.49 38 ILE B CA 1
ATOM 2584 C C . ILE B 2 38 ? 77.005 32.643 28.853 1.00 27.37 38 ILE B C 1
ATOM 2585 O O . ILE B 2 38 ? 75.903 32.296 28.407 1.00 29.68 38 ILE B O 1
ATOM 2590 N N . ASP B 2 39 ? 77.367 32.538 30.140 1.00 30.04 39 ASP B N 1
ATOM 2591 C CA . ASP B 2 39 ? 76.459 32.010 31.176 1.00 30.85 39 ASP B CA 1
ATOM 2592 C C . ASP B 2 39 ? 76.261 33.027 32.265 1.00 28.37 39 ASP B C 1
ATOM 2593 O O . ASP B 2 39 ? 77.223 33.550 32.784 1.00 27.36 39 ASP B O 1
ATOM 2598 N N . LEU B 2 40 ? 75.010 33.272 32.631 1.00 30.49 40 LEU B N 1
ATOM 2599 C CA . LEU B 2 40 ? 74.680 34.071 33.804 1.00 28.16 40 LEU B CA 1
ATOM 2600 C C . LEU B 2 40 ? 74.691 33.087 35.029 1.00 31.01 40 LEU B C 1
ATOM 2601 O O . LEU B 2 40 ? 74.101 32.002 34.940 1.00 27.82 40 LEU B O 1
ATOM 2606 N N . LEU B 2 41 ? 75.387 33.479 36.081 1.00 31.16 41 LEU B N 1
ATOM 2607 C CA . LEU B 2 41 ? 75.531 32.705 37.321 1.00 34.21 41 LEU B CA 1
ATOM 2608 C C . LEU B 2 41 ? 74.797 33.402 38.453 1.00 38.09 41 LEU B C 1
ATOM 2609 O O . LEU B 2 41 ? 74.806 34.643 38.556 1.00 30.20 41 LEU B O 1
ATOM 2614 N N . LYS B 2 42 ? 74.156 32.615 39.318 1.00 37.00 42 LYS B N 1
ATOM 2615 C CA . LYS B 2 42 ? 73.587 33.169 40.596 1.00 39.09 42 LYS B CA 1
ATOM 2616 C C . LYS B 2 42 ? 74.260 32.431 41.713 1.00 39.22 42 LYS B C 1
ATOM 2617 O O . LYS B 2 42 ? 74.191 31.230 41.751 1.00 38.81 42 LYS B O 1
ATOM 2623 N N . ASN B 2 43 ? 74.951 33.143 42.577 1.00 44.64 43 ASN B N 1
ATOM 2624 C CA . ASN B 2 43 ? 75.797 32.486 43.583 1.00 45.02 43 ASN B CA 1
ATOM 2625 C C . ASN B 2 43 ? 76.671 31.384 42.969 1.00 47.10 43 ASN B C 1
ATOM 2626 O O . ASN B 2 43 ? 76.774 30.291 43.527 1.00 41.48 43 ASN B O 1
ATOM 2631 N N . GLY B 2 44 ? 77.300 31.661 41.819 1.00 41.20 44 GLY B N 1
ATOM 2632 C CA . GLY B 2 44 ? 78.272 30.715 41.232 1.00 39.67 44 GLY B CA 1
ATOM 2633 C C . GLY B 2 44 ? 77.710 29.545 40.431 1.00 42.96 44 GLY B C 1
ATOM 2634 O O . GLY B 2 44 ? 78.470 28.736 39.931 1.00 42.93 44 GLY B O 1
ATOM 2635 N N . GLU B 2 45 ? 76.388 29.480 40.263 1.00 46.16 45 GLU B N 1
ATOM 2636 C CA . GLU B 2 45 ? 75.732 28.410 39.516 1.00 46.36 45 GLU B CA 1
ATOM 2637 C C . GLU B 2 45 ? 74.903 29.003 38.367 1.00 46.47 45 GLU B C 1
ATOM 2638 O O . GLU B 2 45 ? 74.273 30.089 38.508 1.00 40.26 45 GLU B O 1
ATOM 2644 N N . LYS B 2 46 ? 74.824 28.248 37.276 1.00 41.47 46 LYS B N 1
ATOM 2645 C CA . LYS B 2 46 ? 74.202 28.722 36.039 1.00 39.78 46 LYS B CA 1
ATOM 2646 C C . LYS B 2 46 ? 72.692 28.880 36.242 1.00 39.63 46 LYS B C 1
ATOM 2647 O O . LYS B 2 46 ? 72.033 27.981 36.755 1.00 38.28 46 LYS B O 1
ATOM 2653 N N . ILE B 2 47 ? 72.168 30.049 35.888 1.00 33.07 47 ILE B N 1
ATOM 2654 C CA . ILE B 2 47 ? 70.741 30.255 35.776 1.00 33.32 47 ILE B CA 1
ATOM 2655 C C . ILE B 2 47 ? 70.348 30.304 34.295 1.00 39.49 47 ILE B C 1
ATOM 2656 O O . ILE B 2 47 ? 71.209 30.513 33.410 1.00 43.03 47 ILE B O 1
ATOM 2661 N N . LYS B 2 48 ? 69.048 30.129 34.053 1.00 38.12 48 LYS B N 1
ATOM 2662 C CA . LYS B 2 48 ? 68.426 30.120 32.733 1.00 38.90 48 LYS B CA 1
ATOM 2663 C C . LYS B 2 48 ? 68.561 31.538 32.177 1.00 36.89 48 LYS B C 1
ATOM 2664 O O . LYS B 2 48 ? 68.382 32.526 32.919 1.00 33.01 48 LYS B O 1
ATOM 2670 N N . SER B 2 49 ? 68.961 31.649 30.919 1.00 30.26 49 SER B N 1
ATOM 2671 C CA . SER B 2 49 ? 69.001 32.981 30.299 1.00 34.13 49 SER B CA 1
ATOM 2672 C C . SER B 2 49 ? 68.676 32.881 28.846 1.00 32.32 49 SER B C 1
ATOM 2673 O O . SER B 2 49 ? 68.663 31.799 28.288 1.00 29.62 49 SER B O 1
ATOM 2676 N N . GLU B 2 50 ? 68.375 34.013 28.241 1.00 27.58 50 GLU B N 1
ATOM 2677 C CA . GLU B 2 50 ? 68.193 34.092 26.794 1.00 29.79 50 GLU B CA 1
ATOM 2678 C C . GLU B 2 50 ? 69.336 34.929 26.191 1.00 30.23 50 GLU B C 1
ATOM 2679 O O . GLU B 2 50 ? 69.926 35.750 26.889 1.00 28.11 50 GLU B O 1
ATOM 2685 N N . GLN B 2 51 ? 69.623 34.723 24.912 1.00 26.54 51 GLN B N 1
ATOM 2686 C CA . GLN B 2 51 ? 70.731 35.423 24.239 1.00 26.56 51 GLN B CA 1
ATOM 2687 C C . GLN B 2 51 ? 70.252 36.044 22.936 1.00 27.29 51 GLN B C 1
ATOM 2688 O O . GLN B 2 51 ? 69.472 35.430 22.192 1.00 29.55 51 GLN B O 1
ATOM 2694 N N . SER B 2 52 ? 70.698 37.269 22.671 1.00 26.46 52 SER B N 1
ATOM 2695 C CA . SER B 2 52 ? 70.348 38.001 21.464 1.00 26.65 52 SER B CA 1
ATOM 2696 C C . SER B 2 52 ? 70.978 37.368 20.234 1.00 25.01 52 SER B C 1
ATOM 2697 O O . SER B 2 52 ? 71.772 36.410 20.329 1.00 23.68 52 SER B O 1
ATOM 2700 N N . ASP B 2 53 ? 70.520 37.839 19.070 1.00 28.63 53 ASP B N 1
ATOM 2701 C CA . ASP B 2 53 ? 70.860 37.258 17.769 1.00 25.43 53 ASP B CA 1
ATOM 2702 C C . ASP B 2 53 ? 72.242 37.785 17.422 1.00 24.96 53 ASP B C 1
ATOM 2703 O O . ASP B 2 53 ? 72.515 38.950 17.571 1.00 21.26 53 ASP B O 1
ATOM 2708 N N . LEU B 2 54 ? 73.110 36.923 16.943 1.00 22.91 54 LEU B N 1
ATOM 2709 C CA . LEU B 2 54 ? 74.500 37.313 16.605 1.00 22.85 54 LEU B CA 1
ATOM 2710 C C . LEU B 2 54 ? 74.518 38.492 15.626 1.00 20.48 54 LEU B C 1
ATOM 2711 O O . LEU B 2 54 ? 73.951 38.447 14.553 1.00 19.34 54 LEU B O 1
ATOM 2716 N N . SER B 2 55 ? 75.222 39.516 16.017 1.00 17.86 55 SER B N 1
ATOM 2717 C CA . SER B 2 55 ? 75.364 40.696 15.220 1.00 20.58 55 SER B CA 1
ATOM 2718 C C . SER B 2 55 ? 76.780 41.262 15.344 1.00 17.50 55 SER B C 1
ATOM 2719 O O . SER B 2 55 ? 77.561 40.754 16.184 1.00 19.95 55 SER B O 1
ATOM 2722 N N . PHE B 2 56 ? 77.123 42.294 14.582 1.00 19.71 56 PHE B N 1
ATOM 2723 C CA . PHE B 2 56 ? 78.461 42.779 14.591 1.00 18.90 56 PHE B CA 1
ATOM 2724 C C . PHE B 2 56 ? 78.622 44.193 14.230 1.00 18.59 56 PHE B C 1
ATOM 2725 O O . PHE B 2 56 ? 77.733 44.821 13.634 1.00 20.24 56 PHE B O 1
ATOM 2733 N N . SER B 2 57 ? 79.760 44.710 14.628 1.00 19.89 57 SER B N 1
ATOM 2734 C CA . SER B 2 57 ? 80.057 46.093 14.495 1.00 21.74 57 SER B CA 1
ATOM 2735 C C . SER B 2 57 ? 80.868 46.402 13.259 1.00 23.03 57 SER B C 1
ATOM 2736 O O . SER B 2 57 ? 81.309 45.538 12.520 1.00 21.70 57 SER B O 1
ATOM 2739 N N . LYS B 2 58 ? 81.200 47.666 13.057 1.00 22.50 58 LYS B N 1
ATOM 2740 C CA . LYS B 2 58 ? 81.851 48.087 11.849 1.00 27.81 58 LYS B CA 1
ATOM 2741 C C . LYS B 2 58 ? 83.229 47.450 11.592 1.00 27.77 58 LYS B C 1
ATOM 2742 O O . LYS B 2 58 ? 83.589 47.262 10.451 1.00 28.90 58 LYS B O 1
ATOM 2748 N N . ASP B 2 59 ? 83.917 47.018 12.642 1.00 24.78 59 ASP B N 1
ATOM 2749 C CA . ASP B 2 59 ? 85.242 46.404 12.512 1.00 23.37 59 ASP B CA 1
ATOM 2750 C C . ASP B 2 59 ? 85.140 44.899 12.481 1.00 22.35 59 ASP B C 1
ATOM 2751 O O . ASP B 2 59 ? 86.144 44.197 12.580 1.00 21.49 59 ASP B O 1
ATOM 2756 N N . TRP B 2 60 ? 83.935 44.461 12.201 1.00 17.95 60 TRP B N 1
ATOM 2757 C CA . TRP B 2 60 ? 83.575 43.024 12.114 1.00 17.60 60 TRP B CA 1
ATOM 2758 C C . TRP B 2 60 ? 83.459 42.325 13.427 1.00 17.31 60 TRP B C 1
ATOM 2759 O O . TRP B 2 60 ? 83.035 41.112 13.479 1.00 16.78 60 TRP B O 1
ATOM 2770 N N . SER B 2 61 ? 83.759 42.974 14.538 1.00 19.94 61 SER B N 1
ATOM 2771 C CA . SER B 2 61 ? 83.749 42.278 15.805 1.00 19.78 61 SER B CA 1
ATOM 2772 C C . SER B 2 61 ? 82.285 42.028 16.235 1.00 17.84 61 SER B C 1
ATOM 2773 O O . SER B 2 61 ? 81.403 42.819 15.964 1.00 17.09 61 SER B O 1
ATOM 2776 N N . PHE B 2 62 ? 82.032 40.918 16.930 1.00 17.32 62 PHE B N 1
ATOM 2777 C CA . PHE B 2 62 ? 80.696 40.561 17.310 1.00 17.77 62 PHE B CA 1
ATOM 2778 C C . PHE B 2 62 ? 80.270 41.072 18.675 1.00 17.61 62 PHE B C 1
ATOM 2779 O O . PHE B 2 62 ? 81.105 41.317 19.534 1.00 16.99 62 PHE B O 1
ATOM 2787 N N . TYR B 2 63 ? 78.961 41.120 18.877 1.00 18.21 63 TYR B N 1
ATOM 2788 C CA . TYR B 2 63 ? 78.344 41.460 20.141 1.00 19.85 63 TYR B CA 1
ATOM 2789 C C . TYR B 2 63 ? 77.051 40.619 20.343 1.00 20.33 63 TYR B C 1
ATOM 2790 O O . TYR B 2 63 ? 76.324 40.295 19.337 1.00 21.54 63 TYR B O 1
ATOM 2799 N N . LEU B 2 64 ? 76.836 40.264 21.623 1.00 20.09 64 LEU B N 1
ATOM 2800 C CA . LEU B 2 64 ? 75.714 39.549 22.138 1.00 17.74 64 LEU B CA 1
ATOM 2801 C C . LEU B 2 64 ? 75.313 40.065 23.516 1.00 21.01 64 LEU B C 1
ATOM 2802 O O . LEU B 2 64 ? 76.175 40.473 24.310 1.00 21.16 64 LEU B O 1
ATOM 2807 N N . LEU B 2 65 ? 74.007 40.035 23.788 1.00 21.38 65 LEU B N 1
ATOM 2808 C CA . LEU B 2 65 ? 73.461 40.275 25.100 1.00 21.64 65 LEU B CA 1
ATOM 2809 C C . LEU B 2 65 ? 72.809 39.003 25.614 1.00 23.34 65 LEU B C 1
ATOM 2810 O O . LEU B 2 65 ? 71.914 38.481 24.955 1.00 23.31 65 LEU B O 1
ATOM 2815 N N . SER B 2 66 ? 73.218 38.603 26.808 1.00 23.99 66 SER B N 1
ATOM 2816 C CA . SER B 2 66 ? 72.687 37.497 27.544 1.00 25.66 66 SER B CA 1
ATOM 2817 C C . SER B 2 66 ? 71.899 38.108 28.685 1.00 24.97 66 SER B C 1
ATOM 2818 O O . SER B 2 66 ? 72.379 39.033 29.382 1.00 28.16 66 SER B O 1
ATOM 2821 N N . HIS B 2 67 ? 70.650 37.684 28.801 1.00 29.05 67 HIS B N 1
ATOM 2822 C CA . HIS B 2 67 ? 69.739 38.351 29.748 1.00 29.59 67 HIS B CA 1
ATOM 2823 C C . HIS B 2 67 ? 68.734 37.416 30.416 1.00 31.01 67 HIS B C 1
ATOM 2824 O O . HIS B 2 67 ? 68.368 36.366 29.878 1.00 32.08 67 HIS B O 1
ATOM 2831 N N . ALA B 2 68 ? 68.328 37.805 31.608 1.00 29.58 68 ALA B N 1
ATOM 2832 C CA . ALA B 2 68 ? 67.356 37.014 32.423 1.00 34.04 68 ALA B CA 1
ATOM 2833 C C . ALA B 2 68 ? 66.616 37.972 33.318 1.00 36.52 68 ALA B C 1
ATOM 2834 O O . ALA B 2 68 ? 67.207 38.932 33.815 1.00 31.35 68 ALA B O 1
ATOM 2836 N N . GLU B 2 69 ? 65.313 37.743 33.465 1.00 42.58 69 GLU B N 1
ATOM 2837 C CA . GLU B 2 69 ? 64.522 38.427 34.508 1.00 43.64 69 GLU B CA 1
ATOM 2838 C C . GLU B 2 69 ? 64.986 37.923 35.855 1.00 37.61 69 GLU B C 1
ATOM 2839 O O . GLU B 2 69 ? 65.328 36.725 36.021 1.00 39.27 69 GLU B O 1
ATOM 2845 N N . PHE B 2 70 ? 65.075 38.828 36.811 1.00 37.94 70 PHE B N 1
ATOM 2846 C CA . PHE B 2 70 ? 65.483 38.465 38.180 1.00 37.71 70 PHE B CA 1
ATOM 2847 C C . PHE B 2 70 ? 64.949 39.448 39.181 1.00 38.17 70 PHE B C 1
ATOM 2848 O O . PHE B 2 70 ? 64.589 40.564 38.823 1.00 39.40 70 PHE B O 1
ATOM 2856 N N . THR B 2 71 ? 64.878 39.022 40.430 1.00 39.94 71 THR B N 1
ATOM 2857 C CA . THR B 2 71 ? 64.469 39.950 41.496 1.00 44.32 71 THR B CA 1
ATOM 2858 C C . THR B 2 71 ? 65.603 40.128 42.466 1.00 41.60 71 THR B C 1
ATOM 2859 O O . THR B 2 71 ? 65.905 39.257 43.272 1.00 40.62 71 THR B O 1
ATOM 2863 N N . PRO B 2 72 ? 66.293 41.255 42.365 1.00 41.60 72 PRO B N 1
ATOM 2864 C CA . PRO B 2 72 ? 67.447 41.373 43.238 1.00 40.03 72 PRO B CA 1
ATOM 2865 C C . PRO B 2 72 ? 67.027 41.285 44.755 1.00 50.20 72 PRO B C 1
ATOM 2866 O O . PRO B 2 72 ? 65.847 41.488 45.103 1.00 46.50 72 PRO B O 1
ATOM 2870 N N . ASN B 2 73 ? 67.980 40.970 45.621 1.00 48.79 73 ASN B N 1
ATOM 2871 C CA . ASN B 2 73 ? 67.758 40.998 47.066 1.00 51.99 73 ASN B CA 1
ATOM 2872 C C . ASN B 2 73 ? 69.108 41.081 47.792 1.00 54.20 73 ASN B C 1
ATOM 2873 O O . ASN B 2 73 ? 70.207 40.989 47.192 1.00 41.67 73 ASN B O 1
ATOM 2878 N N . SER B 2 74 ? 69.053 41.265 49.092 1.00 49.69 74 SER B N 1
ATOM 2879 C CA . SER B 2 74 ? 70.265 41.604 49.783 1.00 49.15 74 SER B CA 1
ATOM 2880 C C . SER B 2 74 ? 71.289 40.450 49.742 1.00 46.34 74 SER B C 1
ATOM 2881 O O . SER B 2 74 ? 72.466 40.695 49.891 1.00 52.93 74 SER B O 1
ATOM 2884 N N . LYS B 2 75 ? 70.871 39.209 49.539 1.00 48.48 75 LYS B N 1
ATOM 2885 C CA . LYS B 2 75 ? 71.804 38.050 49.672 1.00 54.46 75 LYS B CA 1
ATOM 2886 C C . LYS B 2 75 ? 72.417 37.576 48.345 1.00 49.31 75 LYS B C 1
ATOM 2887 O O . LYS B 2 75 ? 73.609 37.254 48.265 1.00 40.41 75 LYS B O 1
ATOM 2893 N N . ASP B 2 76 ? 71.582 37.478 47.324 1.00 46.62 76 ASP B N 1
ATOM 2894 C CA . ASP B 2 76 ? 71.996 36.822 46.069 1.00 46.12 76 ASP B CA 1
ATOM 2895 C C . ASP B 2 76 ? 73.107 37.619 45.336 1.00 44.05 76 ASP B C 1
ATOM 2896 O O . ASP B 2 76 ? 72.988 38.846 45.152 1.00 42.03 76 ASP B O 1
ATOM 2901 N N . GLN B 2 77 ? 74.194 36.912 45.005 1.00 45.26 77 GLN B N 1
ATOM 2902 C CA . GLN B 2 77 ? 75.314 37.435 44.210 1.00 45.67 77 GLN B CA 1
ATOM 2903 C C . GLN B 2 77 ? 75.121 36.987 42.745 1.00 42.33 77 GLN B C 1
ATOM 2904 O O . GLN B 2 77 ? 74.724 35.858 42.477 1.00 38.94 77 GLN B O 1
ATOM 2910 N N . TYR B 2 78 ? 75.409 37.876 41.800 1.00 37.44 78 TYR B N 1
ATOM 2911 C CA . TYR B 2 78 ? 75.305 37.495 40.367 1.00 32.64 78 TYR B CA 1
ATOM 2912 C C . TYR B 2 78 ? 76.591 37.685 39.627 1.00 28.18 78 TYR B C 1
ATOM 2913 O O . TYR B 2 78 ? 77.454 38.513 39.970 1.00 32.23 78 TYR B O 1
ATOM 2922 N N . SER B 2 79 ? 76.778 36.862 38.596 1.00 33.18 79 SER B N 1
ATOM 2923 C CA . SER B 2 79 ? 77.927 37.084 37.726 1.00 28.91 79 SER B CA 1
ATOM 2924 C C . SER B 2 79 ? 77.682 36.524 36.308 1.00 27.57 79 SER B C 1
ATOM 2925 O O . SER B 2 79 ? 76.642 35.915 36.044 1.00 29.17 79 SER B O 1
ATOM 2928 N N . CYS B 2 80 ? 78.621 36.814 35.399 1.00 26.99 80 CYS B N 1
ATOM 2929 C CA . CYS B 2 80 ? 78.586 36.285 34.063 1.00 27.08 80 CYS B CA 1
ATOM 2930 C C . CYS B 2 80 ? 79.900 35.590 33.755 1.00 26.38 80 CYS B C 1
ATOM 2931 O O . CYS B 2 80 ? 80.986 36.175 33.975 1.00 32.98 80 CYS B O 1
ATOM 2934 N N . ARG B 2 81 ? 79.796 34.394 33.195 1.00 27.43 81 ARG B N 1
ATOM 2935 C CA . ARG B 2 81 ? 80.955 33.597 32.847 1.00 27.61 81 ARG B CA 1
ATOM 2936 C C . ARG B 2 81 ? 81.036 33.459 31.305 1.00 28.31 81 ARG B C 1
ATOM 2937 O O . ARG B 2 81 ? 80.113 32.944 30.644 1.00 27.31 81 ARG B O 1
ATOM 2945 N N . VAL B 2 82 ? 82.201 33.777 30.776 1.00 26.55 82 VAL B N 1
ATOM 2946 C CA . VAL B 2 82 ? 82.421 33.745 29.368 1.00 26.83 82 VAL B CA 1
ATOM 2947 C C . VAL B 2 82 ? 83.545 32.837 29.023 1.00 26.50 82 VAL B C 1
ATOM 2948 O O . VAL B 2 82 ? 84.627 32.924 29.620 1.00 29.10 82 VAL B O 1
ATOM 2952 N N . LYS B 2 83 ? 83.316 31.974 28.031 1.00 29.93 83 LYS B N 1
ATOM 2953 C CA . LYS B 2 83 ? 84.395 31.134 27.472 1.00 31.61 83 LYS B CA 1
ATOM 2954 C C . LYS B 2 83 ? 84.635 31.483 26.000 1.00 30.03 83 LYS B C 1
ATOM 2955 O O . LYS B 2 83 ? 83.686 31.538 25.199 1.00 26.13 83 LYS B O 1
ATOM 2961 N N . HIS B 2 84 ? 85.899 31.688 25.639 1.00 29.87 84 HIS B N 1
ATOM 2962 C CA . HIS B 2 84 ? 86.248 31.964 24.252 1.00 28.46 84 HIS B CA 1
ATOM 2963 C C . HIS B 2 84 ? 87.661 31.514 23.946 1.00 28.73 84 HIS B C 1
ATOM 2964 O O . HIS B 2 84 ? 88.504 31.497 24.829 1.00 27.34 84 HIS B O 1
ATOM 2971 N N . VAL B 2 85 ? 87.936 31.229 22.663 1.00 30.25 85 VAL B N 1
ATOM 2972 C CA . VAL B 2 85 ? 89.238 30.797 22.263 1.00 32.91 85 VAL B CA 1
ATOM 2973 C C . VAL B 2 85 ? 90.345 31.694 22.758 1.00 31.66 85 VAL B C 1
ATOM 2974 O O . VAL B 2 85 ? 91.321 31.181 23.139 1.00 30.96 85 VAL B O 1
ATOM 2978 N N . THR B 2 86 ? 90.192 33.027 22.823 1.00 28.61 86 THR B N 1
ATOM 2979 C CA . THR B 2 86 ? 91.213 33.913 23.340 1.00 30.31 86 THR B CA 1
ATOM 2980 C C . THR B 2 86 ? 91.427 33.906 24.865 1.00 34.45 86 THR B C 1
ATOM 2981 O O . THR B 2 86 ? 92.280 34.625 25.353 1.00 32.00 86 THR B O 1
ATOM 2985 N N . LEU B 2 87 ? 90.603 33.191 25.623 1.00 33.51 87 LEU B N 1
ATOM 2986 C CA . LEU B 2 87 ? 90.704 33.158 27.091 1.00 35.34 87 LEU B CA 1
ATOM 2987 C C . LEU B 2 87 ? 91.228 31.794 27.543 1.00 36.32 87 LEU B C 1
ATOM 2988 O O . LEU B 2 87 ? 90.584 30.748 27.279 1.00 37.49 87 LEU B O 1
ATOM 2993 N N . GLU B 2 88 ? 92.371 31.819 28.223 1.00 39.58 88 GLU B N 1
ATOM 2994 C CA . GLU B 2 88 ? 93.076 30.593 28.674 1.00 43.84 88 GLU B CA 1
ATOM 2995 C C . GLU B 2 88 ? 92.265 29.805 29.707 1.00 41.34 88 GLU B C 1
ATOM 2996 O O . GLU B 2 88 ? 92.345 28.602 29.754 1.00 44.69 88 GLU B O 1
ATOM 3002 N N . GLN B 2 89 ? 91.470 30.508 30.496 1.00 40.52 89 GLN B N 1
ATOM 3003 C CA . GLN B 2 89 ? 90.450 29.958 31.364 1.00 41.30 89 GLN B CA 1
ATOM 3004 C C . GLN B 2 89 ? 89.193 30.838 31.254 1.00 39.51 89 GLN B C 1
ATOM 3005 O O . GLN B 2 89 ? 89.316 32.011 30.871 1.00 36.59 89 GLN B O 1
ATOM 3011 N N . PRO B 2 90 ? 88.013 30.316 31.684 1.00 38.73 90 PRO B N 1
ATOM 3012 C CA . PRO B 2 90 ? 86.749 31.074 31.611 1.00 38.35 90 PRO B CA 1
ATOM 3013 C C . PRO B 2 90 ? 86.878 32.389 32.376 1.00 38.32 90 PRO B C 1
ATOM 3014 O O . PRO B 2 90 ? 87.572 32.410 33.393 1.00 39.34 90 PRO B O 1
ATOM 3018 N N . ARG B 2 91 ? 86.290 33.488 31.909 1.00 35.06 91 ARG B N 1
ATOM 3019 C CA . ARG B 2 91 ? 86.376 34.732 32.655 1.00 34.85 91 ARG B CA 1
ATOM 3020 C C . ARG B 2 91 ? 85.041 34.961 33.357 1.00 38.42 91 ARG B C 1
ATOM 3021 O O . ARG B 2 91 ? 83.999 34.811 32.756 1.00 34.86 91 ARG B O 1
ATOM 3029 N N . ILE B 2 92 ? 85.081 35.298 34.650 1.00 36.25 92 ILE B N 1
ATOM 3030 C CA . ILE B 2 92 ? 83.891 35.520 35.415 1.00 35.45 92 ILE B CA 1
ATOM 3031 C C . ILE B 2 92 ? 83.915 36.959 35.787 1.00 35.29 92 ILE B C 1
ATOM 3032 O O . ILE B 2 92 ? 84.896 37.438 36.345 1.00 37.09 92 ILE B O 1
ATOM 3037 N N . VAL B 2 93 ? 82.831 37.657 35.498 1.00 34.62 93 VAL B N 1
ATOM 3038 C CA . VAL B 2 93 ? 82.752 39.083 35.799 1.00 29.34 93 VAL B CA 1
ATOM 3039 C C . VAL B 2 93 ? 81.580 39.221 36.745 1.00 32.29 93 VAL B C 1
ATOM 3040 O O . VAL B 2 93 ? 80.470 38.769 36.423 1.00 30.06 93 VAL B O 1
ATOM 3044 N N . LYS B 2 94 ? 81.830 39.819 37.930 1.00 33.39 94 LYS B N 1
ATOM 3045 C CA . LYS B 2 94 ? 80.805 39.893 38.951 1.00 33.56 94 LYS B CA 1
ATOM 3046 C C . LYS B 2 94 ? 79.937 41.073 38.657 1.00 30.58 94 LYS B 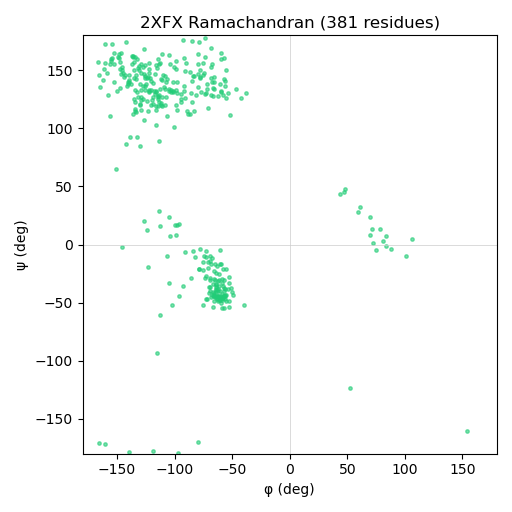C 1
ATOM 3047 O O . LYS B 2 94 ? 80.415 42.073 38.166 1.00 33.34 94 LYS B O 1
ATOM 3053 N N . TRP B 2 95 ? 78.648 40.946 38.954 1.00 28.08 95 TRP B N 1
ATOM 3054 C CA . TRP B 2 95 ? 77.749 42.063 38.904 1.00 29.60 95 TRP B CA 1
ATOM 3055 C C . TRP B 2 95 ? 78.059 43.009 40.054 1.00 31.47 95 TRP B C 1
ATOM 3056 O O . TRP B 2 95 ? 77.955 42.602 41.207 1.00 32.43 95 TRP B O 1
ATOM 3067 N N . ASP B 2 96 ? 78.459 44.232 39.769 1.00 30.56 96 ASP B N 1
ATOM 3068 C CA . ASP B 2 96 ? 78.717 45.220 40.831 1.00 33.50 96 ASP B CA 1
ATOM 3069 C C . ASP B 2 96 ? 77.515 46.118 40.913 1.00 33.95 96 ASP B C 1
ATOM 3070 O O . ASP B 2 96 ? 77.357 47.051 40.102 1.00 34.47 96 ASP B O 1
ATOM 3075 N N . ARG B 2 97 ? 76.663 45.873 41.892 1.00 36.01 97 ARG B N 1
ATOM 3076 C CA . ARG B 2 97 ? 75.387 46.593 41.978 1.00 40.25 97 ARG B CA 1
ATOM 3077 C C . ARG B 2 97 ? 75.526 48.015 42.452 1.00 37.90 97 ARG B C 1
ATOM 3078 O O . ARG B 2 97 ? 74.578 48.802 42.382 1.00 37.55 97 ARG B O 1
ATOM 3086 N N . ASP B 2 98 ? 76.725 48.359 42.914 1.00 37.26 98 ASP B N 1
ATOM 3087 C CA . ASP B 2 98 ? 77.023 49.703 43.420 1.00 39.42 98 ASP B CA 1
ATOM 3088 C C . ASP B 2 98 ? 77.740 50.652 42.405 1.00 43.09 98 ASP B C 1
ATOM 3089 O O . ASP B 2 98 ? 78.154 51.733 42.810 1.00 34.42 98 ASP B O 1
ATOM 3094 N N . LEU B 2 99 ? 77.878 50.256 41.117 1.00 40.22 99 LEU B N 1
ATOM 3095 C CA . LEU B 2 99 ? 78.485 51.167 40.088 1.00 36.31 99 LEU B CA 1
ATOM 3096 C C . LEU B 2 99 ? 77.565 52.336 39.853 1.00 37.93 99 LEU B C 1
ATOM 3097 O O . LEU B 2 99 ? 77.968 53.487 39.574 1.00 33.04 99 LEU B O 1
ATOM 3103 N N . VAL C 3 1 ? 63.057 44.813 2.884 1.00 22.71 8 VAL C N 1
ATOM 3104 C CA . VAL C 3 1 ? 63.255 43.341 2.621 1.00 22.66 8 VAL C CA 1
ATOM 3105 C C . VAL C 3 1 ? 64.734 43.145 2.240 1.00 24.37 8 VAL C C 1
ATOM 3106 O O . VAL C 3 1 ? 65.443 44.085 1.833 1.00 21.83 8 VAL C O 1
ATOM 3110 N N . GLY C 3 2 ? 65.189 41.929 2.314 1.00 21.63 9 GLY C N 1
ATOM 3111 C CA . GLY C 3 2 ? 66.582 41.673 2.088 1.00 24.88 9 GLY C CA 1
ATOM 3112 C C . GLY C 3 2 ? 66.833 41.324 0.622 1.00 22.16 9 GLY C C 1
ATOM 3113 O O . GLY C 3 2 ? 65.887 41.286 -0.244 1.00 21.28 9 GLY C O 1
ATOM 3114 N N . TYR C 3 3 ? 68.106 41.152 0.322 1.00 21.84 10 TYR C N 1
ATOM 3115 C CA . TYR C 3 3 ? 68.533 40.935 -1.044 1.00 21.97 10 TYR C CA 1
ATOM 3116 C C . TYR C 3 3 ? 68.817 39.471 -1.307 1.00 19.83 10 TYR C C 1
ATOM 3117 O O . TYR C 3 3 ? 69.503 38.787 -0.499 1.00 22.84 10 TYR C O 1
ATOM 3126 N N . PRO C 3 4 ? 68.276 38.921 -2.410 1.00 21.86 11 PRO C N 1
ATOM 3127 C CA . PRO C 3 4 ? 68.576 37.522 -2.662 1.00 21.50 11 PRO C CA 1
ATOM 3128 C C . PRO C 3 4 ? 69.942 37.367 -3.322 1.00 20.74 11 PRO C C 1
ATOM 3129 O O . PRO C 3 4 ? 70.214 37.931 -4.394 1.00 22.60 11 PRO C O 1
ATOM 3133 N N . LYS C 3 5 ? 70.753 36.495 -2.739 1.00 21.68 12 LYS C N 1
ATOM 3134 C CA . LYS C 3 5 ? 72.000 36.058 -3.406 1.00 23.95 12 LYS C CA 1
ATOM 3135 C C . LYS C 3 5 ? 71.650 35.012 -4.481 1.00 21.91 12 LYS C C 1
ATOM 3136 O O . LYS C 3 5 ? 70.708 34.276 -4.321 1.00 23.29 12 LYS C O 1
ATOM 3142 N N . VAL C 3 6 ? 72.366 35.050 -5.582 1.00 21.15 13 VAL C N 1
ATOM 3143 C CA . VAL C 3 6 ? 72.307 34.029 -6.632 1.00 23.85 13 VAL C CA 1
ATOM 3144 C C . VAL C 3 6 ? 73.640 33.341 -6.852 1.00 22.12 13 VAL C C 1
ATOM 3145 O O . VAL C 3 6 ? 74.679 33.946 -6.837 1.00 20.22 13 VAL C O 1
ATOM 3149 N N . LYS C 3 7 ? 73.595 32.023 -7.048 1.00 22.89 14 LYS C N 1
ATOM 3150 C CA . LYS C 3 7 ? 74.772 31.206 -7.215 1.00 24.62 14 LYS C CA 1
ATOM 3151 C C . LYS C 3 7 ? 75.660 31.642 -8.352 1.00 23.27 14 LYS C C 1
ATOM 3152 O O . LYS C 3 7 ? 76.819 31.418 -8.265 1.00 22.19 14 LYS C O 1
ATOM 3158 N N . GLU C 3 8 ? 75.099 32.216 -9.415 1.00 21.38 15 GLU C N 1
ATOM 3159 C CA . GLU C 3 8 ? 75.877 32.679 -10.572 1.00 22.85 15 GLU C CA 1
ATOM 3160 C C . GLU C 3 8 ? 76.767 33.873 -10.243 1.00 25.09 15 GLU C C 1
ATOM 3161 O O . GLU C 3 8 ? 77.629 34.225 -11.037 1.00 23.69 15 GLU C O 1
ATOM 3167 N N . GLU C 3 9 ? 76.489 34.551 -9.107 1.00 21.71 16 GLU C N 1
ATOM 3168 C CA . GLU C 3 9 ? 77.276 35.706 -8.664 1.00 19.77 16 GLU C CA 1
ATOM 3169 C C . GLU C 3 9 ? 77.987 35.252 -7.353 1.00 20.87 16 GLU C C 1
ATOM 3170 O O . GLU C 3 9 ? 77.455 35.442 -6.216 1.00 20.31 16 GLU C O 1
ATOM 3176 N N . MET C 3 10 ? 79.172 34.670 -7.506 1.00 19.76 17 MET C N 1
ATOM 3177 C CA . MET C 3 10 ? 79.781 33.923 -6.404 1.00 20.67 17 MET C CA 1
ATOM 3178 C C . MET C 3 10 ? 81.174 34.495 -6.100 1.00 19.48 17 MET C C 1
ATOM 3179 O O . MET C 3 10 ? 81.872 34.932 -7.016 1.00 21.09 17 MET C O 1
ATOM 3184 N N . LEU C 3 11 ? 81.527 34.525 -4.825 1.00 19.34 18 LEU C N 1
ATOM 3185 C CA . LEU C 3 11 ? 82.875 34.857 -4.389 1.00 21.96 18 LEU C CA 1
ATOM 3186 C C . LEU C 3 11 ? 83.877 33.788 -4.900 1.00 22.81 18 LEU C C 1
ATOM 3187 O O . LEU C 3 11 ? 83.503 32.587 -5.219 1.00 22.89 18 LEU C O 1
#

B-factor: mean 33.65, std 14.1, range [11.69, 122.25]

Foldseek 3Di:
DKKKKKKKWKWKQDQPDPFTWIKMWIDIQQHTFWMWTPVDPQTWIDTPDPLVVVDDPVVGVVVRVVSVVVRVVVRVVVVLLCVLVVHDSRDMKMKMWMWAFMADPVLFTPFTWIWMDIRHHTAKIQDRVLQAIDGPDVSSVVVRVVCNVVVVSVVVVVCHRPVRSVVSVVVCVSPVVLPVDWAFWDWAWDWADPDLFKIKIKIKTDFGPDQDKDKWKDQAVHTDVVFKDWDDWDDPVPNHIMTMIMGMDTHPSQQSMWIWMDGPNDPDIDIYTHDDD/DDWWAKDWDWEWPDQADAQDKTKIKIKIKQGPDPDKDKFKDKVRHGDDWDKDDWDHDPVRIIMMMIMDIDGDHDPIWIWMWMDDPVDPDIDIGTYDSPD/DDDDDDPVDDD

Secondary structure (DSSP, 8-state):
--EEEEEEEEEE--TTSSS-EEEEEEEETTEEEEEEETTSSS---EESSGGGGGS-HHHHHHHHHHHHHHHHHHHHHHHHHHHHTT--TTS--EEEEEEEEEE-TTSSEEEEEEEEEETTEEEEEE-TTSS-EEESSHHHHHHHHHHHHTTHHHHHHHHIIIIIHHHHHHHHHHTHHHHT--BPPEEEEEEEESSSSEEEEEEEEEEEBSS--EEEEESSS-B-TTT-EEPPPEE-SSS-EEEEEEEEEETT-GGG-EEEEE-TT-SS-EEE-----/---BPPEEEEEESS---TTS-EEEEEEEEEEBSS--EEEEEETTEE---EEPPPEE-TTS-EEEEEEEEE---SS--EEEEEE-TT-SS-EEEE--TT-/--PPP-TTS--

CATH classification: 3.30.500.10 (+1 more: 2.60.40.10)

Sequence (387 aa):
GSHSLRYFHTAVSRPGLREPLFITVGYVDDTQFVRFDSDARDPRTEPRQPWMEKEGPEYWDRETQISKENALWYREALNNLRGYYNQSEAGSHTLQEMYGCDVGSDGRLRRGYEQYGYDGRDYLALNEDLRSWTAADTAAQISKRKMEAAGAAERFRNYLEGTCVEWLRRYLENGKDTLLRADPPKAHVTRHPSSEHEVTLRCWALGFYPEEISLTWQRNGEDQTQDMELVETRPSGDGNFQKWAALVVPSGEEQRYTCRVQHEGLQEPLTLRWEPGAIQRPPKIQVYSRHPPEDGKPNYLNCYVYGFHPPQIEIDLLKNGEKIKSEQSDLSFSKDWSFYLLSHAEFTPNSKDQYSCRVKHVTLEQPRIVKWDRDLVGYPKVKEEML

Radius of gyration: 22.87 Å; Cα contacts (8 Å, |Δi|>4): 865; chains: 3; bounding box: 44×57×67 Å

InterPro domains:
  IPR001039 MHC class I alpha chain, alpha1 alpha2 domains [PR01638] (80-109)
  IPR001039 MHC class I alpha chain, alpha1 alpha2 domains [PR01638] (112-128)
  IPR001039 MHC class I alpha chain, alpha1 alpha2 domains [PR01638] (133-150)
  IPR001039 MHC class I alpha chain, alpha1 alpha2 domains [PR01638] (178-196)
  IPR003006 Immunoglobulin/major histocompatibility complex, conserved site [PS00290] (278-284)
  IPR003597 Immunoglobulin C1-set [PF07654] (216-287)
  IPR003597 Immunoglobulin C1-set [SM00407] (219-290)
  IPR007110 Immunoglobulin-like domain [PS50835] (206-292)
  IPR010579 MHC class I, alpha chain, C-terminal [PF06623] (330-357)
  IPR011161 MHC class I-like antigen recognition-like [PF00129] (22-200)
  IPR011162 MHC classes I/II-like antigen recognition protein [SSF54452] (23-202)
  IPR013783 Immunoglobulin-like fold [G3DSA:2.60.40.10] (203-304)
  IPR036179 Immunoglobulin-like domain superfamily [SSF48726] (205-297)
  IPR037055 MHC class I-like antigen recognition-like superfamily [G3DSA:3.30.500.10] (21-202)
  IPR050208 Antigen-presenting and immune regulatory MHC class I-related [PTHR16675] (14-328)

Solvent-accessible surface area: 19525 Å² total; per-residue (Å²): 85,54,39,21,0,30,5,30,2,2,0,4,21,62,60,84,120,207,68,13,39,0,10,13,0,0,32,0,35,48,10,36,0,6,45,2,39,30,84,35,245,101,30,76,9,54,43,91,34,114,23,2,122,126,11,37,109,149,19,26,70,96,10,0,106,24,8,81,71,3,17,84,2,0,97,66,0,6,64,38,0,34,48,56,71,141,50,78,122,84,30,48,27,3,0,0,1,28,5,0,0,28,9,4,96,102,27,180,52,156,101,6,38,7,49,5,0,11,24,2,110,101,4,2,31,12,46,109,76,17,159,32,9,77,22,62,55,104,8,0,68,68,0,62,140,71,5,93,98,42,34,6,9,106,68,2,59,88,14,0,95,18,49,0,11,95,58,0,131,106,0,21,99,30,2,102,124,35,4,105,56,41,44,54,6,137,23,83,12,33,78,46,73,98,52,140,122,90,0,30,0,18,0,22,0,32,13,0,3,24,64,144,21,39,4,32,0,42,88,113,73,114,88,36,64,174,110,23,104,85,15,71,20,9,29,5,35,77,45,26,22,5,21,12,0,5,6,86,2,60,44,70,50,13,93,125,17,32,0,93,0,62,16,128,18,35,174,131,63,58,99,38,126,61,137,93,129,130,45,102,85,78,7,110,18,18,14,8,12,33,91,88,42,92,75,58,122,104,5,70,0,0,0,21,0,19,21,0,2,33,9,88,30,98,11,17,0,4,76,80,51,123,126,38,193,38,123,89,37,22,22,1,8,50,192,71,10,6,0,55,5,14,1,42,13,137,17,62,0,55,89,174,30,112,12,10,0,57,0,85,12,97,37,40,189,142,67,107,101,31,157,21,72,80,108,71,11,4,13,38,11,49,81,145,22,9,0